Protein AF-0000000076879813 (afdb_homodimer)

Radius of gyration: 28.73 Å; Cα contacts (8 Å, |Δi|>4): 750; chains: 2; bounding box: 64×86×64 Å

InterPro domains:
  IPR000225 Armadillo [PF00514] (30-67)
  IPR000225 Armadillo [PS50176] (39-81)
  IPR000225 Armadillo [SM00185] (28-68)
  IPR000225 Armadillo [SM00185] (69-110)
  IPR011989 Armadillo-like helical [G3DSA:1.25.10.10] (1-270)
  IPR016024 Armadillo-type fold [SSF48371] (11-111)

Secondary structure (DSSP, 8-state):
-HHHHHHHHHHHHHHHHHHHHHHHHHTSHHHHHHHHHTT-HHHHHHHHT-SSHHHHHHHHHHHHHHHTSHHHHHHHHHTTHHHHHHHHHHH-S-HHHHHHHHHHHHHHTSSHHHHHHHHS--SS--HHHHHHHHHHHHHHHHHHHHHHHT--HHHHHHHHHH--HHHHHHHHHHH--GGGGG----HHHHHHHHHHTT-S-HHHHHHHHHHHHHHH-TT-TTHHHHHHHHHHTTHHHHHHHHHH-TTS-HHHHHHHHHHHHHHHHHHHHHH-/-HHHHHHHHHHHHHHHHHHHHHHHHHTSHHHHHHHHHTT-HHHHHHHHT-SSHHHHHHHHHHHHHHHTSHHHHHHHHHTTHHHHHHHHHHH-S-HHHHHHHHHHHHHHTSSHHHHHHHHS--SS--HHHHHHHHHHHHHHHHHHHHHHHT--HHHHHHHHHH--HHHHHHHHHHH--GGGGG----HHHHHHHHHHTT-S-HHHHHHHHHHHHHHH-TT-TTHHHHHHHHHHTTHHHHHHHHHH-TTS-HHHHHHHHHHHHHHHHHHHHH--

Solvent-accessible surface area (backbone atoms only — not comparable to full-atom values): 27813 Å² total; per-residue (Å²): 113,66,66,61,51,50,50,48,50,51,50,48,54,43,50,30,40,47,30,40,18,50,27,58,41,20,74,40,68,72,43,21,55,45,37,46,75,38,48,35,54,62,38,35,52,58,37,39,68,42,88,48,62,69,30,16,32,36,16,23,49,24,48,27,46,28,18,71,38,61,73,38,26,51,49,37,54,73,71,54,35,57,69,52,36,47,46,34,30,73,65,51,90,45,66,65,26,18,49,31,20,36,52,20,50,46,50,44,63,70,56,63,45,59,53,54,57,60,68,47,77,79,68,84,73,64,71,68,57,59,54,48,54,54,48,43,54,54,42,52,52,46,41,42,54,48,60,48,72,51,55,50,68,69,59,50,51,49,22,62,72,62,64,40,69,68,42,44,50,52,51,53,63,61,56,57,56,82,73,47,19,74,56,78,77,53,65,69,54,53,49,47,36,57,55,29,47,69,42,90,50,54,58,50,18,30,50,26,23,49,52,49,31,49,41,34,38,84,86,30,82,37,13,66,61,44,42,52,47,38,59,74,70,50,40,63,62,57,31,53,50,37,41,63,37,84,82,42,50,69,65,22,19,44,30,20,48,47,36,51,53,40,48,52,54,52,54,56,57,71,74,98,114,65,65,60,50,52,50,47,50,52,50,47,54,41,49,32,39,48,31,41,18,50,27,56,42,20,75,40,68,72,42,22,55,44,37,46,75,39,48,35,54,63,39,36,52,57,37,40,66,44,88,48,63,68,30,17,32,35,17,22,49,24,49,26,46,30,17,71,37,62,73,38,25,50,50,38,54,74,72,54,36,56,68,52,36,47,47,34,32,74,65,50,89,46,65,65,26,18,50,31,21,35,52,22,47,46,50,44,64,70,57,64,45,59,54,55,56,59,67,48,74,78,67,81,74,64,69,67,58,59,54,51,55,54,48,43,54,53,42,50,53,47,39,42,52,46,61,47,71,51,56,49,68,68,60,50,51,50,21,62,72,62,66,39,69,68,43,42,49,53,51,54,62,60,56,57,56,84,72,48,19,74,57,79,77,54,65,68,54,53,50,47,36,58,54,29,48,69,41,92,49,55,57,50,17,30,50,25,23,49,51,50,32,50,40,35,39,84,88,30,81,37,13,67,61,44,42,51,46,37,57,73,69,51,40,64,62,57,32,52,48,37,41,63,38,86,83,44,49,70,64,22,19,44,29,21,47,48,36,52,51,39,49,50,53,53,54,56,56,71,73,98

Foldseek 3Di:
DVVVVVVVVVVLVVLLVVLQVLLVQLQDPVSLVVCQVVPVLLSLLVQLQDPDQSRVLSSLSNLLSNLLDLSSLVSCLVNPNLVSLLCQLAPHPQLSSVLSSLNSLLSSQLCPNVVVVVPPDPDDPPPVVVSVVVSNVSSLVSLQVSLCVLDDPVLLVVCLVPVDPVSLVVSLVSLADPCLLVDDDDLVRLVVLLVQCPGPDQSSVLSSLSSLSNNCPPPRPCNLVSLVSCVVVVSLVSLVCSLPPPPHDSNSNSSSSSSNVSSVVSVVVVVD/DVVVVVVVVVVLVVLLVVLQVLLVQLQDPVSLVVCQVVPVLLSLLVQLQDPDQSRVLSSLSNLLSNLLDLSSLVVCLVNPNLVSLLCQLAPHPQLSSVLSSLNSLLSSQLCPNVVVVVPPDPDDPVPVVVSVVVSNVSSLVSLLVNLCVLDDPVLLVVCLVPVDPVSLVVSLVSLADPCLLVDDDDLVSLVVLLVQCPRPDQSSVLSSLSSLSNNQPPPRPCNLVSLVSCVVVVSLVSLVCSLPPPPHDSNSNSSSSSSNVSSVVSVVVVVD

Organism: Aegilops tauschii subsp. strangulata (NCBI:txid200361)

Sequence (544 aa):
VSLAQQCLNASEGLQERAAGALWGLSVSESNSIAIGQEGGVAPLLTMAQSEVEDVHETAAGALWNLAFYSSNAHRIVEEGGVPILVHLCSSSGSKMARFMSALALAYMFDGRMDEAAIVGTSSEGSSKGVNVEGARRMALKHIETFVLTFSDPQVFSMAAASSAPAALSQVAEAVFIQEAGHLRCSGAEIGRFIAMLRNPTPVLRACAAFALLQFSIPGGRHATHHADLLQNVGAARVLRAAAAATSASIEAKVFARIVLRNLEHHQAGTSTVSLAQQCLNASEGLQERAAGALWGLSVSESNSIAIGQEGGVAPLLTMAQSEVEDVHETAAGALWNLAFYSSNAHRIVEEGGVPILVHLCSSSGSKMARFMSALALAYMFDGRMDEAAIVGTSSEGSSKGVNVEGARRMALKHIETFVLTFSDPQVFSMAAASSAPAALSQVAEAVFIQEAGHLRCSGAEIGRFIAMLRNPTPVLRACAAFALLQFSIPGGRHATHHADLLQNVGAARVLRAAAAATSASIEAKVFARIVLRNLEHHQAGTST

Structure (mmCIF, N/CA/C/O backbone):
data_AF-0000000076879813-model_v1
#
loop_
_entity.id
_entity.type
_entity.pdbx_description
1 polymer 'Protein ARABIDILLO 1'
#
loop_
_atom_site.group_PDB
_atom_site.id
_atom_site.type_symbol
_atom_site.label_atom_id
_atom_site.label_alt_id
_atom_site.label_comp_id
_atom_site.label_asym_id
_atom_site.label_entity_id
_atom_site.label_seq_id
_atom_site.pdbx_PDB_ins_code
_atom_site.Cartn_x
_atom_site.Cartn_y
_atom_site.Cartn_z
_atom_site.occupancy
_atom_site.B_iso_or_equiv
_atom_site.auth_seq_id
_atom_site.auth_comp_id
_atom_site.auth_asym_id
_atom_site.auth_atom_id
_atom_site.pdbx_PDB_model_num
ATOM 1 N N . VAL A 1 1 ? -11.578 12.07 -28.984 1 47 1 VAL A N 1
ATOM 2 C CA . VAL A 1 1 ? -11.766 12.922 -27.812 1 47 1 VAL A CA 1
ATOM 3 C C . VAL A 1 1 ? -12.305 12.094 -26.641 1 47 1 VAL A C 1
ATOM 5 O O . VAL A 1 1 ? -11.797 12.188 -25.531 1 47 1 VAL A O 1
ATOM 8 N N . SER A 1 2 ? -13.25 11.133 -26.891 1 60.56 2 SER A N 1
ATOM 9 C CA . SER A 1 2 ? -14.062 10.391 -25.938 1 60.56 2 SER A CA 1
ATOM 10 C C . SER A 1 2 ? -13.258 9.266 -25.297 1 60.56 2 SER A C 1
ATOM 12 O O . SER A 1 2 ? -13.242 9.133 -24.062 1 60.56 2 SER A O 1
ATOM 14 N N . LEU A 1 3 ? -12.359 8.703 -26.188 1 57.25 3 LEU A N 1
ATOM 15 C CA . LEU A 1 3 ? -11.625 7.57 -25.625 1 57.25 3 LEU A CA 1
ATOM 16 C C . LEU A 1 3 ? -10.523 8.047 -24.688 1 57.25 3 LEU A C 1
ATOM 18 O O . LEU A 1 3 ? -10.328 7.473 -23.609 1 57.25 3 LEU A O 1
ATOM 22 N N . ALA A 1 4 ? -9.891 9.234 -25.031 1 62.22 4 ALA A N 1
ATOM 23 C CA . ALA A 1 4 ? -8.836 9.812 -24.203 1 62.22 4 ALA A CA 1
ATOM 24 C C . ALA A 1 4 ? -9.398 10.258 -22.844 1 62.22 4 ALA A C 1
ATOM 26 O O . ALA A 1 4 ? -8.781 10.023 -21.812 1 62.22 4 ALA A O 1
ATOM 27 N N . GLN A 1 5 ? -10.555 10.805 -22.984 1 67.94 5 GLN A N 1
ATOM 28 C CA . GLN A 1 5 ? -11.18 11.289 -21.766 1 67.94 5 GLN A CA 1
ATOM 29 C C . GLN A 1 5 ? -11.594 10.133 -20.859 1 67.94 5 GLN A C 1
ATOM 31 O O . GLN A 1 5 ? -11.438 10.211 -19.641 1 67.94 5 GLN A O 1
ATOM 36 N N . GLN A 1 6 ? -12.094 9.023 -21.516 1 66.56 6 GLN A N 1
ATOM 37 C CA . GLN A 1 6 ? -12.477 7.84 -20.766 1 66.56 6 GLN A CA 1
ATOM 38 C C . GLN A 1 6 ? -11.258 7.195 -20.109 1 66.56 6 GLN A C 1
ATOM 40 O O . GLN A 1 6 ? -11.305 6.797 -18.938 1 66.56 6 GLN A O 1
ATOM 45 N N . CYS A 1 7 ? -10.195 7.266 -20.875 1 65 7 CYS A N 1
ATOM 46 C CA . CYS A 1 7 ? -8.969 6.68 -20.359 1 65 7 CYS A CA 1
ATOM 47 C C . CYS A 1 7 ? -8.414 7.508 -19.203 1 65 7 CYS A C 1
ATOM 49 O O . CYS A 1 7 ? -7.949 6.957 -18.203 1 65 7 CYS A O 1
ATOM 51 N N . LEU A 1 8 ? -8.602 8.766 -19.344 1 68.75 8 LEU A N 1
ATOM 52 C CA . LEU A 1 8 ? -8.109 9.672 -18.312 1 68.75 8 LEU A CA 1
ATOM 53 C C . LEU A 1 8 ? -8.922 9.523 -17.031 1 68.75 8 LEU A C 1
ATOM 55 O O . LEU A 1 8 ? -8.352 9.477 -15.938 1 68.75 8 LEU A O 1
ATOM 59 N N . ASN A 1 9 ? -10.164 9.398 -17.25 1 71.12 9 ASN A N 1
ATOM 60 C CA . ASN A 1 9 ? -11.031 9.242 -16.094 1 71.12 9 ASN A CA 1
ATOM 61 C C . ASN A 1 9 ? -10.773 7.926 -15.367 1 71.12 9 ASN A C 1
ATOM 63 O O . ASN A 1 9 ? -10.719 7.887 -14.133 1 71.12 9 ASN A O 1
ATOM 67 N N . ALA A 1 10 ? -10.633 6.922 -16.172 1 72.38 10 ALA A N 1
ATOM 68 C CA . ALA A 1 10 ? -10.344 5.613 -15.594 1 72.38 10 ALA A CA 1
ATOM 69 C C . ALA A 1 10 ? -9.008 5.621 -14.852 1 72.38 10 ALA A C 1
ATOM 71 O O . ALA A 1 10 ? -8.898 5.062 -13.758 1 72.38 10 ALA A O 1
ATOM 72 N N . SER A 1 11 ? -8.102 6.305 -15.359 1 83 11 SER A N 1
ATOM 73 C CA . SER A 1 11 ? -6.777 6.402 -14.766 1 83 11 SER A CA 1
ATOM 74 C C . SER A 1 11 ? -6.812 7.184 -13.461 1 83 11 SER A C 1
ATOM 76 O O . SER A 1 11 ? -6.152 6.812 -12.484 1 83 11 SER A O 1
ATOM 78 N N . GLU A 1 12 ? -7.727 8.18 -13.43 1 88.5 12 GLU A N 1
ATOM 79 C CA . GLU A 1 12 ? -7.832 8.992 -12.219 1 88.5 12 GLU A CA 1
ATOM 80 C C . GLU A 1 12 ? -8.469 8.203 -11.078 1 88.5 12 GLU A C 1
ATOM 82 O O . GLU A 1 12 ? -8.031 8.305 -9.93 1 88.5 12 GLU A O 1
ATOM 87 N N . GLY A 1 13 ? -9.492 7.48 -11.445 1 89.31 13 GLY A N 1
ATOM 88 C CA . GLY A 1 13 ? -10.125 6.613 -10.461 1 89.31 13 GLY A CA 1
ATOM 89 C C . GLY A 1 13 ? -9.188 5.559 -9.906 1 89.31 13 GLY A C 1
ATOM 90 O O . GLY A 1 13 ? -9.188 5.301 -8.695 1 89.31 13 GLY A O 1
ATOM 91 N N . LEU A 1 14 ? -8.422 5.016 -10.766 1 90.31 14 LEU A N 1
ATOM 92 C CA . LEU A 1 14 ? -7.449 4.012 -10.352 1 90.31 14 LEU A CA 1
ATOM 93 C C . LEU A 1 14 ? -6.395 4.617 -9.43 1 90.31 14 LEU A C 1
ATOM 95 O O . LEU A 1 14 ? -6.035 4.016 -8.414 1 90.31 14 LEU A O 1
ATOM 99 N N . GLN A 1 15 ? -5.926 5.805 -9.734 1 92 15 GLN A N 1
ATOM 100 C CA . GLN A 1 15 ? -4.93 6.477 -8.906 1 92 15 GLN A CA 1
ATOM 101 C C . GLN A 1 15 ? -5.48 6.789 -7.52 1 92 15 GLN A C 1
ATOM 103 O O . GLN A 1 15 ? -4.789 6.609 -6.516 1 92 15 GLN A O 1
ATOM 108 N N . GLU A 1 16 ? -6.715 7.195 -7.5 1 93.56 16 GLU A N 1
ATOM 109 C CA . GLU A 1 16 ? -7.348 7.52 -6.223 1 93.56 16 GLU A CA 1
ATOM 110 C C . GLU A 1 16 ? -7.492 6.277 -5.348 1 93.56 16 GLU A C 1
ATOM 112 O O . GLU A 1 16 ? -7.266 6.332 -4.141 1 93.56 16 GLU A O 1
ATOM 117 N N . ARG A 1 17 ? -7.863 5.176 -5.922 1 91.25 17 ARG A N 1
ATOM 118 C CA . ARG A 1 17 ? -8.047 3.939 -5.168 1 91.25 17 ARG A CA 1
ATOM 119 C C . ARG A 1 17 ? -6.715 3.406 -4.66 1 91.25 17 ARG A C 1
ATOM 121 O O . ARG A 1 17 ? -6.629 2.902 -3.537 1 91.25 17 ARG A O 1
ATOM 128 N N . ALA A 1 18 ? -5.664 3.465 -5.465 1 93.44 18 ALA A N 1
ATOM 129 C CA . ALA A 1 18 ? -4.34 3.045 -5.02 1 93.44 18 ALA A CA 1
ATOM 130 C C . ALA A 1 18 ? -3.846 3.916 -3.865 1 93.44 18 ALA A C 1
ATOM 132 O O . ALA A 1 18 ? -3.342 3.404 -2.863 1 93.44 18 ALA A O 1
ATOM 133 N N . ALA A 1 19 ? -4.008 5.219 -4.012 1 95.25 19 ALA A N 1
ATOM 134 C CA . ALA A 1 19 ? -3.646 6.137 -2.936 1 95.25 19 ALA A CA 1
ATOM 135 C C . ALA A 1 19 ? -4.469 5.863 -1.68 1 95.25 19 ALA A C 1
ATOM 137 O O . ALA A 1 19 ? -3.953 5.945 -0.562 1 95.25 19 ALA A O 1
ATOM 138 N N . GLY A 1 20 ? -5.719 5.566 -1.884 1 95.62 20 GLY A N 1
ATOM 139 C CA . GLY A 1 20 ? -6.594 5.234 -0.769 1 95.62 20 GLY A CA 1
ATOM 140 C C . GLY A 1 20 ? -6.133 4.012 0.005 1 95.62 20 GLY A C 1
ATOM 141 O O . GLY A 1 20 ? -6.145 4.012 1.237 1 95.62 20 GLY A O 1
ATOM 142 N N . ALA A 1 21 ? -5.762 2.979 -0.677 1 94.12 21 ALA A N 1
ATOM 143 C CA . ALA A 1 21 ? -5.25 1.778 -0.02 1 94.12 21 ALA A CA 1
ATOM 144 C C . ALA A 1 21 ? -3.988 2.088 0.779 1 94.12 21 ALA A C 1
ATOM 146 O O . ALA A 1 21 ? -3.855 1.664 1.93 1 94.12 21 ALA A O 1
ATOM 147 N N . LEU A 1 22 ? -3.088 2.838 0.191 1 95.56 22 LEU A N 1
ATOM 148 C CA . LEU A 1 22 ? -1.842 3.195 0.862 1 95.56 22 LEU A CA 1
ATOM 149 C C . LEU A 1 22 ? -2.111 4.078 2.074 1 95.56 22 LEU A C 1
ATOM 151 O O . LEU A 1 22 ? -1.469 3.924 3.115 1 95.56 22 LEU A O 1
ATOM 155 N N . TRP A 1 23 ? -3.055 4.996 1.954 1 95.94 23 TRP A N 1
ATOM 156 C CA . TRP A 1 23 ? -3.441 5.84 3.082 1 95.94 23 TRP A CA 1
ATOM 157 C C . TRP A 1 23 ? -3.988 4.996 4.227 1 95.94 23 TRP A C 1
ATOM 159 O O . TRP A 1 23 ? -3.564 5.148 5.375 1 95.94 23 TRP A O 1
ATOM 169 N N . GLY A 1 24 ? -4.871 4.102 3.908 1 95 24 GLY A N 1
ATOM 170 C CA . GLY A 1 24 ? -5.406 3.213 4.93 1 95 24 GLY A CA 1
ATOM 171 C C . GLY A 1 24 ? -4.336 2.391 5.621 1 95 24 GLY A C 1
ATOM 172 O O . GLY A 1 24 ? -4.395 2.189 6.836 1 95 24 GLY A O 1
ATOM 173 N N . LEU A 1 25 ? -3.369 1.943 4.895 1 94.56 25 LEU A N 1
ATOM 174 C CA . LEU A 1 25 ? -2.287 1.126 5.434 1 94.56 25 LEU A CA 1
ATOM 175 C C . LEU A 1 25 ? -1.337 1.969 6.277 1 94.56 25 LEU A C 1
ATOM 177 O O . LEU A 1 25 ? -0.747 1.472 7.238 1 94.56 25 LEU A O 1
ATOM 181 N N . SER A 1 26 ? -1.176 3.203 5.965 1 96.31 26 SER A N 1
ATOM 182 C CA . SER A 1 26 ? -0.159 4.062 6.566 1 96.31 26 SER A CA 1
ATOM 183 C C . SER A 1 26 ? -0.541 4.461 7.988 1 96.31 26 SER A C 1
ATOM 185 O O . SER A 1 26 ? 0.28 5.012 8.727 1 96.31 26 SER A O 1
ATOM 187 N N . VAL A 1 27 ? -1.766 4.172 8.453 1 94.25 27 VAL A N 1
ATOM 188 C CA . VAL A 1 27 ? -2.24 4.539 9.781 1 94.25 27 VAL A CA 1
ATOM 189 C C . VAL A 1 27 ? -1.438 3.785 10.844 1 94.25 27 VAL A C 1
ATOM 191 O O . VAL A 1 27 ? -1.152 4.328 11.914 1 94.25 27 VAL A O 1
ATOM 194 N N . SER A 1 28 ? -1.031 2.586 10.453 1 92.69 28 SER A N 1
ATOM 195 C CA . SER A 1 28 ? -0.217 1.799 11.367 1 92.69 28 SER A CA 1
ATOM 196 C C . SER A 1 28 ? 1.266 2.115 11.203 1 92.69 28 SER A C 1
ATOM 198 O O . SER A 1 28 ? 1.743 2.318 10.086 1 92.69 28 SER A O 1
ATOM 200 N N . GLU A 1 29 ? 1.949 2.088 12.336 1 93.62 29 GLU A N 1
ATOM 201 C CA . GLU A 1 29 ? 3.379 2.379 12.312 1 93.62 29 GLU A CA 1
ATOM 202 C C . GLU A 1 29 ? 4.129 1.396 11.422 1 93.62 29 GLU A C 1
ATOM 204 O O . GLU A 1 29 ? 4.91 1.805 10.562 1 93.62 29 GLU A O 1
ATOM 209 N N . SER A 1 30 ? 3.898 0.138 11.641 1 93.62 30 SER A N 1
ATOM 210 C CA . SER A 1 30 ? 4.602 -0.896 10.891 1 93.62 30 SER A CA 1
ATOM 211 C C . SER A 1 30 ? 4.352 -0.758 9.391 1 93.62 30 SER A C 1
ATOM 213 O O . SER A 1 30 ? 5.277 -0.882 8.586 1 93.62 30 SER A O 1
ATOM 215 N N . ASN A 1 31 ? 3.109 -0.451 9.016 1 93.94 31 ASN A N 1
ATOM 216 C CA . ASN A 1 31 ? 2.764 -0.294 7.609 1 93.94 31 ASN A CA 1
ATOM 217 C C . ASN A 1 31 ? 3.371 0.976 7.023 1 93.94 31 ASN A C 1
ATOM 219 O O . ASN A 1 31 ? 3.814 0.981 5.871 1 93.94 31 ASN A O 1
ATOM 223 N N . SER A 1 32 ? 3.369 2.008 7.832 1 96.38 32 SER A N 1
ATOM 224 C CA . SER A 1 32 ? 3.963 3.258 7.367 1 96.38 32 SER A CA 1
ATOM 225 C C . SER A 1 32 ? 5.438 3.072 7.023 1 96.38 32 SER A C 1
ATOM 227 O O . SER A 1 32 ? 5.887 3.492 5.953 1 96.38 32 SER A O 1
ATOM 229 N N . ILE A 1 33 ? 6.168 2.49 7.879 1 95.38 33 ILE A N 1
ATOM 230 C CA . ILE A 1 33 ? 7.59 2.242 7.672 1 95.38 33 ILE A CA 1
ATOM 231 C C . ILE A 1 33 ? 7.781 1.349 6.449 1 95.38 33 ILE A C 1
ATOM 233 O O . ILE A 1 33 ? 8.633 1.622 5.602 1 95.38 33 ILE A O 1
ATOM 237 N N . ALA A 1 34 ? 6.945 0.312 6.293 1 94.62 34 ALA A N 1
ATOM 238 C CA . ALA A 1 34 ? 7.043 -0.628 5.176 1 94.62 34 ALA A CA 1
ATOM 239 C C . ALA A 1 34 ? 6.75 0.064 3.85 1 94.62 34 ALA A C 1
ATOM 241 O O . ALA A 1 34 ? 7.375 -0.238 2.832 1 94.62 34 ALA A O 1
ATOM 242 N N . ILE A 1 35 ? 5.77 0.958 3.787 1 96.44 35 ILE A N 1
ATOM 243 C CA . ILE A 1 35 ? 5.445 1.698 2.574 1 96.44 35 ILE A CA 1
ATOM 244 C C . ILE A 1 35 ? 6.672 2.473 2.098 1 96.44 35 ILE A C 1
ATOM 246 O O . ILE A 1 35 ? 7 2.457 0.909 1 96.44 35 ILE A O 1
ATOM 250 N N . GLY A 1 36 ? 7.328 3.146 3.043 1 96.75 36 GLY A N 1
ATOM 251 C CA . GLY A 1 36 ? 8.547 3.855 2.691 1 96.75 36 GLY A CA 1
ATOM 252 C C . GLY A 1 36 ? 9.633 2.943 2.156 1 96.75 36 GLY A C 1
ATOM 253 O O . GLY A 1 36 ? 10.25 3.238 1.129 1 96.75 36 GLY A O 1
ATOM 254 N N . GLN A 1 37 ? 9.852 1.816 2.773 1 94.5 37 GLN A N 1
ATOM 255 C CA . GLN A 1 37 ? 10.914 0.875 2.424 1 94.5 37 GLN A CA 1
ATOM 256 C C . GLN A 1 37 ? 10.648 0.224 1.069 1 94.5 37 GLN A C 1
ATOM 258 O O . GLN A 1 37 ? 11.578 -0.065 0.318 1 94.5 37 GLN A O 1
ATOM 263 N N . GLU A 1 38 ? 9.375 0.068 0.764 1 92 38 GLU A N 1
ATOM 264 C CA . GLU A 1 38 ? 9 -0.646 -0.453 1 92 38 GLU A CA 1
ATOM 265 C C . GLU A 1 38 ? 8.828 0.316 -1.625 1 92 38 GLU A C 1
ATOM 267 O O . GLU A 1 38 ? 8.305 -0.064 -2.674 1 92 38 GLU A O 1
ATOM 272 N N . GLY A 1 39 ? 9.141 1.58 -1.435 1 93.38 39 GLY A N 1
ATOM 273 C CA . GLY A 1 39 ? 9.164 2.535 -2.531 1 93.38 39 GLY A CA 1
ATOM 274 C C . GLY A 1 39 ? 7.824 3.217 -2.754 1 93.38 39 GLY A C 1
ATOM 275 O O . GLY A 1 39 ? 7.523 3.656 -3.865 1 93.38 39 GLY A O 1
ATOM 276 N N . GLY A 1 40 ? 7.023 3.256 -1.794 1 95.75 40 GLY A N 1
ATOM 277 C CA . GLY A 1 40 ? 5.688 3.826 -1.917 1 95.75 40 GLY A CA 1
ATOM 278 C C . GLY A 1 40 ? 5.688 5.344 -1.917 1 95.75 40 GLY A C 1
ATOM 279 O O . GLY A 1 40 ? 4.691 5.965 -2.293 1 95.75 40 GLY A O 1
ATOM 280 N N . VAL A 1 41 ? 6.805 6 -1.592 1 97.12 41 VAL A N 1
ATOM 281 C CA . VAL A 1 41 ? 6.855 7.453 -1.47 1 97.12 41 VAL A CA 1
ATOM 282 C C . VAL A 1 41 ? 6.781 8.094 -2.855 1 97.12 41 VAL A C 1
ATOM 284 O O . VAL A 1 41 ? 5.996 9.016 -3.08 1 97.12 41 VAL A O 1
ATOM 287 N N . ALA A 1 42 ? 7.516 7.59 -3.807 1 95.44 42 ALA A N 1
ATOM 288 C CA . ALA A 1 42 ? 7.609 8.195 -5.133 1 95.44 42 ALA A CA 1
ATOM 289 C C . ALA A 1 42 ? 6.254 8.211 -5.828 1 95.44 42 ALA A C 1
ATOM 291 O O . ALA A 1 42 ? 5.816 9.25 -6.332 1 95.44 42 ALA A O 1
ATOM 292 N N . PRO A 1 43 ? 5.543 7.07 -5.879 1 94.94 43 PRO A N 1
ATOM 293 C CA . PRO A 1 43 ? 4.223 7.133 -6.508 1 94.94 43 PRO A CA 1
ATOM 294 C C . PRO A 1 43 ? 3.258 8.047 -5.754 1 94.94 43 PRO A C 1
ATOM 296 O O . PRO A 1 43 ? 2.441 8.734 -6.375 1 94.94 43 PRO A O 1
ATOM 299 N N . LEU A 1 44 ? 3.295 8.156 -4.48 1 97.81 44 LEU A N 1
ATOM 300 C CA . LEU A 1 44 ? 2.436 9.047 -3.713 1 97.81 44 LEU A CA 1
ATOM 301 C C . LEU A 1 44 ? 2.736 10.508 -4.043 1 97.81 44 LEU A C 1
ATOM 303 O O . LEU A 1 44 ? 1.818 11.32 -4.156 1 97.81 44 LEU A O 1
ATOM 307 N N . LEU A 1 45 ? 4.023 10.836 -4.191 1 98 45 LEU A N 1
ATOM 308 C CA . LEU A 1 45 ? 4.402 12.195 -4.562 1 98 45 LEU A CA 1
ATOM 309 C C . LEU A 1 45 ? 3.891 12.539 -5.957 1 98 45 LEU A C 1
ATOM 311 O O . LEU A 1 45 ? 3.424 13.656 -6.191 1 98 45 LEU A O 1
ATOM 315 N N . THR A 1 46 ? 3.996 11.594 -6.848 1 96.19 46 THR A N 1
ATOM 316 C CA . THR A 1 46 ? 3.461 11.805 -8.188 1 96.19 46 THR A CA 1
ATOM 317 C C . THR A 1 46 ? 1.956 12.055 -8.141 1 96.19 46 THR A C 1
ATOM 319 O O . THR A 1 46 ? 1.446 12.953 -8.805 1 96.19 46 THR A O 1
ATOM 322 N N . MET A 1 47 ? 1.227 11.305 -7.336 1 96.62 47 MET A N 1
ATOM 323 C CA . MET A 1 47 ? -0.22 11.453 -7.203 1 96.62 47 MET A CA 1
ATOM 324 C C . MET A 1 47 ? -0.573 12.766 -6.516 1 96.62 47 MET A C 1
ATOM 326 O O . MET A 1 47 ? -1.61 13.367 -6.805 1 96.62 47 MET A O 1
ATOM 330 N N . ALA A 1 48 ? 0.306 13.234 -5.645 1 97.56 48 ALA A N 1
ATOM 331 C CA . ALA A 1 48 ? 0.098 14.5 -4.949 1 97.56 48 ALA A CA 1
ATOM 332 C C . ALA A 1 48 ? 0.172 15.68 -5.922 1 97.56 48 ALA A C 1
ATOM 334 O O . ALA A 1 48 ? -0.306 16.766 -5.617 1 97.56 48 ALA A O 1
ATOM 335 N N . GLN A 1 49 ? 0.768 15.492 -7.059 1 96.75 49 GLN A N 1
ATOM 336 C CA . GLN A 1 49 ? 0.898 16.531 -8.07 1 96.75 49 GLN A CA 1
ATOM 337 C C . GLN A 1 49 ? -0.258 16.484 -9.062 1 96.75 49 GLN A C 1
ATOM 339 O O . GLN A 1 49 ? -0.321 17.281 -9.992 1 96.75 49 GLN A O 1
ATOM 344 N N . SER A 1 50 ? -1.152 15.562 -8.859 1 94.75 50 SER A N 1
ATOM 345 C CA . SER A 1 50 ? -2.277 15.406 -9.781 1 94.75 50 SER A CA 1
ATOM 346 C C . SER A 1 50 ? -3.154 16.656 -9.797 1 94.75 50 SER A C 1
ATOM 348 O O . SER A 1 50 ? -3.342 17.297 -8.758 1 94.75 50 SER A O 1
ATOM 350 N N . GLU A 1 51 ? -3.779 16.953 -10.852 1 93.69 51 GLU A N 1
ATOM 351 C CA . GLU A 1 51 ? -4.738 18.047 -10.961 1 93.69 51 GLU A CA 1
ATOM 352 C C . GLU A 1 51 ? -6.09 17.672 -10.375 1 93.69 51 GLU A C 1
ATOM 354 O O . GLU A 1 51 ? -6.922 18.531 -10.086 1 93.69 51 GLU A O 1
ATOM 359 N N . VAL A 1 52 ? -6.258 16.375 -10.25 1 93.69 52 VAL A N 1
ATOM 360 C CA . VAL A 1 52 ? -7.512 15.883 -9.688 1 93.69 52 VAL A CA 1
ATOM 361 C C . VAL A 1 52 ? -7.496 16.031 -8.172 1 93.69 52 VAL A C 1
ATOM 363 O O . VAL A 1 52 ? -6.664 15.414 -7.488 1 93.69 52 VAL A O 1
ATOM 366 N N . GLU A 1 53 ? -8.391 16.734 -7.617 1 96 53 GLU A N 1
ATOM 367 C CA . GLU A 1 53 ? -8.414 17.094 -6.203 1 96 53 GLU A CA 1
ATOM 368 C C . GLU A 1 53 ? -8.492 15.867 -5.309 1 96 53 GLU A C 1
ATOM 370 O O . GLU A 1 53 ? -7.77 15.758 -4.32 1 96 53 GLU A O 1
ATOM 375 N N . ASP A 1 54 ? -9.375 14.938 -5.711 1 95 54 ASP A N 1
ATOM 376 C CA . ASP A 1 54 ? -9.547 13.734 -4.898 1 95 54 ASP A CA 1
ATOM 377 C C . ASP A 1 54 ? -8.258 12.914 -4.852 1 95 54 ASP A C 1
ATOM 379 O O . ASP A 1 54 ? -7.926 12.336 -3.814 1 95 54 ASP A O 1
ATOM 383 N N . VAL A 1 55 ? -7.531 12.898 -5.914 1 96.31 55 VAL A N 1
ATOM 384 C CA . VAL A 1 55 ? -6.301 12.117 -5.992 1 96.31 55 VAL A CA 1
ATOM 385 C C . VAL A 1 55 ? -5.223 12.773 -5.129 1 96.31 55 VAL A C 1
ATOM 387 O O . VAL A 1 55 ? -4.625 12.117 -4.273 1 96.31 55 VAL A O 1
ATOM 390 N N . HIS A 1 56 ? -4.973 14.062 -5.273 1 98 56 HIS A N 1
ATOM 391 C CA . HIS A 1 56 ? -3.887 14.672 -4.516 1 98 56 HIS A CA 1
ATOM 392 C C . HIS A 1 56 ? -4.262 14.828 -3.047 1 98 56 HIS A C 1
ATOM 394 O O . HIS A 1 56 ? -3.389 14.812 -2.176 1 98 56 HIS A O 1
ATOM 400 N N . GLU A 1 57 ? -5.613 14.953 -2.727 1 97.75 57 GLU A N 1
ATOM 401 C CA . GLU A 1 57 ? -6.02 14.977 -1.325 1 97.75 57 GLU A CA 1
ATOM 402 C C . GLU A 1 57 ? -5.707 13.656 -0.635 1 97.75 57 GLU A C 1
ATOM 404 O O . GLU A 1 57 ? -5.141 13.641 0.46 1 97.75 57 GLU A O 1
ATOM 409 N N . THR A 1 58 ? -6.066 12.547 -1.331 1 96.94 58 THR A N 1
ATOM 410 C CA . THR A 1 58 ? -5.832 11.211 -0.794 1 96.94 58 THR A CA 1
ATOM 411 C C . THR A 1 58 ? -4.336 10.945 -0.643 1 96.94 58 THR A C 1
ATOM 413 O O . THR A 1 58 ? -3.898 10.391 0.37 1 96.94 58 THR A O 1
ATOM 416 N N . ALA A 1 59 ? -3.562 11.375 -1.609 1 98.19 59 ALA A N 1
ATOM 417 C CA . ALA A 1 59 ? -2.113 11.211 -1.541 1 98.19 59 ALA A CA 1
ATOM 418 C C . ALA A 1 59 ? -1.523 12.031 -0.399 1 98.19 59 ALA A C 1
ATOM 420 O O . ALA A 1 59 ? -0.616 11.578 0.3 1 98.19 59 ALA A O 1
ATOM 421 N N . ALA A 1 60 ? -2.014 13.211 -0.184 1 98.56 60 ALA A N 1
ATOM 422 C CA . ALA A 1 60 ? -1.546 14.078 0.898 1 98.56 60 ALA A CA 1
ATOM 423 C C . ALA A 1 60 ? -1.775 13.422 2.258 1 98.56 60 ALA A C 1
ATOM 425 O O . ALA A 1 60 ? -0.932 13.523 3.152 1 98.56 60 ALA A O 1
ATOM 426 N N . GLY A 1 61 ? -2.949 12.805 2.4 1 98.25 61 GLY A N 1
ATOM 427 C CA . GLY A 1 61 ? -3.23 12.086 3.635 1 98.25 61 GLY A CA 1
ATOM 428 C C . GLY A 1 61 ? -2.221 10.992 3.934 1 98.25 61 GLY A C 1
ATOM 429 O O . GLY A 1 61 ? -1.729 10.891 5.059 1 98.25 61 GLY A O 1
ATOM 430 N N . ALA A 1 62 ? -1.888 10.211 2.949 1 98.25 62 ALA A N 1
ATOM 431 C CA . ALA A 1 62 ? -0.891 9.156 3.121 1 98.25 62 ALA A CA 1
ATOM 432 C C . ALA A 1 62 ? 0.475 9.742 3.465 1 98.25 62 ALA A C 1
ATOM 434 O O . ALA A 1 62 ? 1.166 9.242 4.355 1 98.25 62 ALA A O 1
ATOM 435 N N . LEU A 1 63 ? 0.875 10.797 2.766 1 98.56 63 LEU A N 1
ATOM 436 C CA . LEU A 1 63 ? 2.176 11.43 2.977 1 98.56 63 LEU A CA 1
ATOM 437 C C . LEU A 1 63 ? 2.268 12.031 4.371 1 98.56 63 LEU A C 1
ATOM 439 O O . LEU A 1 63 ? 3.334 12.023 4.988 1 98.56 63 LEU A O 1
ATOM 443 N N . TRP A 1 64 ? 1.171 12.57 4.887 1 98.44 64 TRP A N 1
ATOM 444 C CA . TRP A 1 64 ? 1.13 13.078 6.254 1 98.44 64 TRP A CA 1
ATOM 445 C C . TRP A 1 64 ? 1.445 11.977 7.258 1 98.44 64 TRP A C 1
ATOM 447 O O . TRP A 1 64 ? 2.281 12.156 8.148 1 98.44 64 TRP A O 1
ATOM 457 N N . ASN A 1 65 ? 0.81 10.844 7.086 1 97.88 65 ASN A N 1
ATOM 458 C CA . ASN A 1 65 ? 1.074 9.711 7.969 1 97.88 65 ASN A CA 1
ATOM 459 C C . ASN A 1 65 ? 2.523 9.25 7.863 1 97.88 65 ASN A C 1
ATOM 461 O O . ASN A 1 65 ? 3.158 8.945 8.875 1 97.88 65 ASN A O 1
ATOM 465 N N . LEU A 1 66 ? 3.037 9.211 6.656 1 98 66 LEU A N 1
ATOM 466 C CA . LEU A 1 66 ? 4.402 8.742 6.449 1 98 66 LEU A CA 1
ATOM 467 C C . LEU A 1 66 ? 5.41 9.695 7.082 1 98 66 LEU A C 1
ATOM 469 O O . LEU A 1 66 ? 6.402 9.258 7.664 1 98 66 LEU A O 1
ATOM 473 N N . ALA A 1 67 ? 5.191 10.93 7.016 1 97.81 67 ALA A N 1
ATOM 474 C CA . ALA A 1 67 ? 6.121 11.961 7.477 1 97.81 67 ALA A CA 1
ATOM 475 C C . ALA A 1 67 ? 6.297 11.898 8.992 1 97.81 67 ALA A C 1
ATOM 477 O O . ALA A 1 67 ? 7.246 12.469 9.531 1 97.81 67 ALA A O 1
ATOM 478 N N . PHE A 1 68 ? 5.395 11.258 9.719 1 97.38 68 PHE A N 1
ATOM 479 C CA . PHE A 1 68 ? 5.488 11.141 11.172 1 97.38 68 PHE A CA 1
ATOM 480 C C . PHE A 1 68 ? 6.758 10.406 11.578 1 97.38 68 PHE A C 1
ATOM 482 O O . PHE A 1 68 ? 7.324 10.664 12.641 1 97.38 68 PHE A O 1
ATOM 489 N N . TYR A 1 69 ? 7.223 9.586 10.727 1 95.81 69 TYR A N 1
ATOM 490 C CA . TYR A 1 69 ? 8.398 8.773 11.023 1 95.81 69 TYR A CA 1
ATOM 491 C C . TYR A 1 69 ? 9.641 9.344 10.344 1 95.81 69 TYR A C 1
ATOM 493 O O . TYR A 1 69 ? 9.617 9.625 9.148 1 95.81 69 TYR A O 1
ATOM 501 N N . SER A 1 70 ? 10.734 9.398 11.078 1 94.62 70 SER A N 1
ATOM 502 C CA . SER A 1 70 ? 11.938 10.102 10.633 1 94.62 70 SER A CA 1
ATOM 503 C C . SER A 1 70 ? 12.492 9.5 9.352 1 94.62 70 SER A C 1
ATOM 505 O O . SER A 1 70 ? 12.93 10.219 8.461 1 94.62 70 SER A O 1
ATOM 507 N N . SER A 1 71 ? 12.555 8.18 9.234 1 94.75 71 SER A N 1
ATOM 508 C CA . SER A 1 71 ? 13.07 7.512 8.047 1 94.75 71 SER A CA 1
ATOM 509 C C . SER A 1 71 ? 12.281 7.906 6.801 1 94.75 71 SER A C 1
ATOM 511 O O . SER A 1 71 ? 12.859 8.195 5.754 1 94.75 71 SER A O 1
ATOM 513 N N . ASN A 1 72 ? 10.945 7.941 6.941 1 96.88 72 ASN A N 1
ATOM 514 C CA . ASN A 1 72 ? 10.086 8.328 5.824 1 96.88 72 ASN A CA 1
ATOM 515 C C . ASN A 1 72 ? 10.203 9.812 5.516 1 96.88 72 ASN A C 1
ATOM 517 O O . ASN A 1 72 ? 10.148 10.219 4.352 1 96.88 72 ASN A O 1
ATOM 521 N N . ALA A 1 73 ? 10.305 10.633 6.582 1 96.44 73 ALA A N 1
ATOM 522 C CA . ALA A 1 73 ? 10.5 12.062 6.379 1 96.44 73 ALA A CA 1
ATOM 523 C C . ALA A 1 73 ? 11.742 12.328 5.535 1 96.44 73 ALA A C 1
ATOM 525 O O . ALA A 1 73 ? 11.711 13.148 4.617 1 96.44 73 ALA A O 1
ATOM 526 N N . HIS A 1 74 ? 12.805 11.625 5.805 1 93.69 74 HIS A N 1
ATOM 527 C CA . HIS A 1 74 ? 14.039 11.766 5.035 1 93.69 74 HIS A CA 1
ATOM 528 C C . HIS A 1 74 ? 13.828 11.352 3.582 1 93.69 74 HIS A C 1
ATOM 530 O O . HIS A 1 74 ? 14.312 12.023 2.668 1 93.69 74 HIS A O 1
ATOM 536 N N . ARG A 1 75 ? 13.148 10.312 3.367 1 94.38 75 ARG A N 1
ATOM 537 C CA . ARG A 1 75 ? 12.875 9.828 2.016 1 94.38 75 ARG A CA 1
ATOM 538 C C . ARG A 1 75 ? 12.062 10.844 1.224 1 94.38 75 ARG A C 1
ATOM 540 O O . ARG A 1 75 ? 12.328 11.078 0.043 1 94.38 75 ARG A O 1
ATOM 547 N N . ILE A 1 76 ? 11.055 11.453 1.857 1 96.94 76 ILE A N 1
ATOM 548 C CA . ILE A 1 76 ? 10.219 12.453 1.205 1 96.94 76 ILE A CA 1
ATOM 549 C C . ILE A 1 76 ? 11.078 13.641 0.778 1 96.94 76 ILE A C 1
ATOM 551 O O . ILE A 1 76 ? 10.953 14.141 -0.343 1 96.94 76 ILE A O 1
ATOM 555 N N . VAL A 1 77 ? 12 14.031 1.664 1 94.31 77 VAL A N 1
ATOM 556 C CA . VAL A 1 77 ? 12.883 15.148 1.345 1 94.31 77 VAL A CA 1
ATOM 557 C C . VAL A 1 77 ? 13.797 14.766 0.185 1 94.31 77 VAL A C 1
ATOM 559 O O . VAL A 1 77 ? 13.938 15.523 -0.779 1 94.31 77 VAL A O 1
ATOM 562 N N . GLU A 1 78 ? 14.32 13.594 0.2 1 92.5 78 GLU A N 1
ATOM 563 C CA . GLU A 1 78 ? 15.281 13.125 -0.799 1 92.5 78 GLU A CA 1
ATOM 564 C C . GLU A 1 78 ? 14.617 12.969 -2.166 1 92.5 78 GLU A C 1
ATOM 566 O O . GLU A 1 78 ? 15.25 13.219 -3.197 1 92.5 78 GLU A O 1
ATOM 571 N N . GLU A 1 79 ? 13.383 12.656 -2.102 1 93.69 79 GLU A N 1
ATOM 572 C CA . GLU A 1 79 ? 12.688 12.398 -3.357 1 93.69 79 GLU A CA 1
ATOM 573 C C . GLU A 1 79 ? 12.016 13.664 -3.881 1 93.69 79 GLU A C 1
ATOM 575 O O . GLU A 1 79 ? 11.211 13.602 -4.812 1 93.69 79 GLU A O 1
ATOM 580 N N . GLY A 1 80 ? 12.32 14.766 -3.213 1 94.5 80 GLY A N 1
ATOM 581 C CA . GLY A 1 80 ? 11.828 16.047 -3.705 1 94.5 80 GLY A CA 1
ATOM 582 C C . GLY A 1 80 ? 10.406 16.344 -3.268 1 94.5 80 GLY A C 1
ATOM 583 O O . GLY A 1 80 ? 9.68 17.062 -3.961 1 94.5 80 GLY A O 1
ATOM 584 N N . GLY A 1 81 ? 10.008 15.82 -2.168 1 97.75 81 GLY A N 1
ATOM 585 C CA . GLY A 1 81 ? 8.617 15.938 -1.741 1 97.75 81 GLY A CA 1
ATOM 586 C C . GLY A 1 81 ? 8.289 17.312 -1.169 1 97.75 81 GLY A C 1
ATOM 587 O O . GLY A 1 81 ? 7.125 17.719 -1.155 1 97.75 81 GLY A O 1
ATOM 588 N N . VAL A 1 82 ? 9.258 18.125 -0.684 1 97.56 82 VAL A N 1
ATOM 589 C CA . VAL A 1 82 ? 9 19.391 0.01 1 97.56 82 VAL A CA 1
ATOM 590 C C . VAL A 1 82 ? 8.359 20.391 -0.951 1 97.56 82 VAL A C 1
ATOM 592 O O . VAL A 1 82 ? 7.297 20.938 -0.665 1 97.56 82 VAL A O 1
ATOM 595 N N . PRO A 1 83 ? 8.961 20.625 -2.166 1 97.5 83 PRO A N 1
ATOM 596 C CA . PRO A 1 83 ? 8.305 21.562 -3.076 1 97.5 83 PRO A CA 1
ATOM 597 C C . PRO A 1 83 ? 6.895 21.125 -3.469 1 97.5 83 PRO A C 1
ATOM 599 O O . PRO A 1 83 ? 6.02 21.953 -3.689 1 97.5 83 PRO A O 1
ATOM 602 N N . ILE A 1 84 ? 6.648 19.828 -3.545 1 98.12 84 ILE A N 1
ATOM 603 C CA . ILE A 1 84 ? 5.344 19.297 -3.924 1 98.12 84 ILE A CA 1
ATOM 604 C C . ILE A 1 84 ? 4.328 19.594 -2.822 1 98.12 84 ILE A C 1
ATOM 606 O O . ILE A 1 84 ? 3.234 20.094 -3.098 1 98.12 84 ILE A O 1
ATOM 610 N N . LEU A 1 85 ? 4.664 19.297 -1.61 1 98.56 85 LEU A N 1
ATOM 611 C CA . LEU A 1 85 ? 3.775 19.516 -0.477 1 98.56 85 LEU A CA 1
ATOM 612 C C . LEU A 1 85 ? 3.525 21 -0.267 1 98.56 85 LEU A C 1
ATOM 614 O O . LEU A 1 85 ? 2.418 21.406 0.093 1 98.56 85 LEU A O 1
ATOM 618 N N . VAL A 1 86 ? 4.543 21.797 -0.492 1 98.25 86 VAL A N 1
ATOM 619 C CA . VAL A 1 86 ? 4.418 23.25 -0.404 1 98.25 86 VAL A CA 1
ATOM 620 C C . VAL A 1 86 ? 3.414 23.75 -1.445 1 98.25 86 VAL A C 1
ATOM 622 O O . VAL A 1 86 ? 2.559 24.578 -1.144 1 98.25 86 VAL A O 1
ATOM 625 N N . HIS A 1 87 ? 3.535 23.25 -2.588 1 97.69 87 HIS A N 1
ATOM 626 C CA . HIS A 1 87 ? 2.607 23.641 -3.646 1 97.69 87 HIS A CA 1
ATOM 627 C C . HIS A 1 87 ? 1.174 23.266 -3.285 1 97.69 87 HIS A C 1
ATOM 629 O O . HIS A 1 87 ? 0.253 24.062 -3.467 1 97.69 87 HIS A O 1
ATOM 635 N N . LEU A 1 88 ? 0.953 22.094 -2.781 1 97.69 88 LEU A N 1
ATOM 636 C CA . LEU A 1 88 ? -0.373 21.641 -2.365 1 97.69 88 LEU A CA 1
ATOM 637 C C . LEU A 1 88 ? -0.921 22.531 -1.255 1 97.69 88 LEU A C 1
ATOM 639 O O . LEU A 1 88 ? -2.1 22.891 -1.271 1 97.69 88 LEU A O 1
ATOM 643 N N . CYS A 1 89 ? -0.112 22.812 -0.359 1 96.88 89 CYS A N 1
ATOM 644 C CA . CYS A 1 89 ? -0.478 23.641 0.788 1 96.88 89 CYS A CA 1
ATOM 645 C C . CYS A 1 89 ? -0.973 25.016 0.339 1 96.88 89 CYS A C 1
ATOM 647 O O . CYS A 1 89 ? -1.891 25.578 0.94 1 96.88 89 CYS A O 1
ATOM 649 N N . SER A 1 90 ? -0.465 25.516 -0.75 1 95.44 90 SER A N 1
ATOM 650 C CA . SER A 1 90 ? -0.723 26.891 -1.165 1 95.44 90 SER A CA 1
ATOM 651 C C . SER A 1 90 ? -1.784 26.953 -2.258 1 95.44 90 SER A C 1
ATOM 653 O O . SER A 1 90 ? -2.506 27.953 -2.377 1 95.44 90 SER A O 1
ATOM 655 N N . SER A 1 91 ? -1.922 25.906 -2.992 1 94.75 91 SER A N 1
ATOM 656 C CA . SER A 1 91 ? -2.633 26.109 -4.25 1 94.75 91 SER A CA 1
ATOM 657 C C . SER A 1 91 ? -3.832 25.172 -4.363 1 94.75 91 SER A C 1
ATOM 659 O O . SER A 1 91 ? -4.711 25.375 -5.203 1 94.75 91 SER A O 1
ATOM 661 N N . SER A 1 92 ? -3.918 24.156 -3.555 1 96.38 92 SER A N 1
ATOM 662 C CA . SER A 1 92 ? -5.012 23.203 -3.705 1 96.38 92 SER A CA 1
ATOM 663 C C . SER A 1 92 ? -6.355 23.844 -3.385 1 96.38 92 SER A C 1
ATOM 665 O O . SER A 1 92 ? -6.449 24.688 -2.482 1 96.38 92 SER A O 1
ATOM 667 N N . GLY A 1 93 ? -7.383 23.453 -4.09 1 94.94 93 GLY A N 1
ATOM 668 C CA . GLY A 1 93 ? -8.742 23.859 -3.77 1 94.94 93 GLY A CA 1
ATOM 669 C C . GLY A 1 93 ? -9.32 23.125 -2.574 1 94.94 93 GLY A C 1
ATOM 670 O O . GLY A 1 93 ? -10.289 23.578 -1.963 1 94.94 93 GLY A O 1
ATOM 671 N N . SER A 1 94 ? -8.773 21.969 -2.254 1 95.75 94 SER A N 1
ATOM 672 C CA . SER A 1 94 ? -9.195 21.188 -1.1 1 95.75 94 SER A CA 1
ATOM 673 C C . SER A 1 94 ? -8.555 21.703 0.185 1 95.75 94 SER A C 1
ATOM 675 O O . SER A 1 94 ? -7.344 21.578 0.375 1 95.75 94 SER A O 1
ATOM 677 N N . LYS A 1 95 ? -9.32 22.203 1.126 1 95.62 95 LYS A N 1
ATOM 678 C CA . LYS A 1 95 ? -8.805 22.656 2.416 1 95.62 95 LYS A CA 1
ATOM 679 C C . LYS A 1 95 ? -8.125 21.516 3.166 1 95.62 95 LYS A C 1
ATOM 681 O O . LYS A 1 95 ? -7.129 21.734 3.861 1 95.62 95 LYS A O 1
ATOM 686 N N . MET A 1 96 ? -8.727 20.312 2.959 1 96.69 96 MET A N 1
ATOM 687 C CA . MET A 1 96 ? -8.164 19.125 3.6 1 96.69 96 MET A CA 1
ATOM 688 C C . MET A 1 96 ? -6.762 18.828 3.076 1 96.69 96 MET A C 1
ATOM 690 O O . MET A 1 96 ? -5.855 18.531 3.854 1 96.69 96 MET A O 1
ATOM 694 N N . ALA A 1 97 ? -6.621 18.938 1.789 1 97.88 97 ALA A N 1
ATOM 695 C CA . ALA A 1 97 ? -5.309 18.688 1.188 1 97.88 97 ALA A CA 1
ATOM 696 C C . ALA A 1 97 ? -4.285 19.719 1.681 1 97.88 97 ALA A C 1
ATOM 698 O O . ALA A 1 97 ? -3.143 19.359 1.979 1 97.88 97 ALA A O 1
ATOM 699 N N . ARG A 1 98 ? -4.672 20.953 1.728 1 97.88 98 ARG A N 1
ATOM 700 C CA . ARG A 1 98 ? -3.795 22.016 2.232 1 97.88 98 ARG A CA 1
ATOM 701 C C . ARG A 1 98 ? -3.412 21.75 3.686 1 97.88 98 ARG A C 1
ATOM 703 O O . ARG A 1 98 ? -2.24 21.859 4.051 1 97.88 98 ARG A O 1
ATOM 710 N N . PHE A 1 99 ? -4.438 21.375 4.477 1 98.31 99 PHE A N 1
ATOM 711 C CA . PHE A 1 99 ? -4.246 21.109 5.895 1 98.31 99 PHE A CA 1
ATOM 712 C C . PHE A 1 99 ? -3.277 19.953 6.094 1 98.31 99 PHE A C 1
ATOM 714 O O . PHE A 1 99 ? -2.283 20.078 6.812 1 98.31 99 PHE A O 1
ATOM 721 N N . MET A 1 100 ? -3.494 18.797 5.449 1 98.31 100 MET A N 1
ATOM 722 C CA . MET A 1 100 ? -2.672 17.594 5.598 1 98.31 100 MET A CA 1
ATOM 723 C C . MET A 1 100 ? -1.257 17.844 5.086 1 98.31 100 MET A C 1
ATOM 725 O O . MET A 1 100 ? -0.291 17.328 5.648 1 98.31 100 MET A O 1
ATOM 729 N N . SER A 1 101 ? -1.101 18.672 4.059 1 98.62 101 SER A N 1
ATOM 730 C CA . SER A 1 101 ? 0.223 19.031 3.562 1 98.62 101 SER A CA 1
ATOM 731 C C . SER A 1 101 ? 0.985 19.875 4.586 1 98.62 101 SER A C 1
ATOM 733 O O . SER A 1 101 ? 2.178 19.656 4.809 1 98.62 101 SER A O 1
ATOM 735 N N . ALA A 1 102 ? 0.342 20.781 5.18 1 98.5 102 ALA A N 1
ATOM 736 C CA . ALA A 1 102 ? 0.96 21.609 6.215 1 98.5 102 ALA A CA 1
ATOM 737 C C . ALA A 1 102 ? 1.434 20.75 7.387 1 98.5 102 ALA A C 1
ATOM 739 O O . ALA A 1 102 ? 2.529 20.969 7.914 1 98.5 102 ALA A O 1
ATOM 740 N N . LEU A 1 103 ? 0.573 19.828 7.773 1 98.38 103 LEU A N 1
ATOM 741 C CA . LEU A 1 103 ? 0.925 18.953 8.883 1 98.38 103 LEU A CA 1
ATOM 742 C C . LEU A 1 103 ? 2.121 18.078 8.531 1 98.38 103 LEU A C 1
ATOM 744 O O . LEU A 1 103 ? 3.002 17.859 9.367 1 98.38 103 LEU A O 1
ATOM 748 N N . ALA A 1 104 ? 2.133 17.562 7.324 1 98.38 104 ALA A N 1
ATOM 749 C CA . ALA A 1 104 ? 3.275 16.766 6.883 1 98.38 104 ALA A CA 1
ATOM 750 C C . ALA A 1 104 ? 4.566 17.578 6.953 1 98.38 104 ALA A C 1
ATOM 752 O O . ALA A 1 104 ? 5.582 17.094 7.465 1 98.38 104 ALA A O 1
ATOM 753 N N . LEU A 1 105 ? 4.551 18.812 6.441 1 98.06 105 LEU A N 1
ATOM 754 C CA . LEU A 1 105 ? 5.707 19.703 6.469 1 98.06 105 LEU A CA 1
ATOM 755 C C . LEU A 1 105 ? 6.129 20 7.906 1 98.06 105 LEU A C 1
ATOM 757 O O . LEU A 1 105 ? 7.32 20.016 8.211 1 98.06 105 LEU A O 1
ATOM 761 N N . ALA A 1 106 ? 5.199 20.172 8.781 1 97.88 106 ALA A N 1
ATOM 762 C CA . ALA A 1 106 ? 5.496 20.453 10.188 1 97.88 106 ALA A CA 1
ATOM 763 C C . ALA A 1 106 ? 6.223 19.266 10.828 1 97.88 106 ALA A C 1
ATOM 765 O O . ALA A 1 106 ? 7.188 19.469 11.578 1 97.88 106 ALA A O 1
ATOM 766 N N . TYR A 1 107 ? 5.734 18.078 10.578 1 97 107 TYR A N 1
ATOM 767 C CA . TYR A 1 107 ? 6.398 16.891 11.102 1 97 107 TYR A CA 1
ATOM 768 C C . TYR A 1 107 ? 7.852 16.828 10.641 1 97 107 TYR A C 1
ATOM 770 O O . TYR A 1 107 ? 8.734 16.453 11.406 1 97 107 TYR A O 1
ATOM 778 N N . MET A 1 108 ? 8.102 17.172 9.43 1 96 108 MET A N 1
ATOM 779 C CA . MET A 1 108 ? 9.422 17.016 8.812 1 96 108 MET A CA 1
ATOM 780 C C . MET A 1 108 ? 10.414 18.016 9.398 1 96 108 MET A C 1
ATOM 782 O O . MET A 1 108 ? 11.609 17.734 9.477 1 96 108 MET A O 1
ATOM 786 N N . PHE A 1 109 ? 9.945 19.141 9.883 1 95 109 PHE A N 1
ATOM 787 C CA . PHE A 1 109 ? 10.883 20.203 10.219 1 95 109 PHE A CA 1
ATOM 788 C C . PHE A 1 109 ? 10.648 20.719 11.633 1 95 109 PHE A C 1
ATOM 790 O O . PHE A 1 109 ? 10.891 21.891 11.922 1 95 109 PHE A O 1
ATOM 797 N N . ASP A 1 110 ? 10.07 19.875 12.484 1 92.88 110 ASP A N 1
ATOM 798 C CA . ASP A 1 110 ? 9.859 20.266 13.875 1 92.88 110 ASP A CA 1
ATOM 799 C C . ASP A 1 110 ? 11.109 20 14.711 1 92.88 110 ASP A C 1
ATOM 801 O O . ASP A 1 110 ? 11.086 20.172 15.93 1 92.88 110 ASP A O 1
ATOM 805 N N . GLY A 1 111 ? 12.266 19.625 14.125 1 85.81 111 GLY A N 1
ATOM 806 C CA . GLY A 1 111 ? 13.547 19.484 14.805 1 85.81 111 GLY A CA 1
ATOM 807 C C . GLY A 1 111 ? 14.008 18.047 14.922 1 85.81 111 GLY A C 1
ATOM 808 O O . GLY A 1 111 ? 15.172 17.781 15.234 1 85.81 111 GLY A O 1
ATOM 809 N N . ARG A 1 112 ? 13.242 17.109 14.648 1 76.81 112 ARG A N 1
ATOM 810 C CA . ARG A 1 112 ? 13.594 15.703 14.875 1 76.81 112 ARG A CA 1
ATOM 811 C C . ARG A 1 112 ? 14.453 15.164 13.742 1 76.81 112 ARG A C 1
ATOM 813 O O . ARG A 1 112 ? 15.25 14.242 13.945 1 76.81 112 ARG A O 1
ATOM 820 N N . MET A 1 113 ? 14.18 15.617 12.57 1 68.94 113 MET A N 1
ATOM 821 C CA . MET A 1 113 ? 15 15.141 11.461 1 68.94 113 MET A CA 1
ATOM 822 C C . MET A 1 113 ? 16.453 15.594 11.633 1 68.94 113 MET A C 1
ATOM 824 O O . MET A 1 113 ? 17.375 14.914 11.164 1 68.94 113 MET A O 1
ATOM 828 N N . ASP A 1 114 ? 16.625 16.781 11.953 1 59.16 114 ASP A N 1
ATOM 829 C CA . ASP A 1 114 ? 17.969 17.328 12.156 1 59.16 114 ASP A CA 1
ATOM 830 C C . ASP A 1 114 ? 18.781 16.453 13.109 1 59.16 114 ASP A C 1
ATOM 832 O O . ASP A 1 114 ? 19.984 16.297 12.953 1 59.16 114 ASP A O 1
ATOM 836 N N . GLU A 1 115 ? 18.141 15.922 14 1 52.09 115 GLU A N 1
ATOM 837 C CA . GLU A 1 115 ? 18.875 15.141 14.984 1 52.09 115 GLU A CA 1
ATOM 838 C C . GLU A 1 115 ? 19.391 13.828 14.375 1 52.09 115 GLU A C 1
ATOM 840 O O . GLU A 1 115 ? 20.469 13.367 14.727 1 52.09 115 GLU A O 1
ATOM 845 N N . ALA A 1 116 ? 18.625 13.422 13.469 1 46.19 116 ALA A N 1
ATOM 846 C CA . ALA A 1 116 ? 19.125 12.188 12.867 1 46.19 116 ALA A CA 1
ATOM 847 C C . ALA A 1 116 ? 20.281 12.469 11.906 1 46.19 116 ALA A C 1
ATOM 849 O O . ALA A 1 116 ? 21.172 11.641 11.75 1 46.19 116 ALA A O 1
ATOM 850 N N . ALA A 1 117 ? 20.266 13.562 11.055 1 44.44 117 ALA A N 1
ATOM 851 C CA . ALA A 1 117 ? 21.391 13.961 10.203 1 44.44 117 ALA A CA 1
ATOM 852 C C . ALA A 1 117 ? 22.625 14.266 11.039 1 44.44 117 ALA A C 1
ATOM 854 O O . ALA A 1 117 ? 23.766 14.094 10.578 1 44.44 117 ALA A O 1
ATOM 855 N N . ILE A 1 118 ? 22.359 14.891 12.18 1 41.25 118 ILE A N 1
ATOM 856 C CA . ILE A 1 118 ? 23.531 15.258 12.969 1 41.25 118 ILE A CA 1
ATOM 857 C C . ILE A 1 118 ? 24.25 14 13.453 1 41.25 118 ILE A C 1
ATOM 859 O O . ILE A 1 118 ? 25.469 14 13.648 1 41.25 118 ILE A O 1
ATOM 863 N N . VAL A 1 119 ? 23.469 13.016 13.906 1 40.31 119 VAL A N 1
ATOM 864 C CA . VAL A 1 119 ? 24.25 11.93 14.484 1 40.31 119 VAL A CA 1
ATOM 865 C C . VAL A 1 119 ? 25 11.188 13.383 1 40.31 119 VAL A C 1
ATOM 867 O O . VAL A 1 119 ? 25.891 10.383 13.664 1 40.31 119 VAL A O 1
ATOM 870 N N . GLY A 1 120 ? 24.359 10.906 12.266 1 38.66 120 GLY A N 1
ATOM 871 C CA . GLY A 1 120 ? 25.203 10.156 11.352 1 38.66 120 GLY A CA 1
ATOM 872 C C . GLY A 1 120 ? 26.438 10.93 10.93 1 38.66 120 GLY A C 1
ATOM 873 O O . GLY A 1 120 ? 26.75 11.984 11.492 1 38.66 120 GLY A O 1
ATOM 874 N N . THR A 1 121 ? 26.812 10.938 9.539 1 38.53 121 THR A N 1
ATOM 875 C CA . THR A 1 121 ? 28.125 11.258 9.023 1 38.53 121 THR A CA 1
ATOM 876 C C . THR A 1 121 ? 28.453 12.734 9.227 1 38.53 121 THR A C 1
ATOM 878 O O . THR A 1 121 ? 27.672 13.602 8.805 1 38.53 121 THR A O 1
ATOM 881 N N . SER A 1 122 ? 29.047 13.219 10.242 1 36.75 122 SER A N 1
ATOM 882 C CA . SER A 1 122 ? 29.938 14.375 10.352 1 36.75 122 SER A CA 1
ATOM 883 C C . SER A 1 122 ? 30.609 14.688 9.016 1 36.75 122 SER A C 1
ATOM 885 O O . SER A 1 122 ? 31.406 15.617 8.922 1 36.75 122 SER A O 1
ATOM 887 N N . SER A 1 123 ? 31.047 13.539 8.25 1 38.09 123 SER A N 1
ATOM 888 C CA . SER A 1 123 ? 32.031 13.922 7.262 1 38.09 123 SER A CA 1
ATOM 889 C C . SER A 1 123 ? 31.531 15.031 6.352 1 38.09 123 SER A C 1
ATOM 891 O O . SER A 1 123 ? 30.328 15.336 6.352 1 38.09 123 SER A O 1
ATOM 893 N N . GLU A 1 124 ? 32.25 15.156 5.094 1 37.31 124 GLU A N 1
ATOM 894 C CA . GLU A 1 124 ? 32.562 16.172 4.09 1 37.31 124 GLU A CA 1
ATOM 895 C C . GLU A 1 124 ? 31.297 16.656 3.383 1 37.31 124 GLU A C 1
ATOM 897 O O . GLU A 1 124 ? 31.359 17.547 2.545 1 37.31 124 GLU A O 1
ATOM 902 N N . GLY A 1 125 ? 30.234 15.852 3.115 1 38.12 125 GLY A N 1
ATOM 903 C CA . GLY A 1 125 ? 29.469 16.328 1.973 1 38.12 125 GLY A CA 1
ATOM 904 C C . GLY A 1 125 ? 28.531 17.469 2.314 1 38.12 125 GLY A C 1
ATOM 905 O O . GLY A 1 125 ? 27.484 17.266 2.914 1 38.12 125 GLY A O 1
ATOM 906 N N . SER A 1 126 ? 28.875 18.703 2.572 1 41.88 126 SER A N 1
ATOM 907 C CA . SER A 1 126 ? 28.438 20.094 2.658 1 41.88 126 SER A CA 1
ATOM 908 C C . SER A 1 126 ? 27.203 20.328 1.788 1 41.88 126 SER A C 1
ATOM 910 O O . SER A 1 126 ? 26.391 21.203 2.092 1 41.88 126 SER A O 1
ATOM 912 N N . SER A 1 127 ? 27.109 19.812 0.596 1 43.44 127 SER A N 1
ATOM 913 C CA . SER A 1 127 ? 26.109 20.219 -0.391 1 43.44 127 SER A CA 1
ATOM 914 C C . SER A 1 127 ? 24.734 19.688 -0.031 1 43.44 127 SER A C 1
ATOM 916 O O . SER A 1 127 ? 23.719 20.359 -0.269 1 43.44 127 SER A O 1
ATOM 918 N N . LYS A 1 128 ? 24.641 18.578 0.557 1 48.28 128 LYS A N 1
ATOM 919 C CA . LYS A 1 128 ? 23.344 17.984 0.877 1 48.28 128 LYS A CA 1
ATOM 920 C C . LYS A 1 128 ? 22.672 18.703 2.045 1 48.28 128 LYS A C 1
ATOM 922 O O . LYS A 1 128 ? 21.453 18.672 2.186 1 48.28 128 LYS A O 1
ATOM 927 N N . GLY A 1 129 ? 23.547 19.328 2.969 1 53.75 129 GLY A N 1
ATOM 928 C CA . GLY A 1 129 ? 23.109 20.078 4.133 1 53.75 129 GLY A CA 1
ATOM 929 C C . GLY A 1 129 ? 22.375 21.359 3.775 1 53.75 129 GLY A C 1
ATOM 930 O O . GLY A 1 129 ? 21.422 21.734 4.453 1 53.75 129 GLY A O 1
ATOM 931 N N . VAL A 1 130 ? 22.906 22.141 2.799 1 47.78 130 VAL A N 1
ATOM 932 C CA . VAL A 1 130 ? 22.344 23.391 2.307 1 47.78 130 VAL A CA 1
ATOM 933 C C . VAL A 1 130 ? 20.938 23.141 1.749 1 47.78 130 VAL A C 1
ATOM 935 O O . VAL A 1 130 ? 20.031 23.953 1.94 1 47.78 130 VAL A O 1
ATOM 938 N N . ASN A 1 131 ? 20.688 21.875 1.356 1 71.5 131 ASN A N 1
ATOM 939 C CA . ASN A 1 131 ? 19.422 21.516 0.701 1 71.5 131 ASN A CA 1
ATOM 940 C C . ASN A 1 131 ? 18.312 21.281 1.715 1 71.5 131 ASN A C 1
ATOM 942 O O . ASN A 1 131 ? 17.188 21.734 1.52 1 71.5 131 ASN A O 1
ATOM 946 N N . VAL A 1 132 ? 18.734 21.156 3.01 1 82.19 132 VAL A N 1
ATOM 947 C CA . VAL A 1 132 ? 17.703 20.875 4.008 1 82.19 132 VAL A CA 1
ATOM 948 C C . VAL A 1 132 ? 17.266 22.172 4.672 1 82.19 132 VAL A C 1
ATOM 950 O O . VAL A 1 132 ? 16.078 22.359 4.953 1 82.19 132 VAL A O 1
ATOM 953 N N . GLU A 1 133 ? 18.156 23.125 4.812 1 85.88 133 GLU A N 1
ATOM 954 C CA . GLU A 1 133 ? 17.812 24.406 5.418 1 85.88 133 GLU A CA 1
ATOM 955 C C . GLU A 1 133 ? 16.906 25.234 4.5 1 85.88 133 GLU A C 1
ATOM 957 O O . GLU A 1 133 ? 15.992 25.906 4.969 1 85.88 133 GLU A O 1
ATOM 962 N N . GLY A 1 134 ? 17.266 25.219 3.258 1 89.75 134 GLY A N 1
ATOM 963 C CA . GLY A 1 134 ? 16.391 25.875 2.299 1 89.75 134 GLY A CA 1
ATOM 964 C C . GLY A 1 134 ? 15 25.281 2.254 1 89.75 134 GLY A C 1
ATOM 965 O O . GLY A 1 134 ? 14.008 26.016 2.18 1 89.75 134 GLY A O 1
ATOM 966 N N . ALA A 1 135 ? 14.961 24 2.342 1 91.62 135 ALA A N 1
ATOM 967 C CA . ALA A 1 135 ? 13.688 23.297 2.369 1 91.62 135 ALA A CA 1
ATOM 968 C C . ALA A 1 135 ? 12.891 23.656 3.623 1 91.62 135 ALA A C 1
ATOM 970 O O . ALA A 1 135 ? 11.672 23.844 3.559 1 91.62 135 ALA A O 1
ATOM 971 N N . ARG A 1 136 ? 13.562 23.734 4.707 1 93.56 136 ARG A N 1
ATOM 972 C CA . ARG A 1 136 ? 12.93 24.094 5.973 1 93.56 136 ARG A CA 1
ATOM 973 C C . ARG A 1 136 ? 12.336 25.5 5.914 1 93.56 136 ARG A C 1
ATOM 975 O O . ARG A 1 136 ? 11.188 25.703 6.309 1 93.56 136 ARG A O 1
ATOM 982 N N . ARG A 1 137 ? 13.047 26.438 5.434 1 94.5 137 ARG A N 1
ATOM 983 C CA . ARG A 1 137 ? 12.578 27.812 5.328 1 94.5 137 ARG A CA 1
ATOM 984 C C . ARG A 1 137 ? 11.352 27.906 4.434 1 94.5 137 ARG A C 1
ATOM 986 O O . ARG A 1 137 ? 10.383 28.609 4.762 1 94.5 137 ARG A O 1
ATOM 993 N N . MET A 1 138 ? 11.453 27.219 3.367 1 95.19 138 MET A N 1
ATOM 994 C CA . MET A 1 138 ? 10.328 27.203 2.43 1 95.19 138 MET A CA 1
ATOM 995 C C . MET A 1 138 ? 9.086 26.594 3.076 1 95.19 138 MET A C 1
ATOM 997 O O . MET A 1 138 ? 7.988 27.141 2.943 1 95.19 138 MET A O 1
ATOM 1001 N N . ALA A 1 139 ? 9.266 25.5 3.711 1 96.62 139 ALA A N 1
ATOM 1002 C CA . ALA A 1 139 ? 8.156 24.812 4.375 1 96.62 139 ALA A CA 1
ATOM 1003 C C . ALA A 1 139 ? 7.504 25.719 5.422 1 96.62 139 ALA A C 1
ATOM 1005 O O . ALA A 1 139 ? 6.281 25.859 5.441 1 96.62 139 ALA A O 1
ATOM 1006 N N . LEU A 1 140 ? 8.297 26.344 6.281 1 97 140 LEU A N 1
ATOM 1007 C CA . LEU A 1 140 ? 7.785 27.172 7.363 1 97 140 LEU A CA 1
ATOM 1008 C C . LEU A 1 140 ? 7.039 28.391 6.816 1 97 140 LEU A C 1
ATOM 1010 O O . LEU A 1 140 ? 5.996 28.781 7.348 1 97 140 LEU A O 1
ATOM 1014 N N . LYS A 1 141 ? 7.57 28.938 5.77 1 97.12 141 LYS A N 1
ATOM 1015 C CA . LYS A 1 141 ? 6.926 30.078 5.137 1 97.12 141 LYS A CA 1
ATOM 1016 C C . LYS A 1 141 ? 5.52 29.734 4.66 1 97.12 141 LYS A C 1
ATOM 1018 O O . LYS A 1 141 ? 4.574 30.484 4.875 1 97.12 141 LYS A O 1
ATOM 1023 N N . HIS A 1 142 ? 5.348 28.625 4.078 1 96.81 142 HIS A N 1
ATOM 1024 C CA . HIS A 1 142 ? 4.07 28.266 3.477 1 96.81 142 HIS A CA 1
ATOM 1025 C C . HIS A 1 142 ? 3.102 27.734 4.523 1 96.81 142 HIS A C 1
ATOM 1027 O O . HIS A 1 142 ? 1.884 27.859 4.375 1 96.81 142 HIS A O 1
ATOM 1033 N N . ILE A 1 143 ? 3.609 27.109 5.551 1 97.88 143 ILE A N 1
ATOM 1034 C CA . ILE A 1 143 ? 2.762 26.766 6.688 1 97.88 143 ILE A CA 1
ATOM 1035 C C . ILE A 1 143 ? 2.139 28.031 7.27 1 97.88 143 ILE A C 1
ATOM 1037 O O . ILE A 1 143 ? 0.938 28.078 7.547 1 97.88 143 ILE A O 1
ATOM 1041 N N . GLU A 1 144 ? 2.988 29.016 7.445 1 96.81 144 GLU A N 1
ATOM 1042 C CA . GLU A 1 144 ? 2.51 30.297 7.984 1 96.81 144 GLU A CA 1
ATOM 1043 C C . GLU A 1 144 ? 1.426 30.891 7.094 1 96.81 144 GLU A C 1
ATOM 1045 O O . GLU A 1 144 ? 0.384 31.328 7.586 1 96.81 144 GLU A O 1
ATOM 1050 N N . THR A 1 145 ? 1.732 30.922 5.812 1 95.94 145 THR A N 1
ATOM 1051 C CA . THR A 1 145 ? 0.768 31.453 4.859 1 95.94 145 THR A CA 1
ATOM 1052 C C . THR A 1 145 ? -0.554 30.703 4.941 1 95.94 145 THR A C 1
ATOM 1054 O O . THR A 1 145 ? -1.627 31.297 4.871 1 95.94 145 THR A O 1
ATOM 1057 N N . PHE A 1 146 ? -0.549 29.453 5.059 1 96.69 146 PHE A N 1
ATOM 1058 C CA . PHE A 1 146 ? -1.74 28.609 5.172 1 96.69 146 PHE A CA 1
ATOM 1059 C C . PHE A 1 146 ? -2.553 28.984 6.402 1 96.69 146 PHE A C 1
ATOM 1061 O O . PHE A 1 146 ? -3.76 29.219 6.312 1 96.69 146 PHE A O 1
ATOM 1068 N N . VAL A 1 147 ? -1.915 29.047 7.594 1 95.06 147 VAL A N 1
ATOM 1069 C CA . VAL A 1 147 ? -2.611 29.359 8.836 1 95.06 147 VAL A CA 1
ATOM 1070 C C . VAL A 1 147 ? -3.246 30.734 8.742 1 95.06 147 VAL A C 1
ATOM 1072 O O . VAL A 1 147 ? -4.387 30.938 9.172 1 95.06 147 VAL A O 1
ATOM 1075 N N . LEU A 1 148 ? -2.559 31.609 8.078 1 92.81 148 LEU A N 1
ATOM 1076 C CA . LEU A 1 148 ? -3.006 33 7.996 1 92.81 148 LEU A CA 1
ATOM 1077 C C . LEU A 1 148 ? -4.16 33.156 7.016 1 92.81 148 LEU A C 1
ATOM 1079 O O . LEU A 1 148 ? -4.914 34.125 7.07 1 92.81 148 LEU A O 1
ATOM 1083 N N . THR A 1 149 ? -4.285 32.188 6.109 1 91.62 149 THR A N 1
ATOM 1084 C CA . THR A 1 149 ? -5.387 32.25 5.156 1 91.62 149 THR A CA 1
ATOM 1085 C C . THR A 1 149 ? -6.73 32.188 5.879 1 91.62 149 THR A C 1
ATOM 1087 O O . THR A 1 149 ? -7.734 32.688 5.375 1 91.62 149 THR A O 1
ATOM 1090 N N . PHE A 1 150 ? -6.754 31.672 7.023 1 87.62 150 PHE A N 1
ATOM 1091 C CA . PHE A 1 150 ? -7.973 31.531 7.809 1 87.62 150 PHE A CA 1
ATOM 1092 C C . PHE A 1 150 ? -8.109 32.688 8.797 1 87.62 150 PHE A C 1
ATOM 1094 O O . PHE A 1 150 ? -9.094 32.75 9.531 1 87.62 150 PHE A O 1
ATOM 1101 N N . SER A 1 151 ? -7.121 33.531 8.812 1 87.25 151 SER A N 1
ATOM 1102 C CA . SER A 1 151 ? -7.043 34.531 9.875 1 87.25 151 SER A CA 1
ATOM 1103 C C . SER A 1 151 ? -7.555 35.875 9.406 1 87.25 151 SER A C 1
ATOM 1105 O O . SER A 1 151 ? -7 36.469 8.477 1 87.25 151 SER A O 1
ATOM 1107 N N . ASP A 1 152 ? -8.664 36.25 9.922 1 88.94 152 ASP A N 1
ATOM 1108 C CA . ASP A 1 152 ? -9.125 37.625 9.797 1 88.94 152 ASP A CA 1
ATOM 1109 C C . ASP A 1 152 ? -8.609 38.5 10.953 1 88.94 152 ASP A C 1
ATOM 1111 O O . ASP A 1 152 ? -9.039 38.312 12.102 1 88.94 152 ASP A O 1
ATOM 1115 N N . PRO A 1 153 ? -7.773 39.438 10.648 1 88.75 153 PRO A N 1
ATOM 1116 C CA . PRO A 1 153 ? -7.098 40.188 11.711 1 88.75 153 PRO A CA 1
ATOM 1117 C C . PRO A 1 153 ? -8.07 40.844 12.688 1 88.75 153 PRO A C 1
ATOM 1119 O O . PRO A 1 153 ? -7.812 40.875 13.898 1 88.75 153 PRO A O 1
ATOM 1122 N N . GLN A 1 154 ? -9.164 41.344 12.227 1 89.38 154 GLN A N 1
ATOM 1123 C CA . GLN A 1 154 ? -10.125 4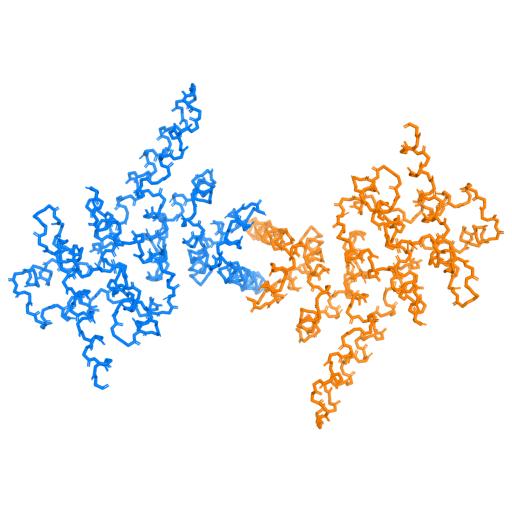2 13.102 1 89.38 154 GLN A CA 1
ATOM 1124 C C . GLN A 1 154 ? -10.773 41 14.055 1 89.38 154 GLN A C 1
ATOM 1126 O O . GLN A 1 154 ? -10.891 41.281 15.258 1 89.38 154 GLN A O 1
ATOM 1131 N N . VAL A 1 155 ? -11.156 39.875 13.547 1 90.94 155 VAL A N 1
ATOM 1132 C CA . VAL A 1 155 ? -11.828 38.844 14.352 1 90.94 155 VAL A CA 1
ATOM 1133 C C . VAL A 1 155 ? -10.859 38.281 15.375 1 90.94 155 VAL A C 1
ATOM 1135 O O . VAL A 1 155 ? -11.219 38.062 16.531 1 90.94 155 VAL A O 1
ATOM 1138 N N . PHE A 1 156 ? -9.625 38.094 14.984 1 93.19 156 PHE A N 1
ATOM 1139 C CA . PHE A 1 156 ? -8.625 37.5 15.867 1 93.19 156 PHE A CA 1
ATOM 1140 C C . PHE A 1 156 ? -8.227 38.5 16.953 1 93.19 156 PHE A C 1
ATOM 1142 O O . PHE A 1 156 ? -8.008 38.125 18.109 1 93.19 156 PHE A O 1
ATOM 1149 N N . SER A 1 157 ? -8.141 39.781 16.547 1 90.12 157 SER A N 1
ATOM 1150 C CA . SER A 1 157 ? -7.812 40.812 17.531 1 90.12 157 SER A CA 1
ATOM 1151 C C . SER A 1 157 ? -8.898 40.938 18.594 1 90.12 157 SER A C 1
ATOM 1153 O O . SER A 1 157 ? -8.602 41.062 19.781 1 90.12 157 SER A O 1
ATOM 1155 N N . MET A 1 158 ? -10.07 40.812 18.172 1 89.38 158 MET A N 1
ATOM 1156 C CA . MET A 1 158 ? -11.188 40.906 19.109 1 89.38 158 MET A CA 1
ATOM 1157 C C . MET A 1 158 ? -11.172 39.688 20.047 1 89.38 158 MET A C 1
ATOM 1159 O O . MET A 1 158 ? -11.383 39.844 21.266 1 89.38 158 MET A O 1
ATOM 1163 N N . ALA A 1 159 ? -10.914 38.531 19.516 1 91.88 159 ALA A N 1
ATOM 1164 C CA . ALA A 1 159 ? -10.891 37.312 20.328 1 91.88 159 ALA A CA 1
ATOM 1165 C C . ALA A 1 159 ? -9.719 37.312 21.297 1 91.88 159 ALA A C 1
ATOM 1167 O O . ALA A 1 159 ? -9.836 36.812 22.422 1 91.88 159 ALA A O 1
ATOM 1168 N N . ALA A 1 160 ? -8.641 37.906 20.828 1 88.5 160 ALA A N 1
ATOM 1169 C CA . ALA A 1 160 ? -7.461 37.969 21.688 1 88.5 160 ALA A CA 1
ATOM 1170 C C . ALA A 1 160 ? -7.684 38.938 22.844 1 88.5 160 ALA A C 1
ATOM 1172 O O . ALA A 1 160 ? -7.195 38.719 23.953 1 88.5 160 ALA A O 1
ATOM 1173 N N . ALA A 1 161 ? -8.414 39.938 22.578 1 86.75 161 ALA A N 1
ATOM 1174 C CA . ALA A 1 161 ? -8.625 40.969 23.578 1 86.75 161 ALA A CA 1
ATOM 1175 C C . ALA A 1 161 ? -9.648 40.562 24.625 1 86.75 161 ALA A C 1
ATOM 1177 O O . ALA A 1 161 ? -9.492 40.844 25.812 1 86.75 161 ALA A O 1
ATOM 1178 N N . SER A 1 162 ? -10.695 39.938 24.203 1 81.5 162 SER A N 1
ATOM 1179 C CA . SER A 1 162 ? -11.805 39.719 25.125 1 81.5 162 SER A CA 1
ATOM 1180 C C . SER A 1 162 ? -11.82 38.281 25.625 1 81.5 162 SER A C 1
ATOM 1182 O O . SER A 1 162 ? -12.32 38 26.719 1 81.5 162 SER A O 1
ATOM 1184 N N . SER A 1 163 ? -11.422 37.406 25.016 1 79.81 163 SER A N 1
ATOM 1185 C CA . SER A 1 163 ? -11.523 35.969 25.281 1 79.81 163 SER A CA 1
ATOM 1186 C C . SER A 1 163 ? -12.961 35.562 25.562 1 79.81 163 SER A C 1
ATOM 1188 O O . SER A 1 163 ? -13.211 34.562 26.25 1 79.81 163 SER A O 1
ATOM 1190 N N . ALA A 1 164 ? -13.883 36.375 25.125 1 87.69 164 ALA A N 1
ATOM 1191 C CA . ALA A 1 164 ? -15.297 36.031 25.312 1 87.69 164 ALA A CA 1
ATOM 1192 C C . ALA A 1 164 ? -15.68 34.812 24.484 1 87.69 164 ALA A C 1
ATOM 1194 O O . ALA A 1 164 ? -15.203 34.625 23.359 1 87.69 164 ALA A O 1
ATOM 1195 N N . PRO A 1 165 ? -16.578 34 25.016 1 89.5 165 PRO A N 1
ATOM 1196 C CA . PRO A 1 165 ? -16.984 32.781 24.344 1 89.5 165 PRO A CA 1
ATOM 1197 C C . PRO A 1 165 ? -17.531 33.031 22.938 1 89.5 165 PRO A C 1
ATOM 1199 O O . PRO A 1 165 ? -17.234 32.281 22 1 89.5 165 PRO A O 1
ATOM 1202 N N . ALA A 1 166 ? -18.219 34.125 22.812 1 91.75 166 ALA A N 1
ATOM 1203 C CA . ALA A 1 166 ? -18.797 34.406 21.516 1 91.75 166 ALA A CA 1
ATOM 1204 C C . ALA A 1 166 ? -17.719 34.75 20.484 1 91.75 166 ALA A C 1
ATOM 1206 O O . ALA A 1 166 ? -17.828 34.375 19.328 1 91.75 166 ALA A O 1
ATOM 1207 N N . ALA A 1 167 ? -16.75 35.5 20.891 1 92.94 167 ALA A N 1
ATOM 1208 C CA . ALA A 1 167 ? -15.648 35.875 20.016 1 92.94 167 ALA A CA 1
ATOM 1209 C C . ALA A 1 167 ? -14.844 34.625 19.609 1 92.94 167 ALA A C 1
ATOM 1211 O O . ALA A 1 167 ? -14.445 34.469 18.453 1 92.94 167 ALA A O 1
ATOM 1212 N N . LEU A 1 168 ? -14.609 33.781 20.531 1 94.69 168 LEU A N 1
ATOM 1213 C CA . LEU A 1 168 ? -13.875 32.531 20.266 1 94.69 168 LEU A CA 1
ATOM 1214 C C . LEU A 1 168 ? -14.656 31.625 19.312 1 94.69 168 LEU A C 1
ATOM 1216 O O . LEU A 1 168 ? -14.078 30.984 18.453 1 94.69 168 LEU A O 1
ATOM 1220 N N . SER A 1 169 ? -16.016 31.594 19.484 1 94 169 SER A N 1
ATOM 1221 C CA . SER A 1 169 ? -16.875 30.797 18.609 1 94 169 SER A CA 1
ATOM 1222 C C . SER A 1 169 ? -16.812 31.297 17.172 1 94 169 SER A C 1
ATOM 1224 O O . SER A 1 169 ? -16.859 30.5 16.234 1 94 169 SER A O 1
ATOM 1226 N N . GLN A 1 170 ? -16.75 32.594 17.062 1 93.06 170 GLN A N 1
ATOM 1227 C CA . GLN A 1 170 ? -16.656 33.188 15.727 1 93.06 170 GLN A CA 1
ATOM 1228 C C . GLN A 1 170 ? -15.375 32.781 15.023 1 93.06 170 GLN A C 1
ATOM 1230 O O . GLN A 1 170 ? -15.383 32.469 13.828 1 93.06 170 GLN A O 1
ATOM 1235 N N . VAL A 1 171 ? -14.258 32.781 15.734 1 94.81 171 VAL A N 1
ATOM 1236 C CA . VAL A 1 171 ? -12.977 32.344 15.172 1 94.81 171 VAL A CA 1
ATOM 1237 C C . VAL A 1 171 ? -13.031 30.875 14.812 1 94.81 171 VAL A C 1
ATOM 1239 O O . VAL A 1 171 ? -12.617 30.469 13.727 1 94.81 171 VAL A O 1
ATOM 1242 N N . ALA A 1 172 ? -13.555 30.031 15.758 1 94.56 172 ALA A N 1
ATOM 1243 C CA . ALA A 1 172 ? -13.641 28.594 15.539 1 94.56 172 ALA A CA 1
ATOM 1244 C C . ALA A 1 172 ? -14.43 28.281 14.266 1 94.56 172 ALA A C 1
ATOM 1246 O O . ALA A 1 172 ? -14.078 27.359 13.523 1 94.56 172 ALA A O 1
ATOM 1247 N N . GLU A 1 173 ? -15.492 29.016 14.008 1 92.88 173 GLU A N 1
ATOM 1248 C CA . GLU A 1 173 ? -16.312 28.812 12.828 1 92.88 173 GLU A CA 1
ATOM 1249 C C . GLU A 1 173 ? -15.578 29.234 11.562 1 92.88 173 GLU A C 1
ATOM 1251 O O . GLU A 1 173 ? -15.711 28.594 10.516 1 92.88 173 GLU A O 1
ATOM 1256 N N . ALA A 1 174 ? -14.836 30.266 11.703 1 92.5 174 ALA A N 1
ATOM 1257 C CA . ALA A 1 174 ? -14.133 30.828 10.547 1 92.5 174 ALA A CA 1
ATOM 1258 C C . ALA A 1 174 ? -13.008 29.906 10.086 1 92.5 174 ALA A C 1
ATOM 1260 O O . ALA A 1 174 ? -12.703 29.828 8.898 1 92.5 174 ALA A O 1
ATOM 1261 N N . VAL A 1 175 ? -12.414 29.203 10.984 1 94.75 175 VAL A N 1
ATOM 1262 C CA . VAL A 1 175 ? -11.227 28.438 10.641 1 94.75 175 VAL A CA 1
ATOM 1263 C C . VAL A 1 175 ? -11.594 26.969 10.461 1 94.75 175 VAL A C 1
ATOM 1265 O O . VAL A 1 175 ? -10.742 26.141 10.141 1 94.75 175 VAL A O 1
ATOM 1268 N N . PHE A 1 176 ? -12.867 26.625 10.609 1 94.25 176 PHE A N 1
ATOM 1269 C CA . PHE A 1 176 ? -13.375 25.266 10.648 1 94.25 176 PHE A CA 1
ATOM 1270 C C . PHE A 1 176 ? -13.188 24.578 9.297 1 94.25 176 PHE A C 1
ATOM 1272 O O . PHE A 1 176 ? -13.602 25.125 8.266 1 94.25 176 PHE A O 1
ATOM 1279 N N . ILE A 1 177 ? -12.523 23.438 9.352 1 95 177 ILE A N 1
ATOM 1280 C CA . ILE A 1 177 ? -12.438 22.562 8.195 1 95 177 ILE A CA 1
ATOM 1281 C C . ILE A 1 177 ? -13.352 21.344 8.406 1 95 177 ILE A C 1
ATOM 1283 O O . ILE A 1 177 ? -13.047 20.453 9.203 1 95 177 ILE A O 1
ATOM 1287 N N . GLN A 1 178 ? -14.43 21.219 7.746 1 88.88 178 GLN A N 1
ATOM 1288 C CA . GLN A 1 178 ? -15.508 20.266 7.957 1 88.88 178 GLN A CA 1
ATOM 1289 C C . GLN A 1 178 ? -14.992 18.828 7.914 1 88.88 178 GLN A C 1
ATOM 1291 O O . GLN A 1 178 ? -15.359 18 8.75 1 88.88 178 GLN A O 1
ATOM 1296 N N . GLU A 1 179 ? -14.078 18.5 7.004 1 91.56 179 GLU A N 1
ATOM 1297 C CA . GLU A 1 179 ? -13.641 17.125 6.777 1 91.56 179 GLU A CA 1
ATOM 1298 C C . GLU A 1 179 ? -12.562 16.734 7.777 1 91.56 179 GLU A C 1
ATOM 1300 O O . GLU A 1 179 ? -12.258 15.539 7.922 1 91.56 179 GLU A O 1
ATOM 1305 N N . ALA A 1 180 ? -12.023 17.688 8.57 1 94.31 180 ALA A N 1
ATOM 1306 C CA . ALA A 1 180 ? -10.906 17.406 9.461 1 94.31 180 ALA A CA 1
ATOM 1307 C C . ALA A 1 180 ? -11.336 16.516 10.625 1 94.31 180 ALA A C 1
ATOM 1309 O O . ALA A 1 180 ? -10.523 15.773 11.188 1 94.31 180 ALA A O 1
ATOM 1310 N N . GLY A 1 181 ? -12.641 16.578 10.953 1 92.12 181 GLY A N 1
ATOM 1311 C CA . GLY A 1 181 ? -13.18 15.773 12.031 1 92.12 181 GLY A CA 1
ATOM 1312 C C . GLY A 1 181 ? -13.117 14.281 11.758 1 92.12 181 GLY A C 1
ATOM 1313 O O . GLY A 1 181 ? -13.242 13.469 12.672 1 92.12 181 GLY A O 1
ATOM 1314 N N . HIS A 1 182 ? -12.922 13.852 10.508 1 92.56 182 HIS A N 1
ATOM 1315 C CA . HIS A 1 182 ? -12.859 12.445 10.117 1 92.56 182 HIS A CA 1
ATOM 1316 C C . HIS A 1 182 ? -11.469 11.875 10.336 1 92.56 182 HIS A C 1
ATOM 1318 O O . HIS A 1 182 ? -11.273 10.656 10.305 1 92.56 182 HIS A O 1
ATOM 1324 N N . LEU A 1 183 ? -10.516 12.742 10.547 1 94.62 183 LEU A N 1
ATOM 1325 C CA . LEU A 1 183 ? -9.148 12.289 10.805 1 94.62 183 LEU A CA 1
ATOM 1326 C C . LEU A 1 183 ? -9 11.805 12.242 1 94.62 183 LEU A C 1
ATOM 1328 O O . LEU A 1 183 ? -9.516 12.438 13.172 1 94.62 183 LEU A O 1
ATOM 1332 N N . ARG A 1 184 ? -8.438 10.664 12.352 1 94.38 184 ARG A N 1
ATOM 1333 C CA . ARG A 1 184 ? -8.188 10.086 13.672 1 94.38 184 ARG A CA 1
ATOM 1334 C C . ARG A 1 184 ? -6.699 10.039 13.977 1 94.38 184 ARG A C 1
ATOM 1336 O O . ARG A 1 184 ? -5.93 9.391 13.266 1 94.38 184 ARG A O 1
ATOM 1343 N N . CYS A 1 185 ? -6.316 10.711 15.078 1 96.25 185 CYS A N 1
ATOM 1344 C CA . CYS A 1 185 ? -4.918 10.734 15.484 1 96.25 185 CYS A CA 1
ATOM 1345 C C . CYS A 1 185 ? -4.652 9.703 16.578 1 96.25 185 CYS A C 1
ATOM 1347 O O . CYS A 1 185 ? -5.539 9.406 17.375 1 96.25 185 CYS A O 1
ATOM 1349 N N . SER A 1 186 ? -3.451 9.18 16.578 1 95.19 186 SER A N 1
ATOM 1350 C CA . SER A 1 186 ? -2.988 8.344 17.688 1 95.19 186 SER A CA 1
ATOM 1351 C C . SER A 1 186 ? -2.551 9.195 18.875 1 95.19 186 SER A C 1
ATOM 1353 O O . SER A 1 186 ? -2.438 10.422 18.766 1 95.19 186 SER A O 1
ATOM 1355 N N . GLY A 1 187 ? -2.336 8.531 20.047 1 96.56 187 GLY A N 1
ATOM 1356 C CA . GLY A 1 187 ? -1.782 9.234 21.188 1 96.56 187 GLY A CA 1
ATOM 1357 C C . GLY A 1 187 ? -0.432 9.867 20.906 1 96.56 187 GLY A C 1
ATOM 1358 O O . GLY A 1 187 ? -0.15 10.969 21.375 1 96.56 187 GLY A O 1
ATOM 1359 N N . ALA A 1 188 ? 0.354 9.156 20.156 1 95.5 188 ALA A N 1
ATOM 1360 C CA . ALA A 1 188 ? 1.68 9.664 19.812 1 95.5 188 ALA A CA 1
ATOM 1361 C C . ALA A 1 188 ? 1.579 10.938 18.969 1 95.5 188 ALA A C 1
ATOM 1363 O O . ALA A 1 188 ? 2.371 11.867 19.141 1 95.5 188 ALA A O 1
ATOM 1364 N N . GLU A 1 189 ? 0.65 10.992 18.062 1 96.06 189 GLU A N 1
ATOM 1365 C CA . GLU A 1 189 ? 0.453 12.156 17.203 1 96.06 189 GLU A CA 1
ATOM 1366 C C . GLU A 1 189 ? -0.005 13.367 18.016 1 96.06 189 GLU A C 1
ATOM 1368 O O . GLU A 1 189 ? 0.514 14.469 17.844 1 96.06 189 GLU A O 1
ATOM 1373 N N . ILE A 1 190 ? -0.971 13.148 18.891 1 97.81 190 ILE A N 1
ATOM 1374 C CA . ILE A 1 190 ? -1.438 14.211 19.766 1 97.81 190 ILE A CA 1
ATOM 1375 C C . ILE A 1 190 ? -0.286 14.703 20.641 1 97.81 190 ILE A C 1
ATOM 1377 O O . ILE A 1 190 ? -0.108 15.914 20.828 1 97.81 190 ILE A O 1
ATOM 1381 N N . GLY A 1 191 ? 0.47 13.734 21.172 1 97.06 191 GLY A N 1
ATOM 1382 C CA . GLY A 1 191 ? 1.641 14.094 21.953 1 97.06 191 GLY A CA 1
ATOM 1383 C C . GLY A 1 191 ? 2.621 14.969 21.188 1 97.06 191 GLY A C 1
ATOM 1384 O O . GLY A 1 191 ? 3.213 15.891 21.75 1 97.06 191 GLY A O 1
ATOM 1385 N N . ARG A 1 192 ? 2.762 14.734 19.984 1 96.5 192 ARG A N 1
ATOM 1386 C CA . ARG A 1 192 ? 3.686 15.508 19.156 1 96.5 192 ARG A CA 1
ATOM 1387 C C . ARG A 1 192 ? 3.188 16.938 18.969 1 96.5 192 ARG A C 1
ATOM 1389 O O . ARG A 1 192 ? 3.977 17.891 19 1 96.5 192 ARG A O 1
ATOM 1396 N N . PHE A 1 193 ? 1.935 17.078 18.703 1 97.81 193 PHE A N 1
ATOM 1397 C CA . PHE A 1 193 ? 1.372 18.422 18.578 1 97.81 193 PHE A CA 1
ATOM 1398 C C . PHE A 1 193 ? 1.548 19.203 19.875 1 97.81 193 PHE A C 1
ATOM 1400 O O . PHE A 1 193 ? 1.84 20.391 19.844 1 97.81 193 PHE A O 1
ATOM 1407 N N . ILE A 1 194 ? 1.374 18.5 20.984 1 97.88 194 ILE A N 1
ATOM 1408 C CA . ILE A 1 194 ? 1.555 19.141 22.281 1 97.88 194 ILE A CA 1
ATOM 1409 C C . ILE A 1 194 ? 3.01 19.578 22.453 1 97.88 194 ILE A C 1
ATOM 1411 O O . ILE A 1 194 ? 3.283 20.688 22.922 1 97.88 194 ILE A O 1
ATOM 1415 N N . ALA A 1 195 ? 3.93 18.719 22.062 1 96.25 195 ALA A N 1
ATOM 1416 C CA . ALA A 1 195 ? 5.348 19.062 22.109 1 96.25 195 ALA A CA 1
ATOM 1417 C C . ALA A 1 195 ? 5.645 20.25 21.203 1 96.25 195 ALA A C 1
ATOM 1419 O O . ALA A 1 195 ? 6.461 21.125 21.547 1 96.25 195 ALA A O 1
ATOM 1420 N N . MET A 1 196 ? 4.984 20.328 20.125 1 96.69 196 MET A N 1
ATOM 1421 C CA . MET A 1 196 ? 5.207 21.375 19.125 1 96.69 196 MET A CA 1
ATOM 1422 C C . MET A 1 196 ? 4.711 22.719 19.641 1 96.69 196 MET A C 1
ATOM 1424 O O . MET A 1 196 ? 5.207 23.766 19.219 1 96.69 196 MET A O 1
ATOM 1428 N N . LEU A 1 197 ? 3.74 22.75 20.547 1 96.94 197 LEU A N 1
ATOM 1429 C CA . LEU A 1 197 ? 3.238 23.984 21.156 1 96.94 197 LEU A CA 1
ATOM 1430 C C . LEU A 1 197 ? 4.336 24.688 21.953 1 96.94 197 LEU A C 1
ATOM 1432 O O . LEU A 1 197 ? 4.234 25.875 22.219 1 96.94 197 LEU A O 1
ATOM 1436 N N . ARG A 1 198 ? 5.367 23.938 22.281 1 94.75 198 ARG A N 1
ATOM 1437 C CA . ARG A 1 198 ? 6.473 24.484 23.062 1 94.75 198 ARG A CA 1
ATOM 1438 C C . ARG A 1 198 ? 7.695 24.719 22.188 1 94.75 198 ARG A C 1
ATOM 1440 O O . ARG A 1 198 ? 8.773 25.031 22.688 1 94.75 198 ARG A O 1
ATOM 1447 N N . ASN A 1 199 ? 7.562 24.469 20.953 1 95.06 199 ASN A N 1
ATOM 1448 C CA . ASN A 1 199 ? 8.68 24.641 20.031 1 95.06 199 ASN A CA 1
ATOM 1449 C C . ASN A 1 199 ? 9.141 26.094 19.969 1 95.06 199 ASN A C 1
ATOM 1451 O O . ASN A 1 199 ? 8.328 27.016 20.062 1 95.06 199 ASN A O 1
ATOM 1455 N N . PRO A 1 200 ? 10.43 26.312 19.812 1 93.5 200 PRO A N 1
ATOM 1456 C CA . PRO A 1 200 ? 10.922 27.688 19.719 1 93.5 200 PRO A CA 1
ATOM 1457 C C . PRO A 1 200 ? 10.453 28.391 18.453 1 93.5 200 PRO A C 1
ATOM 1459 O O . PRO A 1 200 ? 10.484 29.625 18.375 1 93.5 200 PRO A O 1
ATOM 1462 N N . THR A 1 201 ? 10.062 27.703 17.438 1 94.62 201 THR A N 1
ATOM 1463 C CA . THR A 1 201 ? 9.594 28.266 16.172 1 94.62 201 THR A CA 1
ATOM 1464 C C . THR A 1 201 ? 8.117 28.625 16.25 1 94.62 201 THR A C 1
ATOM 1466 O O . THR A 1 201 ? 7.258 27.75 16.344 1 94.62 201 THR A O 1
ATOM 1469 N N . PRO A 1 202 ? 7.699 29.922 16.141 1 95.62 202 PRO A N 1
ATOM 1470 C CA . PRO A 1 202 ? 6.312 30.375 16.328 1 95.62 202 PRO A CA 1
ATOM 1471 C C . PRO A 1 202 ? 5.355 29.75 15.312 1 95.62 202 PRO A C 1
ATOM 1473 O O . PRO A 1 202 ? 4.215 29.422 15.656 1 95.62 202 PRO A O 1
ATOM 1476 N N . VAL A 1 203 ? 5.848 29.578 14.109 1 96.69 203 VAL A N 1
ATOM 1477 C CA . VAL A 1 203 ? 5 29.031 13.055 1 96.69 203 VAL A CA 1
ATOM 1478 C C . VAL A 1 203 ? 4.57 27.609 13.422 1 96.69 203 VAL A C 1
ATOM 1480 O O . VAL A 1 203 ? 3.422 27.219 13.188 1 96.69 203 VAL A O 1
ATOM 1483 N N . LEU A 1 204 ? 5.453 26.828 13.984 1 97.56 204 LEU A N 1
ATOM 1484 C CA . LEU A 1 204 ? 5.145 25.453 14.383 1 97.56 204 LEU A CA 1
ATOM 1485 C C . LEU A 1 204 ? 4.168 25.438 15.547 1 97.56 204 LEU A C 1
ATOM 1487 O O . LEU A 1 204 ? 3.283 24.578 15.609 1 97.56 204 LEU A O 1
ATOM 1491 N N . ARG A 1 205 ? 4.27 26.406 16.453 1 97.56 205 ARG A N 1
ATOM 1492 C CA . ARG A 1 205 ? 3.32 26.531 17.562 1 97.56 205 ARG A CA 1
ATOM 1493 C C . ARG A 1 205 ? 1.917 26.828 17.047 1 97.56 205 ARG A C 1
ATOM 1495 O O . ARG A 1 205 ? 0.945 26.203 17.484 1 97.56 205 ARG A O 1
ATOM 1502 N N . ALA A 1 206 ? 1.87 27.75 16.125 1 97.06 206 ALA A N 1
ATOM 1503 C CA . ALA A 1 206 ? 0.578 28.141 15.562 1 97.06 206 ALA A CA 1
ATOM 1504 C C . ALA A 1 206 ? -0.046 26.969 14.797 1 97.06 206 ALA A C 1
ATOM 1506 O O . ALA A 1 206 ? -1.256 26.75 14.883 1 97.06 206 ALA A O 1
ATOM 1507 N N . CYS A 1 207 ? 0.778 26.281 14.055 1 97.94 207 CYS A N 1
ATOM 1508 C CA . CYS A 1 207 ? 0.304 25.141 13.281 1 97.94 207 CYS A CA 1
ATOM 1509 C C . CYS A 1 207 ? -0.231 24.047 14.195 1 97.94 207 CYS A C 1
ATOM 1511 O O . CYS A 1 207 ? -1.292 23.484 13.93 1 97.94 207 CYS A O 1
ATOM 1513 N N . ALA A 1 208 ? 0.5 23.75 15.25 1 98.25 208 ALA A N 1
ATOM 1514 C CA . ALA A 1 208 ? 0.08 22.734 16.203 1 98.25 208 ALA A CA 1
ATOM 1515 C C . ALA A 1 208 ? -1.241 23.109 16.859 1 98.25 208 ALA A C 1
ATOM 1517 O O . ALA A 1 208 ? -2.137 22.266 17.016 1 98.25 208 ALA A O 1
ATOM 1518 N N . ALA A 1 209 ? -1.377 24.344 17.281 1 98 209 ALA A N 1
ATOM 1519 C CA . ALA A 1 209 ? -2.611 24.812 17.906 1 98 209 ALA A CA 1
ATOM 1520 C C . ALA A 1 209 ? -3.787 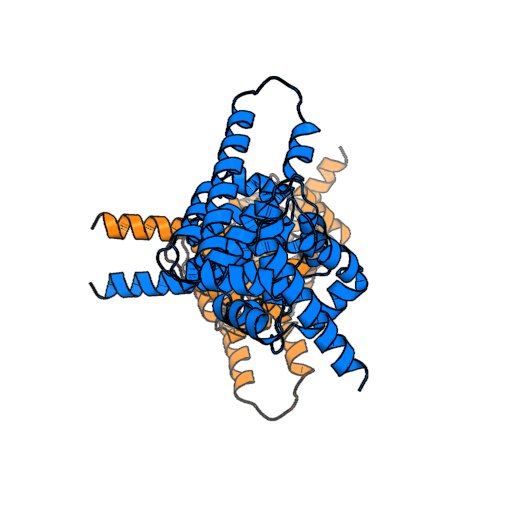24.719 16.938 1 98 209 ALA A C 1
ATOM 1522 O O . ALA A 1 209 ? -4.895 24.344 17.328 1 98 209 ALA A O 1
ATOM 1523 N N . PHE A 1 210 ? -3.533 25.125 15.742 1 98 210 PHE A N 1
ATOM 1524 C CA . PHE A 1 210 ? -4.547 25.047 14.695 1 98 210 PHE A CA 1
ATOM 1525 C C . PHE A 1 210 ? -5.012 23.609 14.508 1 98 210 PHE A C 1
ATOM 1527 O O . PHE A 1 210 ? -6.211 23.344 14.398 1 98 210 PHE A O 1
ATOM 1534 N N . ALA A 1 211 ? -4.055 22.656 14.422 1 98.25 211 ALA A N 1
ATOM 1535 C CA . ALA A 1 211 ? -4.379 21.234 14.258 1 98.25 211 ALA A CA 1
ATOM 1536 C C . ALA A 1 211 ? -5.227 20.734 15.414 1 98.25 211 ALA A C 1
ATOM 1538 O O . ALA A 1 211 ? -6.262 20.094 15.203 1 98.25 211 ALA A O 1
ATOM 1539 N N . LEU A 1 212 ? -4.805 21.016 16.625 1 98.19 212 LEU A N 1
ATOM 1540 C CA . LEU A 1 212 ? -5.512 20.562 17.812 1 98.19 212 LEU A CA 1
ATOM 1541 C C . LEU A 1 212 ? -6.922 21.125 17.859 1 98.19 212 LEU A C 1
ATOM 1543 O O . LEU A 1 212 ? -7.852 20.469 18.328 1 98.19 212 LEU A O 1
ATOM 1547 N N . LEU A 1 213 ? -7.043 22.375 17.422 1 97.56 213 LEU A N 1
ATOM 1548 C CA . LEU A 1 213 ? -8.367 22.984 17.344 1 97.56 213 LEU A CA 1
ATOM 1549 C C . LEU A 1 213 ? -9.273 22.188 16.422 1 97.56 213 LEU A C 1
ATOM 1551 O O . LEU A 1 213 ? -10.398 21.844 16.797 1 97.56 213 LEU A O 1
ATOM 1555 N N . GLN A 1 214 ? -8.805 21.859 15.188 1 97.62 214 GLN A N 1
ATOM 1556 C CA . GLN A 1 214 ? -9.602 21.094 14.25 1 97.62 214 GLN A CA 1
ATOM 1557 C C . GLN A 1 214 ? -10.016 19.75 14.852 1 97.62 214 GLN A C 1
ATOM 1559 O O . GLN A 1 214 ? -11.133 19.281 14.625 1 97.62 214 GLN A O 1
ATOM 1564 N N . PHE A 1 215 ? -9.141 19.078 15.664 1 97.06 215 PHE A N 1
ATOM 1565 C CA . PHE A 1 215 ? -9.344 17.719 16.156 1 97.06 215 PHE A CA 1
ATOM 1566 C C . PHE A 1 215 ? -10.219 17.719 17.391 1 97.06 215 PHE A C 1
ATOM 1568 O O . PHE A 1 215 ? -10.727 16.672 17.797 1 97.06 215 PHE A O 1
ATOM 1575 N N . SER A 1 216 ? -10.453 18.844 17.969 1 95.75 216 SER A N 1
ATOM 1576 C CA . SER A 1 216 ? -11.172 18.891 19.25 1 95.75 216 SER A CA 1
ATOM 1577 C C . SER A 1 216 ? -12.531 19.562 19.094 1 95.75 216 SER A C 1
ATOM 1579 O O . SER A 1 216 ? -13.25 19.734 20.078 1 95.75 216 SER A O 1
ATOM 1581 N N . ILE A 1 217 ? -12.836 20.016 17.906 1 93.69 217 ILE A N 1
ATOM 1582 C CA . ILE A 1 217 ? -14.109 20.688 17.672 1 93.69 217 ILE A CA 1
ATOM 1583 C C . ILE A 1 217 ? -15.258 19.766 18.078 1 93.69 217 ILE A C 1
ATOM 1585 O O . ILE A 1 217 ? -15.336 18.625 17.609 1 93.69 217 ILE A O 1
ATOM 1589 N N . PRO A 1 218 ? -16.219 20.25 18.859 1 90 218 PRO A N 1
ATOM 1590 C CA . PRO A 1 218 ? -17.359 19.422 19.266 1 90 218 PRO A CA 1
ATOM 1591 C C . PRO A 1 218 ? -18.188 18.938 18.078 1 90 218 PRO A C 1
ATOM 1593 O O . PRO A 1 218 ? -18.438 19.703 17.141 1 90 218 PRO A O 1
ATOM 1596 N N . GLY A 1 219 ? -18.609 17.734 18.094 1 88.31 219 GLY A N 1
ATOM 1597 C CA . GLY A 1 219 ? -19.406 17.172 17.016 1 88.31 219 GLY A CA 1
ATOM 1598 C C . GLY A 1 219 ? -18.578 16.406 16 1 88.31 219 GLY A C 1
ATOM 1599 O O . GLY A 1 219 ? -19.125 15.68 15.172 1 88.31 219 GLY A O 1
ATOM 1600 N N . GLY A 1 220 ? -17.297 16.672 16.016 1 90.56 220 GLY A N 1
ATOM 1601 C CA . GLY A 1 220 ? -16.453 15.883 15.148 1 90.56 220 GLY A CA 1
ATOM 1602 C C . GLY A 1 220 ? -16.5 14.398 15.445 1 90.56 220 GLY A C 1
ATOM 1603 O O . GLY A 1 220 ? -16.688 14 16.594 1 90.56 220 GLY A O 1
ATOM 1604 N N . ARG A 1 221 ? -16.328 13.562 14.43 1 93 221 ARG A N 1
ATOM 1605 C CA . ARG A 1 221 ? -16.469 12.117 14.539 1 93 221 ARG A CA 1
ATOM 1606 C C . ARG A 1 221 ? -15.586 11.555 15.641 1 93 221 ARG A C 1
ATOM 1608 O O . ARG A 1 221 ? -15.977 10.617 16.344 1 93 221 ARG A O 1
ATOM 1615 N N . HIS A 1 222 ? -14.336 12.125 15.758 1 94.94 222 HIS A N 1
ATOM 1616 C CA . HIS A 1 222 ? -13.367 11.578 16.703 1 94.94 222 HIS A CA 1
ATOM 1617 C C . HIS A 1 222 ? -13.016 12.594 17.781 1 94.94 222 HIS A C 1
ATOM 1619 O O . HIS A 1 222 ? -11.938 12.516 18.375 1 94.94 222 HIS A O 1
ATOM 1625 N N . ALA A 1 223 ? -13.859 13.539 18 1 94.62 223 ALA A N 1
ATOM 1626 C CA . ALA A 1 223 ? -13.578 14.609 18.953 1 94.62 223 ALA A CA 1
ATOM 1627 C C . ALA A 1 223 ? -13.438 14.062 20.359 1 94.62 223 ALA A C 1
ATOM 1629 O O . ALA A 1 2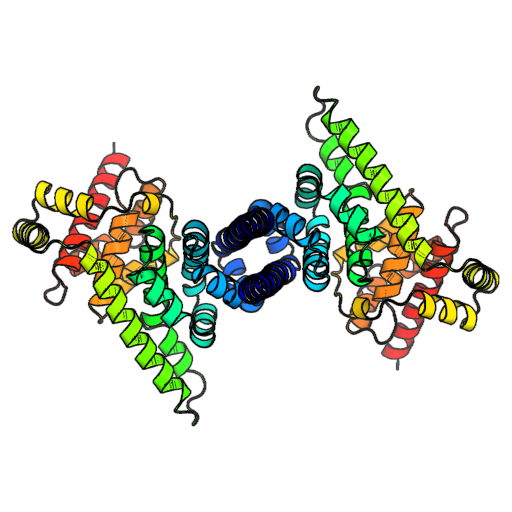23 ? -12.555 14.484 21.125 1 94.62 223 ALA A O 1
ATOM 1630 N N . THR A 1 224 ? -14.312 13.133 20.719 1 95.12 224 THR A N 1
ATOM 1631 C CA . THR A 1 224 ? -14.258 12.562 22.062 1 95.12 224 THR A CA 1
ATOM 1632 C C . THR A 1 224 ? -12.969 11.773 22.266 1 95.12 224 THR A C 1
ATOM 1634 O O . THR A 1 224 ? -12.336 11.875 23.312 1 95.12 224 THR A O 1
ATOM 1637 N N . HIS A 1 225 ? -12.602 11.023 21.297 1 96.25 225 HIS A N 1
ATOM 1638 C CA . HIS A 1 225 ? -11.352 10.273 21.312 1 96.25 225 HIS A CA 1
ATOM 1639 C C . HIS A 1 225 ? -10.156 11.203 21.5 1 96.25 225 HIS A C 1
ATOM 1641 O O . HIS A 1 225 ? -9.305 10.977 22.359 1 96.25 225 HIS A O 1
ATOM 1647 N N . HIS A 1 226 ? -10.109 12.25 20.781 1 97.38 226 HIS A N 1
ATOM 1648 C CA . HIS A 1 226 ? -9 13.203 20.828 1 97.38 226 HIS A CA 1
ATOM 1649 C C . HIS A 1 226 ? -8.984 13.953 22.156 1 97.38 226 HIS A C 1
ATOM 1651 O O . HIS A 1 226 ? -7.91 14.211 22.719 1 97.38 226 HIS A O 1
ATOM 1657 N N . ALA A 1 227 ? -10.141 14.289 22.625 1 96.69 227 ALA A N 1
ATOM 1658 C CA . ALA A 1 227 ? -10.219 14.945 23.922 1 96.69 227 ALA A CA 1
ATOM 1659 C C . ALA A 1 227 ? -9.648 14.062 25.031 1 96.69 227 ALA A C 1
ATOM 1661 O O . ALA A 1 227 ? -8.93 14.547 25.906 1 96.69 227 ALA A O 1
ATOM 1662 N N . ASP A 1 228 ? -9.984 12.805 24.953 1 97.06 228 ASP A N 1
ATOM 1663 C CA . ASP A 1 228 ? -9.453 11.852 25.922 1 97.06 228 ASP A CA 1
ATOM 1664 C C . ASP A 1 228 ? -7.93 11.789 25.844 1 97.06 228 ASP A C 1
ATOM 1666 O O . ASP A 1 228 ? -7.254 11.758 26.891 1 97.06 228 ASP A O 1
ATOM 1670 N N . LEU A 1 229 ? -7.422 11.773 24.688 1 97.5 229 LEU A N 1
ATOM 1671 C CA . LEU A 1 229 ? -5.977 11.719 24.5 1 97.5 229 LEU A CA 1
ATOM 1672 C C . LEU A 1 229 ? -5.312 12.984 25.031 1 97.5 229 LEU A C 1
ATOM 1674 O O . LEU A 1 229 ? -4.262 12.922 25.672 1 97.5 229 LEU A O 1
ATOM 1678 N N . LEU A 1 230 ? -5.934 14.133 24.781 1 97.69 230 LEU A N 1
ATOM 1679 C CA . LEU A 1 230 ? -5.414 15.414 25.234 1 97.69 230 LEU A CA 1
ATOM 1680 C C . LEU A 1 230 ? -5.395 15.484 26.766 1 97.69 230 LEU A C 1
ATOM 1682 O O . LEU A 1 230 ? -4.422 15.953 27.359 1 97.69 230 LEU A O 1
ATOM 1686 N N . GLN A 1 231 ? -6.402 14.992 27.328 1 95.31 231 GLN A N 1
ATOM 1687 C CA . GLN A 1 231 ? -6.477 14.969 28.797 1 95.31 231 GLN A CA 1
ATOM 1688 C C . GLN A 1 231 ? -5.418 14.039 29.375 1 95.31 231 GLN A C 1
ATOM 1690 O O . GLN A 1 231 ? -4.789 14.375 30.391 1 95.31 231 GLN A O 1
ATOM 1695 N N . ASN A 1 232 ? -5.234 12.938 28.734 1 95.38 232 ASN A N 1
ATOM 1696 C CA . ASN A 1 232 ? -4.301 11.93 29.219 1 95.38 232 ASN A CA 1
ATOM 1697 C C . ASN A 1 232 ? -2.865 12.445 29.219 1 95.38 232 ASN A C 1
ATOM 1699 O O . ASN A 1 232 ? -2.053 12.023 30.047 1 95.38 232 ASN A O 1
ATOM 1703 N N . VAL A 1 233 ? -2.578 13.367 28.359 1 95.44 233 VAL A N 1
ATOM 1704 C CA . VAL A 1 233 ? -1.2 13.836 28.266 1 95.44 233 VAL A CA 1
ATOM 1705 C C . VAL A 1 233 ? -1.056 15.172 28.984 1 95.44 233 VAL A C 1
ATOM 1707 O O . VAL A 1 233 ? -0.011 15.82 28.906 1 95.44 233 VAL A O 1
ATOM 1710 N N . GLY A 1 234 ? -2.102 15.617 29.656 1 94.19 234 GLY A N 1
ATOM 1711 C CA . GLY A 1 234 ? -2.047 16.859 30.406 1 94.19 234 GLY A CA 1
ATOM 1712 C C . GLY A 1 234 ? -1.944 18.094 29.516 1 94.19 234 GLY A C 1
ATOM 1713 O O . GLY A 1 234 ? -1.185 19.016 29.812 1 94.19 234 GLY A O 1
ATOM 1714 N N . ALA A 1 235 ? -2.678 18.094 28.484 1 97 235 ALA A N 1
ATOM 1715 C CA . ALA A 1 235 ? -2.572 19.109 27.453 1 97 235 ALA A CA 1
ATOM 1716 C C . ALA A 1 235 ? -3.004 20.484 27.984 1 97 235 ALA A C 1
ATOM 1718 O O . ALA A 1 235 ? -2.545 21.516 27.484 1 97 235 ALA A O 1
ATOM 1719 N N . ALA A 1 236 ? -3.861 20.5 29.016 1 96.75 236 ALA A N 1
ATOM 1720 C CA . ALA A 1 236 ? -4.422 21.75 29.531 1 96.75 236 ALA A CA 1
ATOM 1721 C C . ALA A 1 236 ? -3.318 22.688 30.016 1 96.75 236 ALA A C 1
ATOM 1723 O O . ALA A 1 236 ? -3.367 23.891 29.766 1 96.75 236 ALA A O 1
ATOM 1724 N N . ARG A 1 237 ? -2.381 22.141 30.656 1 97.06 237 ARG A N 1
ATOM 1725 C CA . ARG A 1 237 ? -1.287 22.953 31.188 1 97.06 237 ARG A CA 1
ATOM 1726 C C . ARG A 1 237 ? -0.49 23.594 30.062 1 97.06 237 ARG A C 1
ATOM 1728 O O . ARG A 1 237 ? -0.181 24.781 30.109 1 97.06 237 ARG A O 1
ATOM 1735 N N . VAL A 1 238 ? -0.18 22.828 29.078 1 97.56 238 VAL A N 1
ATOM 1736 C CA . VAL A 1 238 ? 0.616 23.312 27.953 1 97.56 238 VAL A CA 1
ATOM 1737 C C . VAL A 1 238 ? -0.189 24.328 27.156 1 97.56 238 VAL A C 1
ATOM 1739 O O . VAL A 1 238 ? 0.349 25.344 26.719 1 97.56 238 VAL A O 1
ATOM 1742 N N . LEU A 1 239 ? -1.436 24.078 27 1 97.81 239 LEU A N 1
ATOM 1743 C CA . LEU A 1 239 ? -2.314 24.969 26.25 1 97.81 239 LEU A CA 1
ATOM 1744 C C . LEU A 1 239 ? -2.477 26.297 26.969 1 97.81 239 LEU A C 1
ATOM 1746 O O . LEU A 1 239 ? -2.496 27.359 26.328 1 97.81 239 LEU A O 1
ATOM 1750 N N . ARG A 1 240 ? -2.582 26.281 28.281 1 96.94 240 ARG A N 1
ATOM 1751 C CA . ARG A 1 240 ? -2.656 27.516 29.062 1 96.94 240 ARG A CA 1
ATOM 1752 C C . ARG A 1 240 ? -1.381 28.328 28.906 1 96.94 240 ARG A C 1
ATOM 1754 O O . ARG A 1 240 ? -1.437 29.562 28.766 1 96.94 240 ARG A O 1
ATOM 1761 N N . ALA A 1 241 ? -0.315 27.609 28.938 1 96.88 241 ALA A N 1
ATOM 1762 C CA . ALA A 1 241 ? 0.968 28.297 28.766 1 96.88 241 ALA A CA 1
ATOM 1763 C C . ALA A 1 241 ? 1.08 28.906 27.375 1 96.88 241 ALA A C 1
ATOM 1765 O O . ALA A 1 241 ? 1.574 30.031 27.219 1 96.88 241 ALA A O 1
ATOM 1766 N N . ALA A 1 242 ? 0.655 28.219 26.391 1 96 242 ALA A N 1
ATOM 1767 C CA . ALA A 1 242 ? 0.692 28.703 25 1 96 242 ALA A CA 1
ATOM 1768 C C . ALA A 1 242 ? -0.219 29.922 24.828 1 96 242 ALA A C 1
ATOM 1770 O O . ALA A 1 242 ? 0.134 30.859 24.125 1 96 242 ALA A O 1
ATOM 1771 N N . ALA A 1 243 ? -1.375 29.938 25.484 1 94.5 243 ALA A N 1
ATOM 1772 C CA . ALA A 1 243 ? -2.357 31.016 25.375 1 94.5 243 ALA A CA 1
ATOM 1773 C C . ALA A 1 243 ? -1.85 32.281 26.047 1 94.5 243 ALA A C 1
ATOM 1775 O O . ALA A 1 243 ? -2.26 33.375 25.688 1 94.5 243 ALA A O 1
ATOM 1776 N N . ALA A 1 244 ? -0.909 32.031 26.953 1 93.06 244 ALA A N 1
ATOM 1777 C CA . ALA A 1 244 ? -0.431 33.156 27.75 1 93.06 244 ALA A CA 1
ATOM 1778 C C . ALA A 1 244 ? 0.956 33.594 27.281 1 93.06 244 ALA A C 1
ATOM 1780 O O . ALA A 1 244 ? 1.473 34.625 27.75 1 93.06 244 ALA A O 1
ATOM 1781 N N . ALA A 1 245 ? 1.49 32.906 26.422 1 92.69 245 ALA A N 1
ATOM 1782 C CA . ALA A 1 245 ? 2.879 33.156 26.047 1 92.69 245 ALA A CA 1
ATOM 1783 C C . ALA A 1 245 ? 3.014 34.5 25.328 1 92.69 245 ALA A C 1
ATOM 1785 O O . ALA A 1 245 ? 2.305 34.75 24.359 1 92.69 245 ALA A O 1
ATOM 1786 N N . THR A 1 246 ? 3.939 35.281 25.797 1 89.75 246 THR A N 1
ATOM 1787 C CA . THR A 1 246 ? 4.137 36.594 25.234 1 89.75 246 THR A CA 1
ATOM 1788 C C . THR A 1 246 ? 4.758 36.5 23.844 1 89.75 246 THR A C 1
ATOM 1790 O O . THR A 1 246 ? 4.547 37.406 23 1 89.75 246 THR A O 1
ATOM 1793 N N . SER A 1 247 ? 5.492 35.406 23.609 1 89.69 247 SER A N 1
ATOM 1794 C CA . SER A 1 247 ? 6.203 35.25 22.344 1 89.69 247 SER A CA 1
ATOM 1795 C C . SER A 1 247 ? 5.32 34.594 21.297 1 89.69 247 SER A C 1
ATOM 1797 O O . SER A 1 247 ? 5.695 34.5 20.125 1 89.69 247 SER A O 1
ATOM 1799 N N . ALA A 1 248 ? 4.121 34.25 21.672 1 89.94 248 ALA A N 1
ATOM 1800 C CA . ALA A 1 248 ? 3.252 33.5 20.75 1 89.94 248 ALA A CA 1
ATOM 1801 C C . ALA A 1 248 ? 2.488 34.469 19.828 1 89.94 248 ALA A C 1
ATOM 1803 O O . ALA A 1 248 ? 2.172 35.594 20.234 1 89.94 248 ALA A O 1
ATOM 1804 N N . SER A 1 249 ? 2.289 34.062 18.594 1 92.94 249 SER A N 1
ATOM 1805 C CA . SER A 1 249 ? 1.432 34.844 17.688 1 92.94 249 SER A CA 1
ATOM 1806 C C . SER A 1 249 ? 0.004 34.906 18.219 1 92.94 249 SER A C 1
ATOM 1808 O O . SER A 1 249 ? -0.397 34.094 19.062 1 92.94 249 SER A O 1
ATOM 1810 N N . ILE A 1 250 ? -0.746 35.906 17.766 1 94 250 ILE A N 1
ATOM 1811 C CA . ILE A 1 250 ? -2.135 36.062 18.188 1 94 250 ILE A CA 1
ATOM 1812 C C . ILE A 1 250 ? -2.934 34.812 17.812 1 94 250 ILE A C 1
ATOM 1814 O O . ILE A 1 250 ? -3.803 34.375 18.562 1 94 250 ILE A O 1
ATOM 1818 N N . GLU A 1 251 ? -2.625 34.281 16.656 1 94.75 251 GLU A N 1
ATOM 1819 C CA . GLU A 1 251 ? -3.311 33.062 16.188 1 94.75 251 GLU A CA 1
ATOM 1820 C C . GLU A 1 251 ? -3.105 31.906 17.141 1 94.75 251 GLU A C 1
ATOM 1822 O O . GLU A 1 251 ? -4.066 31.25 17.547 1 94.75 251 GLU A O 1
ATOM 1827 N N . ALA A 1 252 ? -1.843 31.656 17.5 1 95.5 252 ALA A N 1
ATOM 1828 C CA . ALA A 1 252 ? -1.521 30.547 18.391 1 95.5 252 ALA A CA 1
ATOM 1829 C C . ALA A 1 252 ? -2.23 30.703 19.734 1 95.5 252 ALA A C 1
ATOM 1831 O O . ALA A 1 252 ? -2.729 29.719 20.297 1 95.5 252 ALA A O 1
ATOM 1832 N N . LYS A 1 253 ? -2.277 31.938 20.234 1 95.31 253 LYS A N 1
ATOM 1833 C CA . LYS A 1 253 ? -2.928 32.188 21.516 1 95.31 253 LYS A CA 1
ATOM 1834 C C . LYS A 1 253 ? -4.426 31.922 21.438 1 95.31 253 LYS A C 1
ATOM 1836 O O . LYS A 1 253 ? -4.977 31.234 22.312 1 95.31 253 LYS A O 1
ATOM 1841 N N . VAL A 1 254 ? -5.031 32.438 20.406 1 96.31 254 VAL A N 1
ATOM 1842 C CA . VAL A 1 254 ? -6.477 32.312 20.25 1 96.31 254 VAL A CA 1
ATOM 1843 C C . VAL A 1 254 ? -6.84 30.828 20.016 1 96.31 254 VAL A C 1
ATOM 1845 O O . VAL A 1 254 ? -7.801 30.328 20.594 1 96.31 254 VAL A O 1
ATOM 1848 N N . PHE A 1 255 ? -6.094 30.156 19.188 1 97.44 255 PHE A N 1
ATOM 1849 C CA . PHE A 1 255 ? -6.348 28.734 18.938 1 97.44 255 PHE A CA 1
ATOM 1850 C C . PHE A 1 255 ? -6.227 27.938 20.234 1 97.44 255 PHE A C 1
ATOM 1852 O O . PHE A 1 255 ? -7.059 27.062 20.5 1 97.44 255 PHE A O 1
ATOM 1859 N N . ALA A 1 256 ? -5.188 28.188 20.984 1 97 256 ALA A N 1
ATOM 1860 C CA . ALA A 1 256 ? -4.984 27.484 22.25 1 97 256 ALA A CA 1
ATOM 1861 C C . ALA A 1 256 ? -6.168 27.688 23.203 1 97 256 ALA A C 1
ATOM 1863 O O . ALA A 1 256 ? -6.609 26.75 23.859 1 97 256 ALA A O 1
ATOM 1864 N N . ARG A 1 257 ? -6.699 28.875 23.266 1 96.81 257 ARG A N 1
ATOM 1865 C CA . ARG A 1 257 ? -7.852 29.172 24.109 1 96.81 257 ARG A CA 1
ATOM 1866 C C . ARG A 1 257 ? -9.078 28.391 23.656 1 96.81 257 ARG A C 1
ATOM 1868 O O . ARG A 1 257 ? -9.859 27.906 24.484 1 96.81 257 ARG A O 1
ATOM 1875 N N . ILE A 1 258 ? -9.234 28.312 22.375 1 96.88 258 ILE A N 1
ATOM 1876 C CA . ILE A 1 258 ? -10.383 27.594 21.844 1 96.88 258 ILE A CA 1
ATOM 1877 C C . ILE A 1 258 ? -10.281 26.125 22.203 1 96.88 258 ILE A C 1
ATOM 1879 O O . ILE A 1 258 ? -11.273 25.5 22.594 1 96.88 258 ILE A O 1
ATOM 1883 N N . VAL A 1 259 ? -9.102 25.531 22.078 1 97.5 259 VAL A N 1
ATOM 1884 C CA . VAL A 1 259 ? -8.906 24.125 22.422 1 97.5 259 VAL A CA 1
ATOM 1885 C C . VAL A 1 259 ? -9.219 23.891 23.906 1 97.5 259 VAL A C 1
ATOM 1887 O O . VAL A 1 259 ? -9.867 22.906 24.266 1 97.5 259 VAL A O 1
ATOM 1890 N N . LEU A 1 260 ? -8.766 24.828 24.766 1 95.75 260 LEU A N 1
ATOM 1891 C CA . LEU A 1 260 ? -9.039 24.75 26.188 1 95.75 260 LEU A CA 1
ATOM 1892 C C . LEU A 1 260 ? -10.539 24.75 26.453 1 95.75 260 LEU A C 1
ATOM 1894 O O . LEU A 1 260 ? -11.023 23.953 27.266 1 95.75 260 LEU A O 1
ATOM 1898 N N . ARG A 1 261 ? -11.188 25.594 25.781 1 94.81 261 ARG A N 1
ATOM 1899 C CA . ARG A 1 261 ? -12.641 25.672 25.922 1 94.81 261 ARG A CA 1
ATOM 1900 C C . ARG A 1 261 ? -13.297 24.359 25.484 1 94.81 261 ARG A C 1
ATOM 1902 O O . ARG A 1 261 ? -14.227 23.875 26.125 1 94.81 261 ARG A O 1
ATOM 1909 N N . ASN A 1 262 ? -12.844 23.828 24.328 1 94.81 262 ASN A N 1
ATOM 1910 C CA . ASN A 1 262 ? -13.391 22.578 23.828 1 94.81 262 ASN A CA 1
ATOM 1911 C C . ASN A 1 262 ? -13.188 21.438 24.828 1 94.81 262 ASN A C 1
ATOM 1913 O O . ASN A 1 262 ? -14.055 20.578 24.984 1 94.81 262 ASN A O 1
ATOM 1917 N N . LEU A 1 263 ? -12.031 21.391 25.484 1 94.56 263 LEU A N 1
ATOM 1918 C CA . LEU A 1 263 ? -11.711 20.344 26.453 1 94.56 263 LEU A CA 1
ATOM 1919 C C . LEU A 1 263 ? -12.609 20.469 27.688 1 94.56 263 LEU A C 1
ATOM 1921 O O . LEU A 1 263 ? -13.016 19.453 28.266 1 94.56 263 LEU A O 1
ATOM 1925 N N . GLU A 1 264 ? -12.891 21.656 28.047 1 90.62 264 GLU A N 1
ATOM 1926 C CA . GLU A 1 264 ? -13.781 21.891 29.188 1 90.62 264 GLU A CA 1
ATOM 1927 C C . GLU A 1 264 ? -15.203 21.422 28.875 1 90.62 264 GLU A C 1
ATOM 1929 O O . GLU A 1 264 ? -15.883 20.875 29.75 1 90.62 264 GLU A O 1
ATOM 1934 N N . HIS A 1 265 ? -15.664 21.688 27.688 1 86.69 265 HIS A N 1
ATOM 1935 C CA . HIS A 1 265 ? -16.969 21.219 27.266 1 86.69 265 HIS A CA 1
ATOM 1936 C C . HIS A 1 265 ? -17.062 19.688 27.297 1 86.69 265 HIS A C 1
ATOM 1938 O O . HIS A 1 265 ? -18.094 19.141 27.672 1 86.69 265 HIS A O 1
ATOM 1944 N N . HIS A 1 266 ? -16.062 19 26.922 1 86.56 266 HIS A N 1
ATOM 1945 C CA . HIS A 1 266 ? -16.016 17.547 26.922 1 86.56 266 HIS A CA 1
ATOM 1946 C C . HIS A 1 266 ? -16.062 16.984 28.328 1 86.56 266 HIS A C 1
ATOM 1948 O O . HIS A 1 266 ? -16.672 15.945 28.578 1 86.56 266 HIS A O 1
ATOM 1954 N N . GLN A 1 267 ? -15.383 17.547 29.25 1 80.06 267 GLN A N 1
ATOM 1955 C CA . GLN A 1 267 ? -15.367 17.109 30.656 1 80.06 267 GLN A CA 1
ATOM 1956 C C . GLN A 1 267 ? -16.75 17.266 31.281 1 80.06 267 GLN A C 1
ATOM 1958 O O . GLN A 1 267 ? -17.156 16.438 32.094 1 80.06 267 GLN A O 1
ATOM 1963 N N . ALA A 1 268 ? -17.406 18.297 30.844 1 72.94 268 ALA A N 1
ATOM 1964 C CA . ALA A 1 268 ? -18.75 18.531 31.406 1 72.94 268 ALA A CA 1
ATOM 1965 C C . ALA A 1 268 ? -19.75 17.516 30.891 1 72.94 268 ALA A C 1
ATOM 1967 O O . ALA A 1 268 ? -20.672 17.109 31.609 1 72.94 268 ALA A O 1
ATOM 1968 N N . GLY A 1 269 ? -19.578 17.094 29.719 1 67.31 269 GLY A N 1
ATOM 1969 C CA . GLY A 1 269 ? -20.484 16.109 29.141 1 67.31 269 GLY A CA 1
ATOM 1970 C C . GLY A 1 269 ? -20.266 14.711 29.688 1 67.31 269 GLY A C 1
ATOM 1971 O O . GLY A 1 269 ? -21.203 13.906 29.75 1 67.31 269 GLY A O 1
ATOM 1972 N N . THR A 1 270 ? -19.078 14.266 30 1 62.56 270 THR A N 1
ATOM 1973 C CA . THR A 1 270 ? -18.812 12.945 30.562 1 62.56 270 THR A CA 1
ATOM 1974 C C . THR A 1 270 ? -19.203 12.898 32.031 1 62.56 270 THR A C 1
ATOM 1976 O O . THR A 1 270 ? -19.422 11.82 32.594 1 62.56 270 THR A O 1
ATOM 1979 N N . SER A 1 271 ? -19.188 14.055 32.75 1 52.72 271 SER A N 1
ATOM 1980 C CA . SER A 1 271 ? -19.562 14.062 34.156 1 52.72 271 SER A CA 1
ATOM 1981 C C . SER A 1 271 ? -21.078 14.008 34.312 1 52.72 271 SER A C 1
ATOM 1983 O O . SER A 1 271 ? -21.578 13.781 35.438 1 52.72 271 SER A O 1
ATOM 1985 N N . THR A 1 272 ? -21.828 14.242 33.281 1 43.16 272 THR A N 1
ATOM 1986 C CA . THR A 1 272 ? -23.266 14.07 33.469 1 43.16 272 THR A CA 1
ATOM 1987 C C . THR A 1 272 ? -23.703 12.688 33 1 43.16 272 THR A C 1
ATOM 1989 O O . THR A 1 272 ? -23.203 12.164 32.031 1 43.16 272 THR A O 1
ATOM 1992 N N . VAL B 1 1 ? -1.33 14.383 -30.109 1 46.66 1 VAL B N 1
ATOM 1993 C CA . VAL B 1 1 ? -0.871 12.992 -30.109 1 46.66 1 VAL B CA 1
ATOM 1994 C C . VAL B 1 1 ? 0.183 12.797 -29.031 1 46.66 1 VAL B C 1
ATOM 1996 O O . VAL B 1 1 ? 0.111 11.844 -28.25 1 46.66 1 VAL B O 1
ATOM 1999 N N . SER B 1 2 ? 1.124 13.766 -28.828 1 59.75 2 SER B N 1
ATOM 2000 C CA . SER B 1 2 ? 2.332 13.703 -28.016 1 59.75 2 SER B CA 1
ATOM 2001 C C . SER B 1 2 ? 2.004 13.852 -26.531 1 59.75 2 SER B C 1
ATOM 2003 O O . SER B 1 2 ? 2.445 13.047 -25.703 1 59.75 2 SER B O 1
ATOM 2005 N N . LEU B 1 3 ? 0.96 14.742 -26.297 1 56.5 3 LEU B N 1
ATOM 2006 C CA . LEU B 1 3 ? 0.655 14.969 -24.891 1 56.5 3 LEU B CA 1
ATOM 2007 C C . LEU B 1 3 ? -0.099 13.789 -24.297 1 56.5 3 LEU B C 1
ATOM 2009 O O . LEU B 1 3 ? 0.19 13.359 -23.188 1 56.5 3 LEU B O 1
ATOM 2013 N N . ALA B 1 4 ? -1.007 13.133 -25.156 1 61.06 4 ALA B N 1
ATOM 2014 C CA . ALA B 1 4 ? -1.768 11.969 -24.719 1 61.06 4 ALA B CA 1
ATOM 2015 C C . ALA B 1 4 ? -0.846 10.781 -24.438 1 61.06 4 ALA B C 1
ATOM 2017 O O . ALA B 1 4 ? -1.006 10.086 -23.438 1 61.06 4 ALA B O 1
ATOM 2018 N N . GLN B 1 5 ? 0.096 10.719 -25.344 1 66.81 5 GLN B N 1
ATOM 2019 C CA . GLN B 1 5 ? 1.026 9.602 -25.203 1 66.81 5 GLN B CA 1
ATOM 2020 C C . GLN B 1 5 ? 1.913 9.773 -23.969 1 66.81 5 GLN B C 1
ATOM 2022 O O . GLN B 1 5 ? 2.184 8.805 -23.25 1 66.81 5 GLN B O 1
ATOM 2027 N N . GLN B 1 6 ? 2.324 11.078 -23.734 1 65.94 6 GLN B N 1
ATOM 2028 C CA . GLN B 1 6 ? 3.131 11.367 -22.562 1 65.94 6 GLN B CA 1
ATOM 2029 C C . GLN B 1 6 ? 2.338 11.133 -21.281 1 65.94 6 GLN B C 1
ATOM 2031 O O . GLN B 1 6 ? 2.857 10.562 -20.312 1 65.94 6 GLN B O 1
ATOM 2036 N N . CYS B 1 7 ? 1.078 11.477 -21.406 1 64.25 7 CYS B N 1
ATOM 2037 C CA . CYS B 1 7 ? 0.217 11.289 -20.234 1 64.25 7 CYS B CA 1
ATOM 2038 C C . CYS B 1 7 ? -0.023 9.812 -19.969 1 64.25 7 CYS B C 1
ATOM 2040 O O . CYS B 1 7 ? -0.01 9.375 -18.828 1 64.25 7 CYS B O 1
ATOM 2042 N N . LEU B 1 8 ? -0.096 9.109 -21.047 1 67.81 8 LEU B N 1
ATOM 2043 C CA . LEU B 1 8 ? -0.331 7.676 -20.922 1 67.81 8 LEU B CA 1
ATOM 2044 C C . LEU B 1 8 ? 0.892 6.969 -20.344 1 67.81 8 LEU B C 1
ATOM 2046 O O . LEU B 1 8 ? 0.763 6.102 -19.484 1 67.81 8 LEU B O 1
ATOM 2050 N N . ASN B 1 9 ? 1.979 7.418 -20.828 1 70.75 9 ASN B N 1
ATOM 2051 C CA . ASN B 1 9 ? 3.213 6.809 -20.344 1 70.75 9 ASN B CA 1
ATOM 2052 C C . ASN B 1 9 ? 3.439 7.117 -18.859 1 70.75 9 ASN B C 1
ATOM 2054 O O . ASN B 1 9 ? 3.83 6.234 -18.094 1 70.75 9 ASN B O 1
ATOM 2058 N N . ALA B 1 10 ? 3.203 8.352 -18.562 1 71.94 10 ALA B N 1
ATOM 2059 C CA . ALA B 1 10 ? 3.35 8.75 -17.156 1 71.94 10 ALA B CA 1
ATOM 2060 C C . ALA B 1 10 ? 2.379 7.988 -16.266 1 71.94 10 ALA B C 1
ATOM 2062 O O . ALA B 1 10 ? 2.752 7.531 -15.188 1 71.94 10 ALA B O 1
ATOM 2063 N N . SER B 1 11 ? 1.25 7.746 -16.766 1 83 11 SER B N 1
ATOM 2064 C CA . SER B 1 11 ? 0.219 7.027 -16.031 1 83 11 SER B CA 1
ATOM 2065 C C . SER B 1 11 ? 0.591 5.559 -15.852 1 83 11 SER B C 1
ATOM 2067 O O . SER B 1 11 ? 0.388 4.988 -14.773 1 83 11 SER B O 1
ATOM 2069 N N . GLU B 1 12 ? 1.299 5.027 -16.875 1 88.44 12 GLU B N 1
ATOM 2070 C CA . GLU B 1 12 ? 1.693 3.623 -16.797 1 88.44 12 GLU B CA 1
ATOM 2071 C C . GLU B 1 12 ? 2.807 3.418 -15.773 1 88.44 12 GLU B C 1
ATOM 2073 O O . GLU B 1 12 ? 2.789 2.445 -15.016 1 88.44 12 GLU B O 1
ATOM 2078 N N . GLY B 1 13 ? 3.748 4.328 -15.812 1 89.19 13 GLY B N 1
ATOM 2079 C CA . GLY B 1 13 ? 4.816 4.289 -14.828 1 89.19 13 GLY B CA 1
ATOM 2080 C C . GLY B 1 13 ? 4.32 4.434 -13.398 1 89.19 13 GLY B C 1
ATOM 2081 O O . GLY B 1 13 ? 4.781 3.727 -12.5 1 89.19 13 GLY B O 1
ATOM 2082 N N . LEU B 1 14 ? 3.389 5.297 -13.242 1 90.19 14 LEU B N 1
ATOM 2083 C CA . LEU B 1 14 ? 2.799 5.512 -11.922 1 90.19 14 LEU B CA 1
ATOM 2084 C C . LEU B 1 14 ? 2.059 4.266 -11.453 1 90.19 14 LEU B C 1
ATOM 2086 O O . LEU B 1 14 ? 2.184 3.865 -10.289 1 90.19 14 LEU B O 1
ATOM 2090 N N . GLN B 1 15 ? 1.327 3.619 -12.328 1 92 15 GLN B N 1
ATOM 2091 C CA . GLN B 1 15 ? 0.591 2.408 -11.984 1 92 15 GLN B CA 1
ATOM 2092 C C . GLN B 1 15 ? 1.54 1.281 -11.594 1 92 15 GLN B C 1
ATOM 2094 O O . GLN B 1 15 ? 1.283 0.556 -10.633 1 92 15 GLN B O 1
ATOM 2099 N N . GLU B 1 16 ? 2.619 1.188 -12.312 1 93.56 16 GLU B N 1
ATOM 2100 C CA . GLU B 1 16 ? 3.602 0.147 -12.016 1 93.56 16 GLU B CA 1
ATOM 2101 C C . GLU B 1 16 ? 4.238 0.36 -10.648 1 93.56 16 GLU B C 1
ATOM 2103 O O . GLU B 1 16 ? 4.445 -0.597 -9.898 1 93.56 16 GLU B O 1
ATOM 2108 N N . ARG B 1 17 ? 4.559 1.577 -10.32 1 91.12 17 ARG B N 1
ATOM 2109 C CA . ARG B 1 17 ? 5.191 1.881 -9.039 1 91.12 17 ARG B CA 1
ATOM 2110 C C . ARG B 1 17 ? 4.223 1.646 -7.883 1 91.12 17 ARG B C 1
ATOM 2112 O O . ARG B 1 17 ? 4.621 1.154 -6.824 1 91.12 17 ARG B O 1
ATOM 2119 N N . ALA B 1 18 ? 2.965 2.021 -8.039 1 93.44 18 ALA B N 1
ATOM 2120 C CA . ALA B 1 18 ? 1.968 1.758 -7 1 93.44 18 ALA B CA 1
ATOM 2121 C C . ALA B 1 18 ? 1.778 0.258 -6.789 1 93.44 18 ALA B C 1
ATOM 2123 O O . ALA B 1 18 ? 1.75 -0.216 -5.652 1 93.44 18 ALA B O 1
ATOM 2124 N N . ALA B 1 19 ? 1.666 -0.476 -7.875 1 95.25 19 ALA B N 1
ATOM 2125 C CA . ALA B 1 19 ? 1.562 -1.931 -7.789 1 95.25 19 ALA B CA 1
ATOM 2126 C C . ALA B 1 19 ? 2.805 -2.531 -7.137 1 95.25 19 ALA B C 1
ATOM 2128 O O . ALA B 1 19 ? 2.707 -3.484 -6.363 1 95.25 19 ALA B O 1
ATOM 2129 N N . GLY B 1 20 ? 3.943 -1.981 -7.488 1 95.62 20 GLY B N 1
ATOM 2130 C CA . GLY B 1 20 ? 5.191 -2.434 -6.895 1 95.62 20 GLY B CA 1
ATOM 2131 C C . GLY B 1 20 ? 5.234 -2.258 -5.387 1 95.62 20 GLY B C 1
ATOM 2132 O O . GLY B 1 20 ? 5.676 -3.154 -4.664 1 95.62 20 GLY B O 1
ATOM 2133 N N . ALA B 1 21 ? 4.816 -1.134 -4.902 1 94.06 21 ALA B N 1
ATOM 2134 C CA . ALA B 1 21 ? 4.762 -0.897 -3.463 1 94.06 21 ALA B CA 1
ATOM 2135 C C . ALA B 1 21 ? 3.826 -1.89 -2.777 1 94.06 21 ALA B C 1
ATOM 2137 O O . ALA B 1 21 ? 4.176 -2.469 -1.746 1 94.06 21 ALA B O 1
ATOM 2138 N N . LEU B 1 22 ? 2.664 -2.111 -3.355 1 95.5 22 LEU B N 1
ATOM 2139 C CA . LEU B 1 22 ? 1.693 -3.037 -2.785 1 95.5 22 LEU B CA 1
ATOM 2140 C C . LEU B 1 22 ? 2.225 -4.469 -2.812 1 95.5 22 LEU B C 1
ATOM 2142 O O . LEU B 1 22 ? 2.021 -5.227 -1.862 1 95.5 22 LEU B O 1
ATOM 2146 N N . TRP B 1 23 ? 2.906 -4.832 -3.877 1 95.88 23 TRP B N 1
ATOM 2147 C CA . TRP B 1 23 ? 3.523 -6.152 -3.963 1 95.88 23 TRP B CA 1
ATOM 2148 C C . TRP B 1 23 ? 4.566 -6.34 -2.865 1 95.88 23 TRP B C 1
ATOM 2150 O O . TRP B 1 23 ? 4.551 -7.344 -2.152 1 95.88 23 TRP B O 1
ATOM 2160 N N . GLY B 1 24 ? 5.414 -5.375 -2.723 1 94.88 24 GLY B N 1
ATOM 2161 C CA . GLY B 1 24 ? 6.406 -5.441 -1.664 1 94.88 24 GLY B CA 1
ATOM 2162 C C . GLY B 1 24 ? 5.797 -5.578 -0.281 1 94.88 24 GLY B C 1
ATOM 2163 O O . GLY B 1 24 ? 6.305 -6.328 0.555 1 94.88 24 GLY B O 1
ATOM 2164 N N . LEU B 1 25 ? 4.719 -4.906 -0.033 1 94.5 25 LEU B N 1
ATOM 2165 C CA . LEU B 1 25 ? 4.043 -4.93 1.259 1 94.5 25 LEU B CA 1
ATOM 2166 C C . LEU B 1 25 ? 3.324 -6.262 1.472 1 94.5 25 LEU B C 1
ATOM 2168 O O . LEU B 1 25 ? 3.199 -6.727 2.605 1 94.5 25 LEU B O 1
ATOM 2172 N N . SER B 1 26 ? 2.877 -6.875 0.436 1 96.25 26 SER B N 1
ATOM 2173 C CA . SER B 1 26 ? 2.012 -8.047 0.517 1 96.25 26 SER B CA 1
ATOM 2174 C C . SER B 1 26 ? 2.799 -9.289 0.928 1 96.25 26 SER B C 1
ATOM 2176 O O . SER B 1 26 ? 2.211 -10.32 1.248 1 96.25 26 SER B O 1
ATOM 2178 N N . VAL B 1 27 ? 4.133 -9.234 0.979 1 94.19 27 VAL B N 1
ATOM 2179 C CA . VAL B 1 27 ? 4.977 -10.375 1.324 1 94.19 27 VAL B CA 1
ATOM 2180 C C . VAL B 1 27 ? 4.73 -10.781 2.775 1 94.19 27 VAL B C 1
ATOM 2182 O O . VAL B 1 27 ? 4.75 -11.969 3.105 1 94.19 27 VAL B O 1
ATOM 2185 N N . SER B 1 28 ? 4.414 -9.758 3.57 1 92.56 28 SER B N 1
ATOM 2186 C CA . SER B 1 28 ? 4.121 -10.039 4.973 1 92.56 28 SER B CA 1
ATOM 2187 C C . SER B 1 28 ? 2.643 -10.367 5.172 1 92.56 28 SER B C 1
ATOM 2189 O O . SER B 1 28 ? 1.777 -9.758 4.535 1 92.56 28 SER B O 1
ATOM 2191 N N . GLU B 1 29 ? 2.42 -11.297 6.094 1 93.62 29 GLU B N 1
ATOM 2192 C CA . GLU B 1 29 ? 1.047 -11.703 6.375 1 93.62 29 GLU B CA 1
ATOM 2193 C C . GLU B 1 29 ? 0.202 -10.516 6.828 1 93.62 29 GLU B C 1
ATOM 2195 O O . GLU B 1 29 ? -0.888 -10.281 6.301 1 93.62 29 GLU B O 1
ATOM 2200 N N . SER B 1 30 ? 0.697 -9.805 7.797 1 93.56 30 SER B N 1
ATOM 2201 C CA . SER B 1 30 ? -0.046 -8.688 8.359 1 93.56 30 SER B CA 1
ATOM 2202 C C . SER B 1 30 ? -0.365 -7.645 7.289 1 93.56 30 SER B C 1
ATOM 2204 O O . SER B 1 30 ? -1.482 -7.125 7.234 1 93.56 30 SER B O 1
ATOM 2206 N N . ASN B 1 31 ? 0.594 -7.375 6.406 1 93.88 31 ASN B N 1
ATOM 2207 C CA . ASN B 1 31 ? 0.392 -6.395 5.344 1 93.88 31 ASN B CA 1
ATOM 2208 C C . ASN B 1 31 ? -0.582 -6.906 4.285 1 93.88 31 ASN B C 1
ATOM 2210 O O . ASN B 1 31 ? -1.395 -6.141 3.762 1 93.88 31 ASN B O 1
ATOM 2214 N N . SER B 1 32 ? -0.453 -8.172 4.012 1 96.38 32 SER B N 1
ATOM 2215 C CA . SER B 1 32 ? -1.367 -8.758 3.037 1 96.38 32 SER B CA 1
ATOM 2216 C C . SER B 1 32 ? -2.818 -8.625 3.486 1 96.38 32 SER B C 1
ATOM 2218 O O . SER B 1 32 ? -3.676 -8.195 2.713 1 96.38 32 SER B O 1
ATOM 2220 N N . ILE B 1 33 ? -3.1 -8.984 4.668 1 95.38 33 ILE B N 1
ATOM 2221 C CA . ILE B 1 33 ? -4.445 -8.891 5.227 1 95.38 33 ILE B CA 1
ATOM 2222 C C . ILE B 1 33 ? -4.906 -7.438 5.23 1 95.38 33 ILE B C 1
ATOM 2224 O O . ILE B 1 33 ? -6.035 -7.141 4.832 1 95.38 33 ILE B O 1
ATOM 2228 N N . ALA B 1 34 ? -4.023 -6.5 5.602 1 94.62 34 ALA B N 1
ATOM 2229 C CA . ALA B 1 34 ? -4.352 -5.078 5.668 1 94.62 34 ALA B CA 1
ATOM 2230 C C . ALA B 1 34 ? -4.66 -4.523 4.277 1 94.62 34 ALA B C 1
ATOM 2232 O O . ALA B 1 34 ? -5.547 -3.682 4.125 1 94.62 34 ALA B O 1
ATOM 2233 N N . ILE B 1 35 ? -3.92 -4.918 3.242 1 96.38 35 ILE B N 1
ATOM 2234 C CA . ILE B 1 35 ? -4.164 -4.473 1.875 1 96.38 35 ILE B CA 1
ATOM 2235 C C . ILE B 1 35 ? -5.59 -4.84 1.463 1 96.38 35 ILE B C 1
ATOM 2237 O O . ILE B 1 35 ? -6.309 -4.016 0.892 1 96.38 35 ILE B O 1
ATOM 2241 N N . GLY B 1 36 ? -5.973 -6.082 1.758 1 96.69 36 GLY B N 1
ATOM 2242 C CA . GLY B 1 36 ? -7.336 -6.496 1.466 1 96.69 36 GLY B CA 1
ATOM 2243 C C . GLY B 1 36 ? -8.383 -5.672 2.197 1 96.69 36 GLY B C 1
ATOM 2244 O O . GLY B 1 36 ? -9.352 -5.219 1.594 1 96.69 36 GLY B O 1
ATOM 2245 N N . GLN B 1 37 ? -8.18 -5.41 3.455 1 94.5 37 GLN B N 1
ATOM 2246 C CA . GLN B 1 37 ? -9.133 -4.699 4.305 1 94.5 37 GLN B CA 1
ATOM 2247 C C . GLN B 1 37 ? -9.25 -3.236 3.891 1 94.5 37 GLN B C 1
ATOM 2249 O O . GLN B 1 37 ? -10.328 -2.648 3.982 1 94.5 37 GLN B O 1
ATOM 2254 N N . GLU B 1 38 ? -8.164 -2.701 3.393 1 92 38 GLU B N 1
ATOM 2255 C CA . GLU B 1 38 ? -8.133 -1.279 3.068 1 92 38 GLU B CA 1
ATOM 2256 C C . GLU B 1 38 ? -8.531 -1.034 1.616 1 92 38 GLU B C 1
ATOM 2258 O O . GLU B 1 38 ? -8.352 0.068 1.094 1 92 38 GLU B O 1
ATOM 2263 N N . GLY B 1 39 ? -8.961 -2.062 0.912 1 93.38 39 GLY B N 1
ATOM 2264 C CA . GLY B 1 39 ? -9.516 -1.899 -0.422 1 93.38 39 GLY B CA 1
ATOM 2265 C C . GLY B 1 39 ? -8.469 -1.975 -1.518 1 93.38 39 GLY B C 1
ATOM 2266 O O . GLY B 1 39 ? -8.648 -1.402 -2.596 1 93.38 39 GLY B O 1
ATOM 2267 N N . GLY B 1 40 ? -7.406 -2.572 -1.271 1 95.75 40 GLY B N 1
ATOM 2268 C CA . GLY B 1 40 ? -6.312 -2.65 -2.225 1 95.75 40 GLY B CA 1
ATOM 2269 C C . GLY B 1 40 ? -6.559 -3.658 -3.332 1 95.75 40 GLY B C 1
ATOM 2270 O O . GLY B 1 40 ? -5.875 -3.639 -4.359 1 95.75 40 GLY B O 1
ATOM 2271 N N . VAL B 1 41 ? -7.578 -4.512 -3.232 1 97.19 41 VAL B N 1
ATOM 2272 C CA . VAL B 1 41 ? -7.816 -5.574 -4.203 1 97.19 41 VAL B CA 1
ATOM 2273 C C . VAL B 1 41 ? -8.344 -4.977 -5.508 1 97.19 41 VAL B C 1
ATOM 2275 O O . VAL B 1 41 ? -7.84 -5.297 -6.586 1 97.19 41 VAL B O 1
ATOM 2278 N N . ALA B 1 42 ? -9.273 -4.066 -5.438 1 95.44 42 ALA B N 1
ATOM 2279 C CA . ALA B 1 42 ? -9.922 -3.518 -6.625 1 95.44 42 ALA B CA 1
ATOM 2280 C C . ALA B 1 42 ? -8.922 -2.801 -7.523 1 95.44 42 ALA B C 1
ATOM 2282 O O . ALA B 1 42 ? -8.859 -3.055 -8.727 1 95.44 42 ALA B O 1
ATOM 2283 N N . PRO B 1 43 ? -8.102 -1.884 -6.957 1 95 43 PRO B N 1
ATOM 2284 C CA . PRO B 1 43 ? -7.113 -1.259 -7.84 1 95 43 PRO B CA 1
ATOM 2285 C C . PRO B 1 43 ? -6.109 -2.262 -8.406 1 95 43 PRO B C 1
ATOM 2287 O O . PRO B 1 43 ? -5.684 -2.133 -9.555 1 95 43 PRO B O 1
ATOM 2290 N N . LEU B 1 44 ? -5.703 -3.27 -7.723 1 97.81 44 LEU B N 1
ATOM 2291 C CA . LEU B 1 44 ? -4.789 -4.285 -8.227 1 97.81 44 LEU B CA 1
ATOM 2292 C C . LEU B 1 44 ? -5.418 -5.062 -9.375 1 97.81 44 LEU B C 1
ATOM 2294 O O . LEU B 1 44 ? -4.742 -5.375 -10.359 1 97.81 44 LEU B O 1
ATOM 2298 N N . LEU B 1 45 ? -6.715 -5.379 -9.258 1 98.06 45 LEU B N 1
ATOM 2299 C CA . LEU B 1 45 ? -7.414 -6.074 -10.336 1 98.06 45 LEU B CA 1
ATOM 2300 C C . LEU B 1 45 ? -7.484 -5.203 -11.586 1 98.06 45 LEU B C 1
ATOM 2302 O O . LEU B 1 45 ? -7.316 -5.699 -12.703 1 98.06 45 LEU B O 1
ATOM 2306 N N . THR B 1 46 ? -7.742 -3.941 -11.375 1 96.19 46 THR B N 1
ATOM 2307 C CA . THR B 1 46 ? -7.754 -3.018 -12.508 1 96.19 46 THR B CA 1
ATOM 2308 C C . THR B 1 46 ? -6.387 -2.98 -13.18 1 96.19 46 THR B C 1
ATOM 2310 O O . THR B 1 46 ? -6.297 -3.012 -14.414 1 96.19 46 THR B O 1
ATOM 2313 N N . MET B 1 47 ? -5.316 -2.939 -12.43 1 96.62 47 MET B N 1
ATOM 2314 C CA . MET B 1 47 ? -3.957 -2.902 -12.961 1 96.62 47 MET B CA 1
ATOM 2315 C C . MET B 1 47 ? -3.604 -4.219 -13.641 1 96.62 47 MET B C 1
ATOM 2317 O O . MET B 1 47 ? -2.84 -4.238 -14.609 1 96.62 47 MET B O 1
ATOM 2321 N N . ALA B 1 48 ? -4.184 -5.312 -13.164 1 97.56 48 ALA B N 1
ATOM 2322 C CA . ALA B 1 48 ? -3.955 -6.629 -13.758 1 97.56 48 ALA B CA 1
ATOM 2323 C C . ALA B 1 48 ? -4.555 -6.707 -15.164 1 97.56 48 ALA B C 1
ATOM 2325 O O . ALA B 1 48 ? -4.184 -7.578 -15.953 1 97.56 48 ALA B O 1
ATOM 2326 N N . GLN B 1 49 ? -5.469 -5.848 -15.477 1 96.75 49 GLN B N 1
ATOM 2327 C CA . GLN B 1 49 ? -6.113 -5.82 -16.781 1 96.75 49 GLN B CA 1
ATOM 2328 C C . GLN B 1 49 ? -5.387 -4.875 -17.734 1 96.75 49 GLN B C 1
ATOM 2330 O O . GLN B 1 49 ? -5.789 -4.719 -18.891 1 96.75 49 GLN B O 1
ATOM 2335 N N . SER B 1 50 ? -4.344 -4.266 -17.266 1 94.81 50 SER B N 1
ATOM 2336 C CA . SER B 1 50 ? -3.6 -3.316 -18.094 1 94.81 50 SER B CA 1
ATOM 2337 C C . SER B 1 50 ? -2.998 -3.994 -19.312 1 94.81 50 SER B 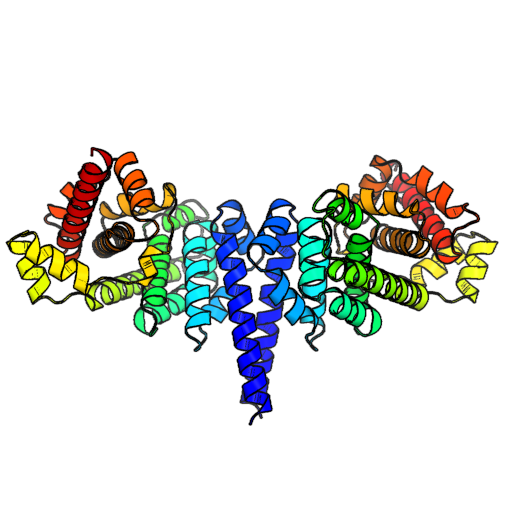C 1
ATOM 2339 O O . SER B 1 50 ? -2.566 -5.148 -19.234 1 94.81 50 SER B O 1
ATOM 2341 N N . GLU B 1 51 ? -2.836 -3.33 -20.391 1 93.81 51 GLU B N 1
ATOM 2342 C CA . GLU B 1 51 ? -2.168 -3.83 -21.578 1 93.81 51 GLU B CA 1
ATOM 2343 C C . GLU B 1 51 ? -0.651 -3.781 -21.438 1 93.81 51 GLU B C 1
ATOM 2345 O O . GLU B 1 51 ? 0.074 -4.434 -22.188 1 93.81 51 GLU B O 1
ATOM 2350 N N . VAL B 1 52 ? -0.245 -2.99 -20.484 1 93.69 52 VAL B N 1
ATOM 2351 C CA . VAL B 1 52 ? 1.188 -2.869 -20.234 1 93.69 52 VAL B CA 1
ATOM 2352 C C . VAL B 1 52 ? 1.681 -4.078 -19.438 1 93.69 52 VAL B C 1
ATOM 2354 O O . VAL B 1 52 ? 1.259 -4.297 -18.297 1 93.69 52 VAL B O 1
ATOM 2357 N N . GLU B 1 53 ? 2.588 -4.812 -19.938 1 96.06 53 GLU B N 1
ATOM 2358 C CA . GLU B 1 53 ? 3.039 -6.086 -19.375 1 96.06 53 GLU B CA 1
ATOM 2359 C C . GLU B 1 53 ? 3.631 -5.906 -17.984 1 96.06 53 GLU B C 1
ATOM 2361 O O . GLU B 1 53 ? 3.32 -6.672 -17.062 1 96.06 53 GLU B O 1
ATOM 2366 N N . ASP B 1 54 ? 4.449 -4.852 -17.844 1 94.94 54 ASP B N 1
ATOM 2367 C CA . ASP B 1 54 ? 5.09 -4.621 -16.562 1 94.94 54 ASP B CA 1
ATOM 2368 C C . ASP B 1 54 ? 4.055 -4.316 -15.477 1 94.94 54 ASP B C 1
ATOM 2370 O O . ASP B 1 54 ? 4.199 -4.746 -14.328 1 94.94 54 ASP B O 1
ATOM 2374 N N . VAL B 1 55 ? 3.012 -3.645 -15.836 1 96.31 55 VAL B N 1
ATOM 2375 C CA . VAL B 1 55 ? 1.976 -3.266 -14.883 1 96.31 55 VAL B CA 1
ATOM 2376 C C . VAL B 1 55 ? 1.174 -4.5 -14.469 1 96.31 55 VAL B C 1
ATOM 2378 O O . VAL B 1 55 ? 1.031 -4.785 -13.281 1 96.31 55 VAL B O 1
ATOM 2381 N N . HIS B 1 56 ? 0.684 -5.281 -15.406 1 98 56 HIS B N 1
ATOM 2382 C CA . HIS B 1 56 ? -0.154 -6.414 -15.023 1 98 56 HIS B CA 1
ATOM 2383 C C . HIS B 1 56 ? 0.678 -7.531 -14.406 1 98 56 HIS B C 1
ATOM 2385 O O . HIS B 1 56 ? 0.178 -8.305 -13.586 1 98 56 HIS B O 1
ATOM 2391 N N . GLU B 1 57 ? 2.016 -7.641 -14.797 1 97.75 57 GLU B N 1
ATOM 2392 C CA . GLU B 1 57 ? 2.879 -8.617 -14.133 1 97.75 57 GLU B CA 1
ATOM 2393 C C . GLU B 1 57 ? 3.047 -8.289 -12.656 1 97.75 57 GLU B C 1
ATOM 2395 O O . GLU B 1 57 ? 2.912 -9.164 -11.797 1 97.75 57 GLU B O 1
ATOM 2400 N N . THR B 1 58 ? 3.316 -6.977 -12.383 1 96.88 58 THR B N 1
ATOM 2401 C CA . THR B 1 58 ? 3.504 -6.516 -11.008 1 96.88 58 THR B CA 1
ATOM 2402 C C . THR B 1 58 ? 2.223 -6.691 -10.203 1 96.88 58 THR B C 1
ATOM 2404 O O . THR B 1 58 ? 2.262 -7.137 -9.055 1 96.88 58 THR B O 1
ATOM 2407 N N . ALA B 1 59 ? 1.104 -6.406 -10.805 1 98.19 59 ALA B N 1
ATOM 2408 C CA . ALA B 1 59 ? -0.182 -6.582 -10.133 1 98.19 59 ALA B CA 1
ATOM 2409 C C . ALA B 1 59 ? -0.46 -8.055 -9.859 1 98.19 59 ALA B C 1
ATOM 2411 O O . ALA B 1 59 ? -0.977 -8.406 -8.797 1 98.19 59 ALA B O 1
ATOM 2412 N N . ALA B 1 60 ? -0.118 -8.914 -10.766 1 98.56 60 ALA B N 1
ATOM 2413 C CA . ALA B 1 60 ? -0.311 -10.352 -10.594 1 98.56 60 ALA B CA 1
ATOM 2414 C C . ALA B 1 60 ? 0.485 -10.875 -9.398 1 98.56 60 ALA B C 1
ATOM 2416 O O . ALA B 1 60 ? 0.004 -11.727 -8.648 1 98.56 60 ALA B O 1
ATOM 2417 N N . GLY B 1 61 ? 1.708 -10.383 -9.281 1 98.25 61 GLY B N 1
ATOM 2418 C CA . GLY B 1 61 ? 2.518 -10.758 -8.133 1 98.25 61 GLY B CA 1
ATOM 2419 C C . GLY B 1 61 ? 1.868 -10.414 -6.809 1 98.25 61 GLY B C 1
ATOM 2420 O O . GLY B 1 61 ? 1.825 -11.242 -5.898 1 98.25 61 GLY B O 1
ATOM 2421 N N . ALA B 1 62 ? 1.348 -9.227 -6.695 1 98.25 62 ALA B N 1
ATOM 2422 C CA . ALA B 1 62 ? 0.66 -8.812 -5.473 1 98.25 62 ALA B CA 1
ATOM 2423 C C . ALA B 1 62 ? -0.574 -9.672 -5.219 1 98.25 62 ALA B C 1
ATOM 2425 O O . ALA B 1 62 ? -0.817 -10.102 -4.09 1 98.25 62 ALA B O 1
ATOM 2426 N N . LEU B 1 63 ? -1.356 -9.922 -6.258 1 98.62 63 LEU B N 1
ATOM 2427 C CA . LEU B 1 63 ? -2.584 -10.703 -6.133 1 98.62 63 LEU B CA 1
ATOM 2428 C C . LEU B 1 63 ? -2.275 -12.141 -5.727 1 98.62 63 LEU B C 1
ATOM 2430 O O . LEU B 1 63 ? -3.041 -12.758 -4.98 1 98.62 63 LEU B O 1
ATOM 2434 N N . TRP B 1 64 ? -1.177 -12.703 -6.203 1 98.5 64 TRP B N 1
ATOM 2435 C CA . TRP B 1 64 ? -0.744 -14.031 -5.789 1 98.5 64 TRP B CA 1
ATOM 2436 C C . TRP B 1 64 ? -0.505 -14.086 -4.281 1 98.5 64 TRP B C 1
ATOM 2438 O O . TRP B 1 64 ? -0.992 -14.984 -3.6 1 98.5 64 TRP B O 1
ATOM 2448 N N . ASN B 1 65 ? 0.202 -13.094 -3.783 1 97.88 65 ASN B N 1
ATOM 2449 C CA . ASN B 1 65 ? 0.451 -13.031 -2.348 1 97.88 65 ASN B CA 1
ATOM 2450 C C . ASN B 1 65 ? -0.847 -12.875 -1.561 1 97.88 65 ASN B C 1
ATOM 2452 O O . ASN B 1 65 ? -1.027 -13.516 -0.522 1 97.88 65 ASN B O 1
ATOM 2456 N N . LEU B 1 66 ? -1.735 -12.047 -2.059 1 98 66 LEU B N 1
ATOM 2457 C CA . LEU B 1 66 ? -2.992 -11.805 -1.359 1 98 66 LEU B CA 1
ATOM 2458 C C . LEU B 1 66 ? -3.852 -13.062 -1.331 1 98 66 LEU B C 1
ATOM 2460 O O . LEU B 1 66 ? -4.492 -13.359 -0.32 1 98 66 LEU B O 1
ATOM 2464 N N . ALA B 1 67 ? -3.879 -13.797 -2.342 1 97.88 67 ALA B N 1
ATOM 2465 C CA . ALA B 1 67 ? -4.742 -14.969 -2.492 1 97.88 67 ALA B CA 1
ATOM 2466 C C . ALA B 1 67 ? -4.359 -16.062 -1.501 1 97.88 67 ALA B C 1
ATOM 2468 O O . ALA B 1 67 ? -5.137 -17 -1.261 1 97.88 67 ALA B O 1
ATOM 2469 N N . PHE B 1 68 ? -3.172 -16.031 -0.924 1 97.44 68 PHE B N 1
ATOM 2470 C CA . PHE B 1 68 ? -2.729 -17.031 0.047 1 97.44 68 PHE B CA 1
ATOM 2471 C C . PHE B 1 68 ? -3.641 -17.047 1.269 1 97.44 68 PHE B C 1
ATOM 2473 O O . PHE B 1 68 ? -3.832 -18.078 1.899 1 97.44 68 PHE B O 1
ATOM 2480 N N . TYR B 1 69 ? -4.219 -15.945 1.537 1 95.81 69 TYR B N 1
ATOM 2481 C CA . TYR B 1 69 ? -5.066 -15.812 2.717 1 95.81 69 TYR B CA 1
ATOM 2482 C C . TYR B 1 69 ? -6.543 -15.891 2.338 1 95.81 69 TYR B C 1
ATOM 2484 O O . TYR B 1 69 ? -6.992 -15.203 1.424 1 95.81 69 TYR B O 1
ATOM 2492 N N . SER B 1 70 ? -7.316 -16.656 3.104 1 94.69 70 SER B N 1
ATOM 2493 C CA . SER B 1 70 ? -8.688 -16.984 2.746 1 94.69 70 SER B CA 1
ATOM 2494 C C . SER B 1 70 ? -9.555 -15.742 2.635 1 94.69 70 SER B C 1
ATOM 2496 O O . SER B 1 70 ? -10.391 -15.633 1.73 1 94.69 70 SER B O 1
ATOM 2498 N N . SER B 1 71 ? -9.438 -14.789 3.559 1 94.81 71 SER B N 1
ATOM 2499 C CA . SER B 1 71 ? -10.227 -13.562 3.525 1 94.81 71 SER B CA 1
ATOM 2500 C C . SER B 1 71 ? -9.992 -12.789 2.23 1 94.81 71 SER B C 1
ATOM 2502 O O . SER B 1 71 ? -10.945 -12.312 1.61 1 94.81 71 SER B O 1
ATOM 2504 N N . ASN B 1 72 ? -8.719 -12.695 1.818 1 96.94 72 ASN B N 1
ATOM 2505 C CA . ASN B 1 72 ? -8.383 -12 0.581 1 96.94 72 ASN B CA 1
ATOM 2506 C C . ASN B 1 72 ? -8.844 -12.781 -0.646 1 96.94 72 ASN B C 1
ATOM 2508 O O . ASN B 1 72 ? -9.266 -12.195 -1.641 1 96.94 72 ASN B O 1
ATOM 2512 N N . ALA B 1 73 ? -8.68 -14.117 -0.586 1 96.44 73 ALA B N 1
ATOM 2513 C CA . ALA B 1 73 ? -9.172 -14.953 -1.68 1 96.44 73 ALA B CA 1
ATOM 2514 C C . ALA B 1 73 ? -10.656 -14.719 -1.933 1 96.44 73 ALA B C 1
ATOM 2516 O O . ALA B 1 73 ? -11.086 -14.586 -3.082 1 96.44 73 ALA B O 1
ATOM 2517 N N . HIS B 1 74 ? -11.43 -14.617 -0.891 1 93.75 74 HIS B N 1
ATOM 2518 C CA . HIS B 1 74 ? -12.859 -14.344 -1.01 1 93.75 74 HIS B CA 1
ATOM 2519 C C . HIS B 1 74 ? -13.117 -12.977 -1.636 1 93.75 74 HIS B C 1
ATOM 2521 O O . HIS B 1 74 ? -13.984 -12.836 -2.494 1 93.75 74 HIS B O 1
ATOM 2527 N N . ARG B 1 75 ? -12.391 -12.016 -1.229 1 94.5 75 ARG B N 1
ATOM 2528 C CA . ARG B 1 75 ? -12.539 -10.672 -1.768 1 94.5 75 ARG B CA 1
ATOM 2529 C C . ARG B 1 75 ? -12.227 -10.641 -3.26 1 94.5 75 ARG B C 1
ATOM 2531 O O . ARG B 1 75 ? -12.93 -9.977 -4.031 1 94.5 75 ARG B O 1
ATOM 2538 N N . ILE B 1 76 ? -11.164 -11.336 -3.688 1 96.94 76 ILE B N 1
ATOM 2539 C CA . ILE B 1 76 ? -10.789 -11.391 -5.094 1 96.94 76 ILE B CA 1
ATOM 2540 C C . ILE B 1 76 ? -11.922 -12.008 -5.914 1 96.94 76 ILE B C 1
ATOM 2542 O O . ILE B 1 76 ? -12.273 -11.5 -6.98 1 96.94 76 ILE B O 1
ATOM 2546 N N . VAL B 1 77 ? -12.523 -13.062 -5.359 1 94.38 77 VAL B N 1
ATOM 2547 C CA . VAL B 1 77 ? -13.633 -13.719 -6.051 1 94.38 77 VAL B CA 1
ATOM 2548 C C . VAL B 1 77 ? -14.82 -12.766 -6.133 1 94.38 77 VAL B C 1
ATOM 2550 O O . VAL B 1 77 ? -15.414 -12.594 -7.203 1 94.38 77 VAL B O 1
ATOM 2553 N N . GLU B 1 78 ? -15.117 -12.094 -5.078 1 92.56 78 GLU B N 1
ATOM 2554 C CA . GLU B 1 78 ? -16.281 -11.211 -4.988 1 92.56 78 GLU B CA 1
ATOM 2555 C C . GLU B 1 78 ? -16.125 -10.008 -5.91 1 92.56 78 GLU B C 1
ATOM 2557 O O . GLU B 1 78 ? -17.109 -9.523 -6.477 1 92.56 78 GLU B O 1
ATOM 2562 N N . GLU B 1 79 ? -14.914 -9.633 -6.074 1 93.69 79 GLU B N 1
ATOM 2563 C CA . GLU B 1 79 ? -14.672 -8.438 -6.871 1 93.69 79 GLU B CA 1
ATOM 2564 C C . GLU B 1 79 ? -14.438 -8.781 -8.336 1 93.69 79 GLU B C 1
ATOM 2566 O O . GLU B 1 79 ? -14.008 -7.934 -9.117 1 93.69 79 GLU B O 1
ATOM 2571 N N . GLY B 1 80 ? -14.656 -10.039 -8.641 1 94.56 80 GLY B N 1
ATOM 2572 C CA . GLY B 1 80 ? -14.586 -10.453 -10.031 1 94.56 80 GLY B CA 1
ATOM 2573 C C . GLY B 1 80 ? -13.172 -10.75 -10.5 1 94.56 80 GLY B C 1
ATOM 2574 O O . GLY B 1 80 ? -12.859 -10.602 -11.68 1 94.56 80 GLY B O 1
ATOM 2575 N N . GLY B 1 81 ? -12.328 -11.141 -9.609 1 97.75 81 GLY B N 1
ATOM 2576 C CA . GLY B 1 81 ? -10.922 -11.312 -9.938 1 97.75 81 GLY B CA 1
ATOM 2577 C C . GLY B 1 81 ? -10.641 -12.578 -10.711 1 97.75 81 GLY B C 1
ATOM 2578 O O . GLY B 1 81 ? -9.625 -12.672 -11.406 1 97.75 81 GLY B O 1
ATOM 2579 N N . VAL B 1 82 ? -11.5 -13.625 -10.688 1 97.56 82 VAL B N 1
ATOM 2580 C CA . VAL B 1 82 ? -11.219 -14.922 -11.289 1 97.56 82 VAL B CA 1
ATOM 2581 C C . VAL B 1 82 ? -11.125 -14.781 -12.805 1 97.56 82 VAL B C 1
ATOM 2583 O O . VAL B 1 82 ? -10.133 -15.18 -13.414 1 97.56 82 VAL B O 1
ATOM 2586 N N . PRO B 1 83 ? -12.148 -14.164 -13.484 1 97.5 83 PRO B N 1
ATOM 2587 C CA . PRO B 1 83 ? -12.016 -14.016 -14.93 1 97.5 83 PRO B CA 1
ATOM 2588 C C . PRO B 1 83 ? -10.781 -13.211 -15.336 1 97.5 83 PRO B C 1
ATOM 2590 O O . PRO B 1 83 ? -10.188 -13.461 -16.391 1 97.5 83 PRO B O 1
ATOM 2593 N N . ILE B 1 84 ? -10.375 -12.258 -14.531 1 98.19 84 ILE B N 1
ATOM 2594 C CA . ILE B 1 84 ? -9.219 -11.414 -14.82 1 98.19 84 ILE B CA 1
ATOM 2595 C C . ILE B 1 84 ? -7.941 -12.25 -14.742 1 98.19 84 ILE B C 1
ATOM 2597 O O . ILE B 1 84 ? -7.109 -12.211 -15.656 1 98.19 84 ILE B O 1
ATOM 2601 N N . LEU B 1 85 ? -7.777 -12.992 -13.695 1 98.56 85 LEU B N 1
ATOM 2602 C CA . LEU B 1 85 ? -6.594 -13.82 -13.508 1 98.56 85 LEU B CA 1
ATOM 2603 C C . LEU B 1 85 ? -6.531 -14.93 -14.555 1 98.56 85 LEU B C 1
ATOM 2605 O O . LEU B 1 85 ? -5.449 -15.281 -15.023 1 98.56 85 LEU B O 1
ATOM 2609 N N . VAL B 1 86 ? -7.676 -15.453 -14.906 1 98.25 86 VAL B N 1
ATOM 2610 C CA . VAL B 1 86 ? -7.766 -16.469 -15.953 1 98.25 86 VAL B CA 1
ATOM 2611 C C . VAL B 1 86 ? -7.285 -15.875 -17.281 1 98.25 86 VAL B C 1
ATOM 2613 O O . VAL B 1 86 ? -6.531 -16.516 -18.016 1 98.25 86 VAL B O 1
ATOM 2616 N N . HIS B 1 87 ? -7.719 -14.734 -17.547 1 97.69 87 HIS B N 1
ATOM 2617 C CA . HIS B 1 87 ? -7.297 -14.062 -18.766 1 97.69 87 HIS B CA 1
ATOM 2618 C C . HIS B 1 87 ? -5.789 -13.852 -18.781 1 97.69 87 HIS B C 1
ATOM 2620 O O . HIS B 1 87 ? -5.133 -14.102 -19.797 1 97.69 87 HIS B O 1
ATOM 2626 N N . LEU B 1 88 ? -5.207 -13.398 -17.719 1 97.69 88 LEU B N 1
ATOM 2627 C CA . LEU B 1 88 ? -3.768 -13.195 -17.625 1 97.69 88 LEU B CA 1
ATOM 2628 C C . LEU B 1 88 ? -3.018 -14.508 -17.812 1 97.69 88 LEU B C 1
ATOM 2630 O O . LEU B 1 88 ? -1.999 -14.555 -18.5 1 97.69 88 LEU B O 1
ATOM 2634 N N . CYS B 1 89 ? -3.5 -15.477 -17.203 1 96.88 89 CYS B N 1
ATOM 2635 C CA . CYS B 1 89 ? -2.895 -16.797 -17.266 1 96.88 89 CYS B CA 1
ATOM 2636 C C . CYS B 1 89 ? -2.818 -17.312 -18.703 1 96.88 89 CYS B C 1
ATOM 2638 O O . CYS B 1 89 ? -1.856 -17.984 -19.078 1 96.88 89 CYS B O 1
ATOM 2640 N N . SER B 1 90 ? -3.752 -16.938 -19.547 1 95.5 90 SER B N 1
ATOM 2641 C CA . SER B 1 90 ? -3.881 -17.516 -20.875 1 95.5 90 SER B CA 1
ATOM 2642 C C . SER B 1 90 ? -3.291 -16.578 -21.938 1 95.5 90 SER B C 1
ATOM 2644 O O . SER B 1 90 ? -2.828 -17.031 -22.984 1 95.5 90 SER B O 1
ATOM 2646 N N . SER B 1 91 ? -3.258 -15.328 -21.641 1 94.88 91 SER B N 1
ATOM 2647 C CA . SER B 1 91 ? -3.072 -14.43 -22.781 1 94.88 91 SER B CA 1
ATOM 2648 C C . SER B 1 91 ? -1.853 -13.531 -22.578 1 94.88 91 SER B C 1
ATOM 2650 O O . SER B 1 91 ? -1.371 -12.914 -23.531 1 94.88 91 SER B O 1
ATOM 2652 N N . SER B 1 92 ? -1.325 -13.445 -21.406 1 96.44 92 SER B N 1
ATOM 2653 C CA . SER B 1 92 ? -0.216 -12.523 -21.188 1 96.44 92 SER B CA 1
ATOM 2654 C C . SER B 1 92 ? 1.033 -12.969 -21.938 1 96.44 92 SER B C 1
ATOM 2656 O O . SER B 1 92 ? 1.306 -14.164 -22.047 1 96.44 92 SER B O 1
ATOM 2658 N N . GLY B 1 93 ? 1.796 -12.023 -22.422 1 95.06 93 GLY B N 1
ATOM 2659 C CA . GLY B 1 93 ? 3.1 -12.305 -23 1 95.06 93 GLY B CA 1
ATOM 2660 C C . GLY B 1 93 ? 4.164 -12.594 -21.969 1 95.06 93 GLY B C 1
ATOM 2661 O O . GLY B 1 93 ? 5.195 -13.195 -22.281 1 95.06 93 GLY B O 1
ATOM 2662 N N . SER B 1 94 ? 3.967 -12.141 -20.75 1 95.75 94 SER B N 1
ATOM 2663 C CA . SER B 1 94 ? 4.887 -12.398 -19.641 1 95.75 94 SER B CA 1
ATOM 2664 C C . SER B 1 94 ? 4.66 -13.781 -19.047 1 95.75 94 SER B C 1
ATOM 2666 O O . SER B 1 94 ? 3.629 -14.039 -18.422 1 95.75 94 SER B O 1
ATOM 2668 N N . LYS B 1 95 ? 5.617 -14.688 -19.125 1 95.62 95 LYS B N 1
ATOM 2669 C CA . LYS B 1 95 ? 5.52 -16 -18.516 1 95.62 95 LYS B CA 1
ATOM 2670 C C . LYS B 1 95 ? 5.34 -15.898 -17 1 95.62 95 LYS B C 1
ATOM 2672 O O . LYS B 1 95 ? 4.633 -16.719 -16.406 1 95.62 95 LYS B O 1
ATOM 2677 N N . MET B 1 96 ? 6.02 -14.852 -16.453 1 96.69 96 MET B N 1
ATOM 2678 C CA . MET B 1 96 ? 5.918 -14.617 -15.016 1 96.69 96 MET B CA 1
ATOM 2679 C C . MET B 1 96 ? 4.484 -14.273 -14.625 1 96.69 96 MET B C 1
ATOM 2681 O O . MET B 1 96 ? 3.975 -14.773 -13.625 1 96.69 96 MET B O 1
ATOM 2685 N N . ALA B 1 97 ? 3.891 -13.414 -15.406 1 97.88 97 ALA B N 1
ATOM 2686 C CA . ALA B 1 97 ? 2.51 -13.031 -15.125 1 97.88 97 ALA B CA 1
ATOM 2687 C C . ALA B 1 97 ? 1.574 -14.227 -15.219 1 97.88 97 ALA B C 1
ATOM 2689 O O . ALA B 1 97 ? 0.683 -14.398 -14.383 1 97.88 97 ALA B O 1
ATOM 2690 N N . ARG B 1 98 ? 1.748 -15.031 -16.234 1 97.88 98 ARG B N 1
ATOM 2691 C CA . ARG B 1 98 ? 0.944 -16.234 -16.391 1 97.88 98 ARG B CA 1
ATOM 2692 C C . ARG B 1 98 ? 1.142 -17.188 -15.219 1 97.88 98 ARG B C 1
ATOM 2694 O O . ARG B 1 98 ? 0.171 -17.703 -14.664 1 97.88 98 ARG B O 1
ATOM 2701 N N . PHE B 1 99 ? 2.414 -17.359 -14.844 1 98.25 99 PHE B N 1
ATOM 2702 C CA . PHE B 1 99 ? 2.781 -18.234 -13.742 1 98.25 99 PHE B CA 1
ATOM 2703 C C . PHE B 1 99 ? 2.145 -17.781 -12.438 1 98.25 99 PHE B C 1
ATOM 2705 O O . PHE B 1 99 ? 1.453 -18.547 -11.773 1 98.25 99 PHE B O 1
ATOM 2712 N N . MET B 1 100 ? 2.311 -16.5 -12.055 1 98.38 100 MET B N 1
ATOM 2713 C CA . MET B 1 100 ? 1.799 -15.945 -10.805 1 98.38 100 MET B CA 1
ATOM 2714 C C . MET B 1 100 ? 0.274 -15.961 -10.789 1 98.38 100 MET B C 1
ATOM 2716 O O . MET B 1 100 ? -0.337 -16.188 -9.742 1 98.38 100 MET B O 1
ATOM 2720 N N . SER B 1 101 ? -0.371 -15.789 -11.938 1 98.62 101 SER B N 1
ATOM 2721 C CA . SER B 1 101 ? -1.824 -15.883 -12.031 1 98.62 101 SER B CA 1
ATOM 2722 C C . SER B 1 101 ? -2.305 -17.312 -11.773 1 98.62 101 SER B C 1
ATOM 2724 O O . SER B 1 101 ? -3.289 -17.516 -11.062 1 98.62 101 SER B O 1
ATOM 2726 N N . ALA B 1 102 ? -1.646 -18.25 -12.312 1 98.5 102 ALA B N 1
ATOM 2727 C CA . ALA B 1 102 ? -1.989 -19.641 -12.086 1 98.5 102 ALA B CA 1
ATOM 2728 C C . ALA B 1 102 ? -1.876 -20.016 -10.609 1 98.5 102 ALA B C 1
ATOM 2730 O O . ALA B 1 102 ? -2.738 -20.703 -10.07 1 98.5 102 ALA B O 1
ATOM 2731 N N . LEU B 1 103 ? -0.796 -19.531 -10.016 1 98.38 103 LEU B N 1
ATOM 2732 C CA . LEU B 1 103 ? -0.589 -19.812 -8.602 1 98.38 103 LEU B CA 1
ATOM 2733 C C . LEU B 1 103 ? -1.676 -19.172 -7.75 1 98.38 103 LEU B C 1
ATOM 2735 O O . LEU B 1 103 ? -2.16 -19.781 -6.789 1 98.38 103 LEU B O 1
ATOM 2739 N N . ALA B 1 104 ? -2.025 -17.953 -8.086 1 98.38 104 ALA B N 1
ATOM 2740 C CA . ALA B 1 104 ? -3.105 -17.281 -7.363 1 98.38 104 ALA B CA 1
ATOM 2741 C C . ALA B 1 104 ? -4.402 -18.078 -7.457 1 98.38 104 ALA B C 1
ATOM 2743 O O . ALA B 1 104 ? -5.078 -18.297 -6.449 1 98.38 104 ALA B O 1
ATOM 2744 N N . LEU B 1 105 ? -4.766 -18.516 -8.656 1 98.06 105 LEU B N 1
ATOM 2745 C CA . LEU B 1 105 ? -5.965 -19.328 -8.883 1 98.06 105 LEU B CA 1
ATOM 2746 C C . LEU B 1 105 ? -5.902 -20.625 -8.102 1 98.06 105 LEU B C 1
ATOM 2748 O O . LEU B 1 105 ? -6.898 -21.062 -7.52 1 98.06 105 LEU B O 1
ATOM 2752 N N . ALA B 1 106 ? -4.762 -21.234 -8.047 1 97.94 106 ALA B N 1
ATOM 2753 C CA . ALA B 1 106 ? -4.59 -22.5 -7.32 1 97.94 106 ALA B CA 1
ATOM 2754 C C . ALA B 1 106 ? -4.844 -22.297 -5.828 1 97.94 106 ALA B C 1
ATOM 2756 O O . ALA B 1 106 ? -5.508 -23.125 -5.191 1 97.94 106 ALA B O 1
ATOM 2757 N N . TYR B 1 107 ? -4.297 -21.234 -5.281 1 97 107 TYR B N 1
ATOM 2758 C CA . TYR B 1 107 ? -4.531 -20.938 -3.871 1 97 107 TYR B CA 1
ATOM 2759 C C . TYR B 1 107 ? -6.02 -20.797 -3.586 1 97 107 TYR B C 1
ATOM 2761 O O . TYR B 1 107 ? -6.504 -21.25 -2.543 1 97 107 TYR B O 1
ATOM 2769 N N . MET B 1 108 ? -6.734 -20.188 -4.457 1 96.06 108 MET B N 1
ATOM 2770 C CA . MET B 1 108 ? -8.141 -19.844 -4.238 1 96.06 108 MET B CA 1
ATOM 2771 C C . MET B 1 108 ? -9.016 -21.094 -4.273 1 96.06 108 MET B C 1
ATOM 2773 O O . MET B 1 108 ? -10.039 -21.156 -3.6 1 96.06 108 MET B O 1
ATOM 2777 N N . PHE B 1 109 ? -8.594 -22.125 -4.977 1 95 109 PHE B N 1
ATOM 2778 C CA . PHE B 1 109 ? -9.516 -23.219 -5.223 1 95 109 PHE B CA 1
ATOM 2779 C C . PHE B 1 109 ? -8.875 -24.562 -4.852 1 95 109 PHE B C 1
ATOM 2781 O O . PHE B 1 109 ? -9.195 -25.594 -5.449 1 95 109 PHE B O 1
ATOM 2788 N N . ASP B 1 110 ? -7.922 -24.531 -3.953 1 92.81 110 ASP B N 1
ATOM 2789 C CA . ASP B 1 110 ? -7.297 -25.766 -3.492 1 92.81 110 ASP B CA 1
ATOM 2790 C C . ASP B 1 110 ? -8.117 -26.406 -2.373 1 92.81 110 ASP B C 1
ATOM 2792 O O . ASP B 1 110 ? -7.695 -27.406 -1.788 1 92.81 110 ASP B O 1
ATOM 2796 N N . GLY B 1 111 ? -9.328 -25.906 -2.035 1 85.62 111 GLY B N 1
ATOM 2797 C CA . GLY B 1 111 ? -10.25 -26.516 -1.088 1 85.62 111 GLY B CA 1
ATOM 2798 C C . GLY B 1 111 ? -10.391 -25.734 0.197 1 85.62 111 GLY B C 1
ATOM 2799 O O . GLY B 1 111 ? -11.305 -25.969 0.985 1 85.62 111 GLY B O 1
ATOM 2800 N N . ARG B 1 112 ? -9.648 -24.781 0.464 1 76.75 112 ARG B N 1
ATOM 2801 C CA . ARG B 1 112 ? -9.656 -24.062 1.74 1 76.75 112 ARG B CA 1
ATOM 2802 C C . ARG B 1 112 ? -10.766 -23.031 1.778 1 76.75 112 ARG B C 1
ATOM 2804 O O . ARG B 1 112 ? -11.281 -22.703 2.85 1 76.75 112 ARG B O 1
ATOM 2811 N N . MET B 1 113 ? -11.008 -22.438 0.649 1 69.12 113 MET B N 1
ATOM 2812 C CA . MET B 1 113 ? -12.078 -21.438 0.64 1 69.12 113 MET B CA 1
ATOM 2813 C C . MET B 1 113 ? -13.43 -22.094 0.913 1 69.12 113 MET B C 1
ATOM 2815 O O . MET B 1 113 ? -14.336 -21.469 1.453 1 69.12 113 MET B O 1
ATOM 2819 N N . ASP B 1 114 ? -13.68 -23.156 0.321 1 59.34 114 ASP B N 1
ATOM 2820 C CA . ASP B 1 114 ? -14.922 -23.875 0.518 1 59.34 114 ASP B CA 1
ATOM 2821 C C . ASP B 1 114 ? -15.188 -24.125 2.002 1 59.34 114 ASP B C 1
ATOM 2823 O O . ASP B 1 114 ? -16.344 -24.109 2.445 1 59.34 114 ASP B O 1
ATOM 2827 N N . GLU B 1 115 ? -14.195 -24.328 2.67 1 52.06 115 GLU B N 1
ATOM 2828 C CA . GLU B 1 115 ? -14.391 -24.641 4.082 1 52.06 115 GLU B CA 1
ATOM 2829 C C . GLU B 1 115 ? -14.859 -23.422 4.863 1 52.06 115 GLU B C 1
ATOM 2831 O O . GLU B 1 115 ? -15.656 -23.531 5.801 1 52.06 115 GLU B O 1
ATOM 2836 N N . ALA B 1 116 ? -14.422 -22.359 4.367 1 46.06 116 ALA B N 1
ATOM 2837 C CA . ALA B 1 116 ? -14.883 -21.172 5.094 1 46.06 116 ALA B CA 1
ATOM 2838 C C . ALA B 1 116 ? -16.328 -20.859 4.754 1 46.06 116 ALA B C 1
ATOM 2840 O O . ALA B 1 116 ? -17.078 -20.328 5.59 1 46.06 116 ALA B O 1
ATOM 2841 N N . ALA B 1 117 ? -16.812 -20.953 3.465 1 44.41 117 ALA B N 1
ATOM 2842 C CA . ALA B 1 117 ? -18.219 -20.766 3.086 1 44.41 117 ALA B CA 1
ATOM 2843 C C . ALA B 1 117 ? -19.109 -21.781 3.799 1 44.41 117 ALA B C 1
ATOM 2845 O O . ALA B 1 117 ? -20.281 -21.5 4.07 1 44.41 117 ALA B O 1
ATOM 2846 N N . ILE B 1 118 ? -18.547 -22.984 3.932 1 41.22 118 ILE B N 1
ATOM 2847 C CA . ILE B 1 118 ? -19.391 -23.984 4.551 1 41.22 118 ILE B CA 1
ATOM 2848 C C . ILE B 1 118 ? -19.672 -23.609 6.004 1 41.22 118 ILE B C 1
ATOM 2850 O O . ILE B 1 118 ? -20.734 -23.922 6.551 1 41.22 118 ILE B O 1
ATOM 2854 N N . VAL B 1 119 ? -18.641 -23.156 6.707 1 40.41 119 VAL B N 1
ATOM 2855 C CA . VAL B 1 119 ? -18.984 -22.969 8.117 1 40.41 119 VAL B CA 1
ATOM 2856 C C . VAL B 1 119 ? -19.938 -21.781 8.266 1 40.41 119 VAL B C 1
ATOM 2858 O O . VAL B 1 119 ? -20.547 -21.609 9.32 1 40.41 119 VAL B O 1
ATOM 2861 N N . GLY B 1 120 ? -19.672 -20.672 7.598 1 38.72 120 GLY B N 1
ATOM 2862 C CA . GLY B 1 120 ? -20.656 -19.656 7.902 1 38.72 120 GLY B CA 1
ATOM 2863 C C . GLY B 1 120 ? -22.078 -20.062 7.516 1 38.72 120 GLY B C 1
ATOM 2864 O O . GLY B 1 120 ? -22.359 -21.234 7.305 1 38.72 120 GLY B O 1
ATOM 2865 N N . THR B 1 121 ? -22.859 -19.156 6.73 1 38.5 121 THR B N 1
ATOM 2866 C CA . THR B 1 121 ? -24.312 -19.203 6.633 1 38.5 121 THR B CA 1
ATOM 2867 C C . THR B 1 121 ? -24.766 -20.422 5.84 1 38.5 121 THR B C 1
ATOM 2869 O O . THR B 1 121 ? -24.359 -20.609 4.695 1 38.5 121 THR B O 1
ATOM 2872 N N . SER B 1 122 ? -25.047 -21.562 6.34 1 36.5 122 SER B N 1
ATOM 2873 C CA . SER B 1 122 ? -26.031 -22.547 5.906 1 36.5 122 SER B CA 1
ATOM 2874 C C . SER B 1 122 ? -27.172 -21.875 5.145 1 36.5 122 SER B C 1
ATOM 2876 O O . SER B 1 122 ? -28.125 -22.531 4.727 1 36.5 122 SER B O 1
ATOM 2878 N N . SER B 1 123 ? -27.594 -20.594 5.652 1 37.72 123 SER B N 1
ATOM 2879 C CA . SER B 1 123 ? -28.922 -20.266 5.152 1 37.72 123 SER B CA 1
ATOM 2880 C C . SER B 1 123 ? -28.969 -20.297 3.629 1 37.72 123 SER B C 1
ATOM 2882 O O . SER B 1 123 ? -27.922 -20.312 2.973 1 37.72 123 SER B O 1
ATOM 2884 N N . GLU B 1 124 ? -30.172 -19.719 3.029 1 37.03 124 GLU B N 1
ATOM 2885 C CA . GLU B 1 124 ? -30.969 -19.766 1.807 1 37.03 124 GLU B CA 1
ATOM 2886 C C . GLU B 1 124 ? -30.156 -19.312 0.597 1 37.03 124 GLU B C 1
ATOM 2888 O O . GLU B 1 124 ? -30.641 -19.344 -0.534 1 37.03 124 GLU B O 1
ATOM 2893 N N . GLY B 1 125 ? -29.219 -18.344 0.645 1 38.56 125 GLY B N 1
ATOM 2894 C CA . GLY B 1 125 ? -29.047 -17.703 -0.648 1 38.56 125 GLY B CA 1
ATOM 2895 C C . GLY B 1 125 ? -28.203 -18.516 -1.615 1 38.56 125 GLY B C 1
ATOM 2896 O O . GLY B 1 125 ? -26.984 -18.594 -1.473 1 38.56 125 GLY B O 1
ATOM 2897 N N . SER B 1 126 ? -28.594 -19.578 -2.281 1 41.75 126 SER B N 1
ATOM 2898 C CA . SER B 1 126 ? -28.359 -20.484 -3.398 1 41.75 126 SER B CA 1
ATOM 2899 C C . SER B 1 126 ? -27.562 -19.797 -4.508 1 41.75 126 SER B C 1
ATOM 2901 O O . SER B 1 126 ? -26.844 -20.469 -5.266 1 41.75 126 SER B O 1
ATOM 2903 N N . SER B 1 127 ? -27.797 -18.578 -4.855 1 43.47 127 SER B N 1
ATOM 2904 C CA . SER B 1 127 ? -27.297 -17.969 -6.078 1 43.47 127 SER B CA 1
ATOM 2905 C C . SER B 1 127 ? -25.797 -17.656 -5.965 1 43.47 127 SER B C 1
ATOM 2907 O O . SER B 1 127 ? -25.062 -17.734 -6.949 1 43.47 127 SER B O 1
ATOM 2909 N N . LYS B 1 128 ? -25.328 -17.328 -4.844 1 48.09 128 LYS B N 1
ATOM 2910 C CA . LYS B 1 128 ? -23.922 -16.953 -4.68 1 48.09 128 LYS B CA 1
ATOM 2911 C C . LYS B 1 128 ? -23.016 -18.172 -4.758 1 48.09 128 LYS B C 1
ATOM 2913 O O . LYS B 1 128 ? -21.828 -18.047 -5.07 1 48.09 128 LYS B O 1
ATOM 2918 N N . GLY B 1 129 ? -23.578 -19.406 -4.363 1 53.47 129 GLY B N 1
ATOM 2919 C CA . GLY B 1 129 ? -22.891 -20.688 -4.387 1 53.47 129 GLY B CA 1
ATOM 2920 C C . GLY B 1 129 ? -22.547 -21.156 -5.789 1 53.47 129 GLY B C 1
ATOM 2921 O O . GLY B 1 129 ? -21.484 -21.75 -6.012 1 53.47 129 GLY B O 1
ATOM 2922 N N . VAL B 1 130 ? -23.516 -21.031 -6.746 1 47.97 130 VAL B N 1
ATOM 2923 C CA . VAL B 1 130 ? -23.359 -21.422 -8.148 1 47.97 130 VAL B CA 1
ATOM 2924 C C . VAL B 1 130 ? -22.234 -20.609 -8.781 1 47.97 130 VAL B C 1
ATOM 2926 O O . VAL B 1 130 ? -21.453 -21.156 -9.578 1 47.97 130 VAL B O 1
ATOM 2929 N N . ASN B 1 131 ? -21.922 -19.438 -8.195 1 71.31 131 ASN B N 1
ATOM 2930 C CA . ASN B 1 131 ? -20.938 -18.531 -8.766 1 71.31 131 ASN B CA 1
ATOM 2931 C C . ASN B 1 131 ? -19.516 -18.922 -8.391 1 71.31 131 ASN B C 1
ATOM 2933 O O . ASN B 1 131 ? -18.609 -18.906 -9.234 1 71.31 131 ASN B O 1
ATOM 2937 N N . VAL B 1 132 ? -19.438 -19.844 -7.379 1 82.06 132 VAL B N 1
ATOM 2938 C CA . VAL B 1 132 ? -18.094 -20.219 -6.949 1 82.06 132 VAL B CA 1
ATOM 2939 C C . VAL B 1 132 ? -17.656 -21.5 -7.664 1 82.06 132 VAL B C 1
ATOM 2941 O O . VAL B 1 132 ? -16.484 -21.641 -8.055 1 82.06 132 VAL B O 1
ATOM 2944 N N . GLU B 1 133 ? -18.594 -22.391 -7.965 1 85.81 133 GLU B N 1
ATOM 2945 C CA . GLU B 1 133 ? -18.266 -23.625 -8.664 1 85.81 133 GLU B CA 1
ATOM 2946 C C . GLU B 1 133 ? -17.891 -23.359 -10.117 1 85.81 133 GLU B C 1
ATOM 2948 O O . GLU B 1 133 ? -16.984 -24 -10.656 1 85.81 133 GLU B O 1
ATOM 2953 N N . GLY B 1 134 ? -18.656 -22.5 -10.719 1 89.75 134 GLY B N 1
ATOM 2954 C CA . GLY B 1 134 ? -18.297 -22.094 -12.07 1 89.75 134 GLY B CA 1
ATOM 2955 C C . GLY B 1 134 ? -16.922 -21.453 -12.156 1 89.75 134 GLY B C 1
ATOM 2956 O O . GLY B 1 134 ? -16.156 -21.719 -13.078 1 89.75 134 GLY B O 1
ATOM 2957 N N . ALA B 1 135 ? -16.656 -20.656 -11.188 1 91.69 135 ALA B N 1
ATOM 2958 C CA . ALA B 1 135 ? -15.352 -20 -11.109 1 91.69 135 ALA B CA 1
ATOM 2959 C C . ALA B 1 135 ? -14.234 -21.016 -10.906 1 91.69 135 ALA B C 1
ATOM 2961 O O . ALA B 1 135 ? -13.172 -20.906 -11.523 1 91.69 135 ALA B O 1
ATOM 2962 N N . ARG B 1 136 ? -14.484 -21.969 -10.094 1 93.62 136 ARG B N 1
ATOM 2963 C CA . ARG B 1 136 ? -13.516 -23.031 -9.836 1 93.62 136 ARG B CA 1
ATOM 2964 C C . ARG B 1 136 ? -13.219 -23.828 -11.102 1 93.62 136 ARG B C 1
ATOM 2966 O O . ARG B 1 136 ? -12.055 -24.078 -11.43 1 93.62 136 ARG B O 1
ATOM 2973 N N . ARG B 1 137 ? -14.195 -24.219 -11.812 1 94.56 137 ARG B N 1
ATOM 2974 C CA . ARG B 1 137 ? -14.031 -24.984 -13.047 1 94.56 137 ARG B CA 1
ATOM 2975 C C . ARG B 1 137 ? -13.227 -24.203 -14.078 1 94.56 137 ARG B C 1
ATOM 2977 O O . ARG B 1 137 ? -12.328 -24.75 -14.727 1 94.56 137 ARG B O 1
ATOM 2984 N N . MET B 1 138 ? -13.578 -22.984 -14.172 1 95.12 138 MET B N 1
ATOM 2985 C CA . MET B 1 138 ? -12.875 -22.109 -15.109 1 95.12 138 MET B CA 1
ATOM 2986 C C . MET B 1 138 ? -11.406 -21.984 -14.727 1 95.12 138 MET B C 1
ATOM 2988 O O . MET B 1 138 ? -10.523 -22.062 -15.578 1 95.12 138 MET B O 1
ATOM 2992 N N . ALA B 1 139 ? -11.164 -21.734 -13.484 1 96.62 139 ALA B N 1
ATOM 2993 C CA . ALA B 1 139 ? -9.797 -21.578 -12.984 1 96.62 139 ALA B CA 1
ATOM 2994 C C . ALA B 1 139 ? -8.977 -22.828 -13.25 1 96.62 139 ALA B C 1
ATOM 2996 O O . ALA B 1 139 ? -7.863 -22.75 -13.781 1 96.62 139 ALA B O 1
ATOM 2997 N N . LEU B 1 140 ? -9.5 -24 -12.922 1 97 140 LEU B N 1
ATOM 2998 C CA . LEU B 1 140 ? -8.781 -25.266 -13.07 1 97 140 LEU B CA 1
ATOM 2999 C C . LEU B 1 140 ? -8.484 -25.547 -14.539 1 97 140 LEU B C 1
ATOM 3001 O O . LEU B 1 140 ? -7.395 -26.031 -14.867 1 97 140 LEU B O 1
ATOM 3005 N N . LYS B 1 141 ? -9.43 -25.25 -15.367 1 97.12 141 LYS B N 1
ATOM 3006 C CA . LYS B 1 141 ? -9.242 -25.453 -16.797 1 97.12 141 LYS B CA 1
ATOM 3007 C C . LYS B 1 141 ? -8.055 -24.641 -17.312 1 97.12 141 LYS B C 1
ATOM 3009 O O . LYS B 1 141 ? -7.23 -25.141 -18.078 1 97.12 141 LYS B O 1
ATOM 3014 N N . HIS B 1 142 ? -7.926 -23.453 -16.922 1 96.81 142 HIS B N 1
ATOM 3015 C CA . HIS B 1 142 ? -6.898 -22.578 -17.453 1 96.81 142 HIS B CA 1
ATOM 3016 C C . HIS B 1 142 ? -5.551 -22.812 -16.781 1 96.81 142 HIS B C 1
ATOM 3018 O O . HIS B 1 142 ? -4.5 -22.609 -17.391 1 96.81 142 HIS B O 1
ATOM 3024 N N . ILE B 1 143 ? -5.562 -23.234 -15.555 1 97.88 143 ILE B N 1
ATOM 3025 C CA . ILE B 1 143 ? -4.324 -23.703 -14.93 1 97.88 143 ILE B CA 1
ATOM 3026 C C . ILE B 1 143 ? -3.748 -24.859 -15.727 1 97.88 143 ILE B C 1
ATOM 3028 O O . ILE B 1 143 ? -2.551 -24.891 -16.016 1 97.88 143 ILE B O 1
ATOM 3032 N N . GLU B 1 144 ? -4.629 -25.797 -16.047 1 96.75 144 GLU B N 1
ATOM 3033 C CA . GLU B 1 144 ? -4.203 -26.953 -16.828 1 96.75 144 GLU B CA 1
ATOM 3034 C C . GLU B 1 144 ? -3.611 -26.531 -18.172 1 96.75 144 GLU B C 1
ATOM 3036 O O . GLU B 1 144 ? -2.551 -27.016 -18.562 1 96.75 144 GLU B O 1
ATOM 3041 N N . THR B 1 145 ? -4.352 -25.656 -18.828 1 95.88 145 THR B N 1
ATOM 3042 C CA . THR B 1 145 ? -3.881 -25.156 -20.109 1 95.88 145 THR B CA 1
ATOM 3043 C C . THR B 1 145 ? -2.512 -24.5 -19.984 1 95.88 145 THR B C 1
ATOM 3045 O O . THR B 1 145 ? -1.645 -24.688 -20.844 1 95.88 145 THR B O 1
ATOM 3048 N N . PHE B 1 146 ? -2.275 -23.766 -19 1 96.75 146 PHE B N 1
ATOM 3049 C CA . PHE B 1 146 ? -1.003 -23.109 -18.75 1 96.75 146 PHE B CA 1
ATOM 3050 C C . PHE B 1 146 ? 0.117 -24.125 -18.578 1 96.75 146 PHE B C 1
ATOM 3052 O O . PHE B 1 146 ? 1.162 -24.016 -19.234 1 96.75 146 PHE B O 1
ATOM 3059 N N . VAL B 1 147 ? -0.059 -25.125 -17.703 1 95.12 147 VAL B N 1
ATOM 3060 C CA . VAL B 1 147 ? 0.969 -26.125 -17.453 1 95.12 147 VAL B CA 1
ATOM 3061 C C . VAL B 1 147 ? 1.295 -26.875 -18.734 1 95.12 147 VAL B C 1
ATOM 3063 O O . VAL B 1 147 ? 2.463 -27.141 -19.031 1 95.12 147 VAL B O 1
ATOM 3066 N N . LEU B 1 148 ? 0.283 -27.078 -19.516 1 92.75 148 LEU B N 1
ATOM 3067 C CA . LEU B 1 148 ? 0.442 -27.875 -20.734 1 92.75 148 LEU B CA 1
ATOM 3068 C C . LEU B 1 148 ? 1.136 -27.062 -21.828 1 92.75 148 LEU B C 1
ATOM 3070 O O . LEU B 1 148 ? 1.688 -27.641 -22.766 1 92.75 148 LEU B O 1
ATOM 3074 N N . THR B 1 149 ? 1.083 -25.766 -21.703 1 91.5 149 THR B N 1
ATOM 3075 C CA . THR B 1 149 ? 1.758 -24.922 -22.688 1 91.5 149 THR B CA 1
ATOM 3076 C C . THR B 1 149 ? 3.258 -25.203 -22.703 1 91.5 149 THR B C 1
ATOM 3078 O O . THR B 1 149 ? 3.922 -25 -23.719 1 91.5 149 THR B O 1
ATOM 3081 N N . PHE B 1 150 ? 3.773 -25.672 -21.656 1 87.38 150 PHE B N 1
ATOM 3082 C CA . PHE B 1 150 ? 5.195 -25.969 -21.531 1 87.38 150 PHE B CA 1
ATOM 3083 C C . PHE B 1 150 ? 5.477 -27.438 -21.844 1 87.38 150 PHE B C 1
ATOM 3085 O O . PHE B 1 150 ? 6.633 -27.875 -21.812 1 87.38 150 PHE B O 1
ATOM 3092 N N . SER B 1 151 ? 4.43 -28.156 -22.109 1 87 151 SER B N 1
ATOM 3093 C CA . SER B 1 151 ? 4.57 -29.609 -22.172 1 87 151 SER B CA 1
A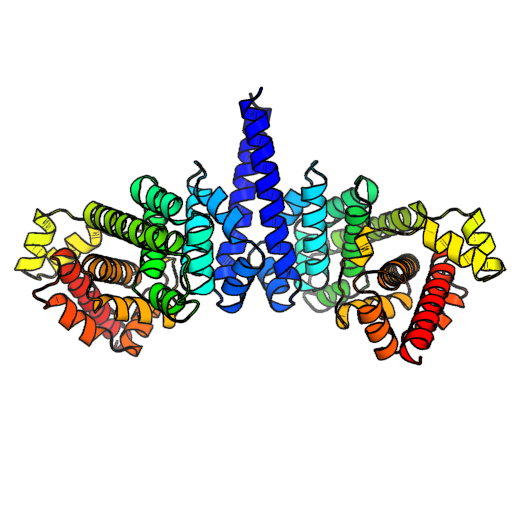TOM 3094 C C . SER B 1 151 ? 4.66 -30.094 -23.609 1 87 151 SER B C 1
ATOM 3096 O O . SER B 1 151 ? 3.73 -29.891 -24.406 1 87 151 SER B O 1
ATOM 3098 N N . ASP B 1 152 ? 5.809 -30.547 -23.969 1 88.88 152 ASP B N 1
ATOM 3099 C CA . ASP B 1 152 ? 5.973 -31.297 -25.203 1 88.88 152 ASP B CA 1
ATOM 3100 C C . ASP B 1 152 ? 5.77 -32.812 -24.953 1 88.88 152 ASP B C 1
ATOM 3102 O O . ASP B 1 152 ? 6.598 -33.438 -24.312 1 88.88 152 ASP B O 1
ATOM 3106 N N . PRO B 1 153 ? 4.727 -33.375 -25.547 1 88.75 153 PRO B N 1
ATOM 3107 C CA . PRO B 1 153 ? 4.359 -34.75 -25.234 1 88.75 153 PRO B CA 1
ATOM 3108 C C . PRO B 1 153 ? 5.5 -35.719 -25.469 1 88.75 153 PRO B C 1
ATOM 3110 O O . PRO B 1 153 ? 5.676 -36.656 -24.688 1 88.75 153 PRO B O 1
ATOM 3113 N N . GLN B 1 154 ? 6.27 -35.531 -26.484 1 89.31 154 GLN B N 1
ATOM 3114 C CA . GLN B 1 154 ? 7.355 -36.469 -26.781 1 89.31 154 GLN B CA 1
ATOM 3115 C C . GLN B 1 154 ? 8.453 -36.406 -25.719 1 89.31 154 GLN B C 1
ATOM 3117 O O . GLN B 1 154 ? 8.938 -37.406 -25.25 1 89.31 154 GLN B O 1
ATOM 3122 N N . VAL B 1 155 ? 8.797 -35.219 -25.344 1 90.81 155 VAL B N 1
ATOM 3123 C CA . VAL B 1 155 ? 9.859 -35 -24.359 1 90.81 155 VAL B CA 1
ATOM 3124 C C . VAL B 1 155 ? 9.414 -35.531 -23 1 90.81 155 VAL B C 1
ATOM 3126 O O . VAL B 1 155 ? 10.195 -36.156 -22.281 1 90.81 155 VAL B O 1
ATOM 3129 N N . PHE B 1 156 ? 8.18 -35.312 -22.672 1 93.12 156 PHE B N 1
ATOM 3130 C CA . PHE B 1 156 ? 7.656 -35.75 -21.375 1 93.12 156 PHE B CA 1
ATOM 3131 C C . PHE B 1 156 ? 7.504 -37.25 -21.312 1 93.12 156 PHE B C 1
ATOM 3133 O O . PHE B 1 156 ? 7.773 -37.875 -20.281 1 93.12 156 PHE B O 1
ATOM 3140 N N . SER B 1 157 ? 7.082 -37.812 -22.453 1 90.19 157 SER B N 1
ATOM 3141 C CA . SER B 1 157 ? 6.961 -39.281 -22.516 1 90.19 157 SER B CA 1
ATOM 3142 C C . SER B 1 157 ? 8.32 -39.938 -22.359 1 90.19 157 SER B C 1
ATOM 3144 O O . SER B 1 157 ? 8.438 -40.969 -21.656 1 90.19 157 SER B O 1
ATOM 3146 N N . MET B 1 158 ? 9.258 -39.375 -22.938 1 89.31 158 MET B N 1
ATOM 3147 C CA . MET B 1 158 ? 10.602 -39.938 -22.828 1 89.31 158 MET B CA 1
ATOM 3148 C C . MET B 1 158 ? 11.117 -39.812 -21.406 1 89.31 158 MET B C 1
ATOM 3150 O O . MET B 1 158 ? 11.711 -40.781 -20.875 1 89.31 158 MET B O 1
ATOM 3154 N N . ALA B 1 159 ? 10.875 -38.719 -20.781 1 91.88 159 ALA B N 1
ATOM 3155 C CA . ALA B 1 159 ? 11.336 -38.5 -19.406 1 91.88 159 ALA B CA 1
ATOM 3156 C C . ALA B 1 159 ? 10.594 -39.406 -18.438 1 91.88 159 ALA B C 1
ATOM 3158 O O . ALA B 1 159 ? 11.18 -39.875 -17.453 1 91.88 159 ALA B O 1
ATOM 3159 N N . ALA B 1 160 ? 9.344 -39.625 -18.75 1 88.56 160 ALA B N 1
ATOM 3160 C CA . ALA B 1 160 ? 8.539 -40.469 -17.875 1 88.56 160 ALA B CA 1
ATOM 3161 C C . ALA B 1 160 ? 9 -41.938 -17.984 1 88.56 160 ALA B C 1
ATOM 3163 O O . ALA B 1 160 ? 8.977 -42.656 -16.984 1 88.56 160 ALA B O 1
ATOM 3164 N N . ALA B 1 161 ? 9.422 -42.281 -19.109 1 86.75 161 ALA B N 1
ATOM 3165 C CA . ALA B 1 161 ? 9.789 -43.688 -19.375 1 86.75 161 ALA B CA 1
ATOM 3166 C C . ALA B 1 161 ? 11.172 -44 -18.812 1 86.75 161 ALA B C 1
ATOM 3168 O O . ALA B 1 161 ? 11.398 -45.062 -18.266 1 86.75 161 ALA B O 1
ATOM 3169 N N . SER B 1 162 ? 12.094 -43.125 -18.969 1 81.62 162 SER B N 1
ATOM 3170 C CA . SER B 1 162 ? 13.477 -43.438 -18.656 1 81.62 162 SER B CA 1
ATOM 3171 C C . SER B 1 162 ? 13.906 -42.844 -17.328 1 81.62 162 SER B C 1
ATOM 3173 O O . SER B 1 162 ? 14.797 -43.375 -16.656 1 81.62 162 SER B O 1
ATOM 3175 N N . SER B 1 163 ? 13.461 -41.875 -16.891 1 79.75 163 SER B N 1
ATOM 3176 C CA . SER B 1 163 ? 13.875 -41.094 -15.727 1 79.75 163 SER B CA 1
ATOM 3177 C C . SER B 1 163 ? 15.367 -40.812 -15.773 1 79.75 163 SER B C 1
ATOM 3179 O O . SER B 1 163 ? 16 -40.594 -14.727 1 79.75 163 SER B O 1
ATOM 3181 N N . ALA B 1 164 ? 15.945 -40.875 -16.938 1 87.38 164 ALA B N 1
ATOM 3182 C CA . ALA B 1 164 ? 17.359 -40.562 -17.094 1 87.38 164 ALA B CA 1
ATOM 3183 C C . ALA B 1 164 ? 17.625 -39.094 -16.812 1 87.38 164 ALA B C 1
ATOM 3185 O O . ALA B 1 164 ? 16.828 -38.219 -17.172 1 87.38 164 ALA B O 1
ATOM 3186 N N . PRO B 1 165 ? 18.781 -38.812 -16.234 1 89.38 165 PRO B N 1
ATOM 3187 C CA . PRO B 1 165 ? 19.109 -37.406 -15.883 1 89.38 165 PRO B CA 1
ATOM 3188 C C . PRO B 1 165 ? 19.078 -36.469 -17.094 1 89.38 165 PRO B C 1
ATOM 3190 O O . PRO B 1 165 ? 18.594 -35.344 -16.969 1 89.38 165 PRO B O 1
ATOM 3193 N N . ALA B 1 166 ? 19.484 -37 -18.188 1 91.56 166 ALA B N 1
ATOM 3194 C CA . ALA B 1 166 ? 19.516 -36.156 -19.375 1 91.56 166 ALA B CA 1
ATOM 3195 C C . ALA B 1 166 ? 18.094 -35.812 -19.828 1 91.56 166 ALA B C 1
ATOM 3197 O O . ALA B 1 166 ? 17.844 -34.688 -20.281 1 91.56 166 ALA B O 1
ATOM 3198 N N . ALA B 1 167 ? 17.234 -36.75 -19.812 1 92.88 167 ALA B N 1
ATOM 3199 C CA . ALA B 1 167 ? 15.844 -36.531 -20.203 1 92.88 167 ALA B CA 1
ATOM 3200 C C . ALA B 1 167 ? 15.164 -35.562 -19.25 1 92.88 167 ALA B C 1
ATOM 3202 O O . ALA B 1 167 ? 14.414 -34.688 -19.688 1 92.88 167 ALA B O 1
ATOM 3203 N N . LEU B 1 168 ? 15.406 -35.688 -18 1 94.62 168 LEU B N 1
ATOM 3204 C CA . LEU B 1 168 ? 14.836 -34.781 -17.016 1 94.62 168 LEU B CA 1
ATOM 3205 C C . LEU B 1 168 ? 15.375 -33.375 -17.172 1 94.62 168 LEU B C 1
ATOM 3207 O O . LEU B 1 168 ? 14.641 -32.406 -17.016 1 94.62 168 LEU B O 1
ATOM 3211 N N . SER B 1 169 ? 16.688 -33.25 -17.547 1 93.81 169 SER B N 1
ATOM 3212 C CA . SER B 1 169 ? 17.312 -31.953 -17.766 1 93.81 169 SER B CA 1
ATOM 3213 C C . SER B 1 169 ? 16.672 -31.25 -18.969 1 93.81 169 SER B C 1
ATOM 3215 O O . SER B 1 169 ? 16.516 -30.031 -18.953 1 93.81 169 SER B O 1
ATOM 3217 N N . GLN B 1 170 ? 16.359 -32.031 -19.938 1 93 170 GLN B N 1
ATOM 3218 C CA . GLN B 1 170 ? 15.727 -31.469 -21.125 1 93 170 GLN B CA 1
ATOM 3219 C C . GLN B 1 170 ? 14.352 -30.891 -20.781 1 93 170 GLN B C 1
ATOM 3221 O O . GLN B 1 170 ? 13.992 -29.812 -21.281 1 93 170 GLN B O 1
ATOM 3226 N N . VAL B 1 171 ? 13.57 -31.578 -19.969 1 94.81 171 VAL B N 1
ATOM 3227 C CA . VAL B 1 171 ? 12.258 -31.094 -19.547 1 94.81 171 VAL B CA 1
ATOM 3228 C C . VAL B 1 171 ? 12.43 -29.844 -18.703 1 94.81 171 VAL B C 1
ATOM 3230 O O . VAL B 1 171 ? 11.727 -28.844 -18.891 1 94.81 171 VAL B O 1
ATOM 3233 N N . ALA B 1 172 ? 13.375 -29.891 -17.719 1 94.5 172 ALA B N 1
ATOM 3234 C CA . ALA B 1 172 ? 13.617 -28.766 -16.828 1 94.5 172 ALA B CA 1
ATOM 3235 C C . ALA B 1 172 ? 13.945 -27.5 -17.625 1 94.5 172 ALA B C 1
ATOM 3237 O O . ALA B 1 172 ? 13.508 -26.406 -17.281 1 94.5 172 ALA B O 1
ATOM 3238 N N . GLU B 1 173 ? 14.719 -27.625 -18.688 1 92.81 173 GLU B N 1
ATOM 3239 C CA . GLU B 1 173 ? 15.102 -26.5 -19.531 1 92.81 173 GLU B CA 1
ATOM 3240 C C . GLU B 1 173 ? 13.898 -25.969 -20.328 1 92.81 173 GLU B C 1
ATOM 3242 O O . GLU B 1 173 ? 13.758 -24.766 -20.516 1 92.81 173 GLU B O 1
ATOM 3247 N N . ALA B 1 174 ? 13.102 -26.875 -20.734 1 92.5 174 ALA B N 1
ATOM 3248 C CA . ALA B 1 174 ? 11.961 -26.531 -21.578 1 92.5 174 ALA B CA 1
ATOM 3249 C C . ALA B 1 174 ? 10.906 -25.766 -20.781 1 92.5 174 ALA B C 1
ATOM 3251 O O . ALA B 1 174 ? 10.227 -24.891 -21.312 1 92.5 174 ALA B O 1
ATOM 3252 N N . VAL B 1 175 ? 10.789 -26.031 -19.531 1 94.69 175 VAL B N 1
ATOM 3253 C CA . VAL B 1 175 ? 9.695 -25.469 -18.75 1 94.69 175 VAL B CA 1
ATOM 3254 C C . VAL B 1 175 ? 10.211 -24.297 -17.922 1 94.69 175 VAL B C 1
ATOM 3256 O O . VAL B 1 175 ? 9.445 -23.641 -17.203 1 94.69 175 VAL B O 1
ATOM 3259 N N . PHE B 1 176 ? 11.492 -23.969 -18.031 1 94.19 176 PHE B N 1
ATOM 3260 C CA . PHE B 1 176 ? 12.195 -23 -17.188 1 94.19 176 PHE B CA 1
ATOM 3261 C C . PHE B 1 176 ? 11.656 -21.594 -17.422 1 94.19 176 PHE B C 1
ATOM 3263 O O . PHE B 1 176 ? 11.586 -21.141 -18.562 1 94.19 176 PHE B O 1
ATOM 3270 N N . ILE B 1 177 ? 11.25 -20.984 -16.312 1 94.88 177 ILE B N 1
ATOM 3271 C CA . ILE B 1 177 ? 10.914 -19.562 -16.312 1 94.88 177 ILE B CA 1
ATOM 3272 C C . ILE B 1 177 ? 12.023 -18.766 -15.633 1 94.88 177 ILE B C 1
ATOM 3274 O O . ILE B 1 177 ? 12.164 -18.812 -14.406 1 94.88 177 ILE B O 1
ATOM 3278 N N . GLN B 1 178 ? 12.812 -18.031 -16.312 1 88.88 178 GLN B N 1
ATOM 3279 C CA . GLN B 1 178 ? 14.039 -17.375 -15.867 1 88.88 178 GLN B CA 1
ATOM 3280 C C . GLN B 1 178 ? 13.773 -16.484 -14.656 1 88.88 178 GLN B C 1
ATOM 3282 O O . GLN B 1 178 ? 14.547 -16.484 -13.695 1 88.88 178 GLN B O 1
ATOM 3287 N N . GLU B 1 179 ? 12.664 -15.742 -14.641 1 91.62 179 GLU B N 1
ATOM 3288 C CA . GLU B 1 179 ? 12.414 -14.742 -13.609 1 91.62 179 GLU B CA 1
ATOM 3289 C C . GLU B 1 179 ? 11.828 -15.367 -12.352 1 91.62 179 GLU B C 1
ATOM 3291 O O . GLU B 1 179 ? 11.773 -14.734 -11.297 1 91.62 179 GLU B O 1
ATOM 3296 N N . ALA B 1 180 ? 11.453 -16.672 -12.406 1 94.38 180 ALA B N 1
ATOM 3297 C CA . ALA B 1 180 ? 10.781 -17.312 -11.281 1 94.38 180 ALA B CA 1
ATOM 3298 C C . ALA B 1 180 ? 11.727 -17.5 -10.102 1 94.38 180 ALA B C 1
ATOM 3300 O O . ALA B 1 180 ? 11.297 -17.547 -8.953 1 94.38 180 ALA B O 1
ATOM 3301 N N . GLY B 1 181 ? 13.031 -17.578 -10.406 1 92.12 181 GLY B N 1
ATOM 3302 C CA . GLY B 1 181 ? 14.047 -17.75 -9.375 1 92.12 181 GLY B CA 1
ATOM 3303 C C . GLY B 1 181 ? 14.133 -16.562 -8.43 1 92.12 181 GLY B C 1
ATOM 3304 O O . GLY B 1 181 ? 14.703 -16.656 -7.344 1 92.12 181 GLY B O 1
ATOM 3305 N N . HIS B 1 182 ? 13.578 -15.398 -8.789 1 92.5 182 HIS B N 1
ATOM 3306 C CA . HIS B 1 182 ? 13.617 -14.188 -7.977 1 92.5 182 HIS B CA 1
ATOM 3307 C C . HIS B 1 182 ? 12.5 -14.18 -6.945 1 92.5 182 HIS B C 1
ATOM 3309 O O . HIS B 1 182 ? 12.508 -13.375 -6.012 1 92.5 182 HIS B O 1
ATOM 3315 N N . LEU B 1 183 ? 11.555 -15.07 -7.113 1 94.62 183 LEU B N 1
ATOM 3316 C CA . LEU B 1 183 ? 10.461 -15.172 -6.156 1 94.62 183 LEU B CA 1
ATOM 3317 C C . LEU B 1 183 ? 10.898 -15.922 -4.902 1 94.62 183 LEU B C 1
ATOM 3319 O O . LEU B 1 183 ? 11.602 -16.938 -4.996 1 94.62 183 LEU B O 1
ATOM 3323 N N . ARG B 1 184 ? 10.617 -15.32 -3.811 1 94.31 184 ARG B N 1
ATOM 3324 C CA . ARG B 1 184 ? 10.945 -15.938 -2.529 1 94.31 184 ARG B CA 1
ATOM 3325 C C . ARG B 1 184 ? 9.68 -16.375 -1.794 1 94.31 184 ARG B C 1
ATOM 3327 O O . ARG B 1 184 ? 8.82 -15.547 -1.479 1 94.31 184 ARG B O 1
ATOM 3334 N N . CYS B 1 185 ? 9.609 -17.688 -1.499 1 96.31 185 CYS B N 1
ATOM 3335 C CA . CYS B 1 185 ? 8.461 -18.219 -0.784 1 96.31 185 CYS B CA 1
ATOM 3336 C C . CYS B 1 185 ? 8.766 -18.391 0.7 1 96.31 185 CYS B C 1
ATOM 3338 O O . CYS B 1 185 ? 9.914 -18.625 1.079 1 96.31 185 CYS B O 1
ATOM 3340 N N . SER B 1 186 ? 7.742 -18.219 1.51 1 95.12 186 SER B N 1
ATOM 3341 C CA . SER B 1 186 ? 7.84 -18.547 2.928 1 95.12 186 SER B CA 1
ATOM 3342 C C . SER B 1 186 ? 7.711 -20.062 3.156 1 95.12 186 SER B C 1
ATOM 3344 O O . SER B 1 186 ? 7.367 -20.797 2.236 1 95.12 186 SER B O 1
ATOM 3346 N N . GLY B 1 187 ? 8.031 -20.5 4.41 1 96.5 187 GLY B N 1
ATOM 3347 C CA . GLY B 1 187 ? 7.809 -21.891 4.766 1 96.5 187 GLY B CA 1
ATOM 3348 C C . GLY B 1 187 ? 6.359 -22.328 4.617 1 96.5 187 GLY B C 1
ATOM 3349 O O . GLY B 1 187 ? 6.082 -23.438 4.18 1 96.5 187 GLY B O 1
ATOM 3350 N N . ALA B 1 188 ? 5.48 -21.438 4.957 1 95.5 188 ALA B N 1
ATOM 3351 C CA . ALA B 1 188 ? 4.055 -21.719 4.848 1 95.5 188 ALA B CA 1
ATOM 3352 C C . ALA B 1 188 ? 3.648 -21.938 3.395 1 95.5 188 ALA B C 1
ATOM 3354 O O . ALA B 1 188 ? 2.83 -22.812 3.096 1 95.5 188 ALA B O 1
ATOM 3355 N N . GLU B 1 189 ? 4.172 -21.172 2.498 1 96.12 189 GLU B N 1
ATOM 3356 C CA . GLU B 1 189 ? 3.867 -21.297 1.075 1 96.12 189 GLU B CA 1
ATOM 3357 C C . GLU B 1 189 ? 4.379 -22.609 0.512 1 96.12 189 GLU B C 1
ATOM 3359 O O . GLU B 1 189 ? 3.66 -23.312 -0.214 1 96.12 189 GLU B O 1
ATOM 3364 N N . ILE B 1 190 ? 5.617 -22.938 0.837 1 97.81 190 ILE B N 1
ATOM 3365 C CA . ILE B 1 190 ? 6.184 -24.219 0.41 1 97.81 190 ILE B CA 1
ATOM 3366 C C . ILE B 1 190 ? 5.344 -25.359 0.968 1 97.81 190 ILE B C 1
ATOM 3368 O O . ILE B 1 190 ? 5.047 -26.328 0.256 1 97.81 190 ILE B O 1
ATOM 3372 N N . GLY B 1 191 ? 4.988 -25.234 2.25 1 97.06 191 GLY B N 1
ATOM 3373 C CA . GLY B 1 191 ? 4.125 -26.234 2.857 1 97.06 191 GLY B CA 1
ATOM 3374 C C . GLY B 1 191 ? 2.812 -26.422 2.119 1 97.06 191 GLY B C 1
ATOM 3375 O O . GLY B 1 191 ? 2.316 -27.531 1.991 1 97.06 191 GLY B O 1
ATOM 3376 N N . ARG B 1 192 ? 2.305 -25.406 1.636 1 96.56 192 ARG B N 1
ATOM 3377 C CA . ARG B 1 192 ? 1.038 -25.469 0.913 1 96.56 192 ARG B CA 1
ATOM 3378 C C . ARG B 1 192 ? 1.199 -26.203 -0.414 1 96.56 192 ARG B C 1
ATOM 3380 O O . ARG B 1 192 ? 0.325 -26.969 -0.812 1 96.56 192 ARG B O 1
ATOM 3387 N N . PHE B 1 193 ? 2.229 -25.891 -1.12 1 97.81 193 PHE B N 1
ATOM 3388 C CA . PHE B 1 193 ? 2.486 -26.594 -2.367 1 97.81 193 PHE B CA 1
ATOM 3389 C C . PHE B 1 193 ? 2.648 -28.094 -2.111 1 97.81 193 PHE B C 1
ATOM 3391 O O . PHE B 1 193 ? 2.176 -28.922 -2.896 1 97.81 193 PHE B O 1
ATOM 3398 N N . ILE B 1 194 ? 3.316 -28.422 -1 1 97.88 194 ILE B N 1
ATOM 3399 C CA . ILE B 1 194 ? 3.498 -29.828 -0.643 1 97.88 194 ILE B CA 1
ATOM 3400 C C . ILE B 1 194 ? 2.143 -30.469 -0.353 1 97.88 194 ILE B C 1
ATOM 3402 O O . ILE B 1 194 ? 1.873 -31.594 -0.789 1 97.88 194 ILE B O 1
ATOM 3406 N N . ALA B 1 195 ? 1.295 -29.75 0.369 1 96.31 195 ALA B N 1
ATOM 3407 C CA . ALA B 1 195 ? -0.053 -30.25 0.636 1 96.31 195 ALA B CA 1
ATOM 3408 C C . ALA B 1 195 ? -0.839 -30.422 -0.66 1 96.31 195 ALA B C 1
ATOM 3410 O O . ALA B 1 195 ? -1.611 -31.375 -0.799 1 96.31 195 ALA B O 1
ATOM 3411 N N . MET B 1 196 ? -0.612 -29.578 -1.569 1 96.69 196 MET B N 1
ATOM 3412 C CA . MET B 1 196 ? -1.333 -29.578 -2.838 1 96.69 196 MET B CA 1
ATOM 3413 C C . MET B 1 196 ? -0.917 -30.766 -3.693 1 96.69 196 MET B C 1
ATOM 3415 O O . MET B 1 196 ? -1.692 -31.25 -4.527 1 96.69 196 MET B O 1
ATOM 3419 N N . LEU B 1 197 ? 0.295 -31.297 -3.521 1 96.94 197 LEU B N 1
ATOM 3420 C CA . LEU B 1 197 ? 0.764 -32.469 -4.242 1 96.94 197 LEU B CA 1
ATOM 3421 C C . LEU B 1 197 ? -0.085 -33.688 -3.902 1 96.94 197 LEU B C 1
ATOM 3423 O O . LEU B 1 197 ? -0.088 -34.688 -4.641 1 96.94 197 LEU B O 1
ATOM 3427 N N . ARG B 1 198 ? -0.801 -33.594 -2.795 1 94.75 198 ARG B N 1
ATOM 3428 C CA . ARG B 1 198 ? -1.637 -34.719 -2.346 1 94.75 198 ARG B CA 1
ATOM 3429 C C . ARG B 1 198 ? -3.111 -34.438 -2.607 1 94.75 198 ARG B C 1
ATOM 3431 O O . ARG B 1 198 ? -3.984 -35.188 -2.16 1 94.75 198 ARG B O 1
ATOM 3438 N N . ASN B 1 199 ? -3.381 -33.344 -3.193 1 95.06 199 ASN B N 1
ATOM 3439 C CA . ASN B 1 199 ? -4.762 -32.969 -3.469 1 95.06 199 ASN B CA 1
ATOM 3440 C C . ASN B 1 199 ? -5.445 -33.938 -4.398 1 95.06 199 ASN B C 1
ATOM 3442 O O . ASN B 1 199 ? -4.812 -34.5 -5.301 1 95.06 199 ASN B O 1
ATOM 3446 N N . PRO B 1 200 ? -6.711 -34.188 -4.188 1 93.5 200 PRO B N 1
ATOM 3447 C CA . PRO B 1 200 ? -7.422 -35.125 -5.07 1 93.5 200 PRO B CA 1
ATOM 3448 C C . PRO B 1 200 ? -7.555 -34.594 -6.496 1 93.5 200 PRO B C 1
ATOM 3450 O O . PRO B 1 200 ? -7.812 -35.375 -7.422 1 93.5 200 PRO B O 1
ATOM 3453 N N . THR B 1 201 ? -7.43 -33.344 -6.738 1 94.62 201 THR B N 1
ATOM 3454 C CA . THR B 1 201 ? -7.531 -32.719 -8.055 1 94.62 201 THR B CA 1
ATOM 3455 C C . THR B 1 201 ? -6.199 -32.781 -8.789 1 94.62 201 THR B C 1
ATOM 3457 O O . THR B 1 201 ? -5.234 -32.125 -8.398 1 94.62 201 THR B O 1
ATOM 3460 N N . PRO B 1 202 ? -6.066 -33.5 -9.945 1 95.69 202 PRO B N 1
ATOM 3461 C CA . PRO B 1 202 ? -4.797 -33.688 -10.641 1 95.69 202 PRO B CA 1
ATOM 3462 C C . PRO B 1 202 ? -4.172 -32.406 -11.125 1 95.69 202 PRO B C 1
ATOM 3464 O O . PRO B 1 202 ? -2.947 -32.25 -11.086 1 95.69 202 PRO B O 1
ATOM 3467 N N . VAL B 1 203 ? -5.023 -31.484 -11.547 1 96.69 203 VAL B N 1
ATOM 3468 C CA . VAL B 1 203 ? -4.523 -30.219 -12.062 1 96.69 203 VAL B CA 1
ATOM 3469 C C . VAL B 1 203 ? -3.768 -29.469 -10.969 1 96.69 203 VAL B C 1
ATOM 3471 O O . VAL B 1 203 ? -2.725 -28.859 -11.227 1 96.69 203 VAL B O 1
ATOM 3474 N N . LEU B 1 204 ? -4.258 -29.5 -9.75 1 97.56 204 LEU B N 1
ATOM 3475 C CA . LEU B 1 204 ? -3.611 -28.828 -8.625 1 97.56 204 LEU B CA 1
ATOM 3476 C C . LEU B 1 204 ? -2.297 -29.5 -8.266 1 97.56 204 LEU B C 1
ATOM 3478 O O . LEU B 1 204 ? -1.32 -28.844 -7.918 1 97.56 204 LEU B O 1
ATOM 3482 N N . ARG B 1 205 ? -2.229 -30.844 -8.406 1 97.56 205 ARG B N 1
ATOM 3483 C CA . ARG B 1 205 ? -0.987 -31.578 -8.18 1 97.56 205 ARG B CA 1
ATOM 3484 C C . ARG B 1 205 ? 0.08 -31.172 -9.195 1 97.56 205 ARG B C 1
ATOM 3486 O O . ARG B 1 205 ? 1.229 -30.922 -8.828 1 97.56 205 ARG B O 1
ATOM 3493 N N . ALA B 1 206 ? -0.347 -31.109 -10.422 1 97.12 206 ALA B N 1
ATOM 3494 C CA . ALA B 1 206 ? 0.586 -30.75 -11.484 1 97.12 206 ALA B CA 1
ATOM 3495 C C . ALA B 1 206 ? 1.082 -29.312 -11.312 1 97.12 206 ALA B C 1
ATOM 3497 O O . ALA B 1 206 ? 2.264 -29.031 -11.516 1 97.12 206 ALA B O 1
ATOM 3498 N N . CYS B 1 207 ? 0.172 -28.438 -10.961 1 97.94 207 CYS B N 1
ATOM 3499 C CA . CYS B 1 207 ? 0.523 -27.047 -10.75 1 97.94 207 CYS B CA 1
ATOM 3500 C C . CYS B 1 207 ? 1.516 -26.891 -9.609 1 97.94 207 CYS B C 1
ATOM 3502 O O . CYS B 1 207 ? 2.496 -26.156 -9.719 1 97.94 207 CYS B O 1
ATOM 3504 N N . ALA B 1 208 ? 1.262 -27.578 -8.508 1 98.25 208 ALA B N 1
ATOM 3505 C CA . ALA B 1 208 ? 2.15 -27.531 -7.352 1 98.25 208 ALA B CA 1
ATOM 3506 C C . ALA B 1 208 ? 3.539 -28.062 -7.703 1 98.25 208 ALA B C 1
ATOM 3508 O O . ALA B 1 208 ? 4.551 -27.453 -7.328 1 98.25 208 ALA B O 1
ATOM 3509 N N . ALA B 1 209 ? 3.604 -29.156 -8.406 1 98 209 ALA B N 1
ATOM 3510 C CA . ALA B 1 209 ? 4.887 -29.719 -8.812 1 98 209 ALA B CA 1
ATOM 3511 C C . ALA B 1 209 ? 5.648 -28.766 -9.727 1 98 209 ALA B C 1
ATOM 3513 O O . ALA B 1 209 ? 6.867 -28.625 -9.609 1 98 209 ALA B O 1
ATOM 3514 N N . PHE B 1 210 ? 4.922 -28.219 -10.641 1 97.94 210 PHE B N 1
ATOM 3515 C CA . PHE B 1 210 ? 5.508 -27.234 -11.539 1 97.94 210 PHE B CA 1
ATOM 3516 C C . PHE B 1 210 ? 6.105 -26.078 -10.766 1 97.94 210 PHE B C 1
ATOM 3518 O O . PHE B 1 210 ? 7.215 -25.625 -11.055 1 97.94 210 PHE B O 1
ATOM 3525 N N . ALA B 1 211 ? 5.344 -25.531 -9.797 1 98.25 211 ALA B N 1
ATOM 3526 C CA . ALA B 1 211 ? 5.812 -24.406 -8.977 1 98.25 211 ALA B CA 1
ATOM 3527 C C . ALA B 1 211 ? 7.086 -24.781 -8.219 1 98.25 211 ALA B C 1
ATOM 3529 O O . ALA B 1 211 ? 8.07 -24.047 -8.25 1 98.25 211 ALA B O 1
ATOM 3530 N N . LEU B 1 212 ? 7.078 -25.906 -7.574 1 98.19 212 LEU B N 1
ATOM 3531 C CA . LEU B 1 212 ? 8.219 -26.359 -6.789 1 98.19 212 LEU B CA 1
ATOM 3532 C C . LEU B 1 212 ? 9.445 -26.562 -7.676 1 98.19 212 LEU B C 1
ATOM 3534 O O . LEU B 1 212 ? 10.57 -26.297 -7.246 1 98.19 212 LEU B O 1
ATOM 3538 N N . LEU B 1 213 ? 9.203 -27.047 -8.883 1 97.56 213 LEU B N 1
ATOM 3539 C CA . LEU B 1 213 ? 10.297 -27.188 -9.836 1 97.56 213 LEU B CA 1
ATOM 3540 C C . LEU B 1 213 ? 10.945 -25.844 -10.125 1 97.56 213 LEU B C 1
ATOM 3542 O O . LEU B 1 213 ? 12.164 -25.703 -10.039 1 97.56 213 LEU B O 1
ATOM 3546 N N . GLN B 1 214 ? 10.125 -24.797 -10.438 1 97.62 214 GLN B N 1
ATOM 3547 C CA . GLN B 1 214 ? 10.656 -23.469 -10.703 1 97.62 214 GLN B CA 1
ATOM 3548 C C . GLN B 1 214 ? 11.469 -22.953 -9.523 1 97.62 214 GLN B C 1
ATOM 3550 O O . GLN B 1 214 ? 12.5 -22.297 -9.703 1 97.62 214 GLN B O 1
ATOM 3555 N N . PHE B 1 215 ? 11.055 -23.234 -8.25 1 97.06 215 PHE B N 1
ATOM 3556 C CA . PHE B 1 215 ? 11.633 -22.656 -7.047 1 97.06 215 PHE B CA 1
ATOM 3557 C C . PHE B 1 215 ? 12.883 -23.422 -6.621 1 97.06 215 PHE B C 1
ATOM 3559 O O . PHE B 1 215 ? 13.664 -22.938 -5.797 1 97.06 215 PHE B O 1
ATOM 3566 N N . SER B 1 216 ? 13.117 -24.562 -7.191 1 95.75 216 SER B N 1
ATOM 3567 C CA . SER B 1 216 ? 14.219 -25.391 -6.723 1 95.75 216 SER B CA 1
ATOM 3568 C C . SER B 1 216 ? 15.312 -25.5 -7.781 1 95.75 216 SER B C 1
ATOM 3570 O O . SER B 1 216 ? 16.297 -26.234 -7.59 1 95.75 216 SER B O 1
ATOM 3572 N N . ILE B 1 217 ? 15.102 -24.891 -8.914 1 93.69 217 ILE B N 1
ATOM 3573 C CA . ILE B 1 217 ? 16.094 -24.984 -9.984 1 93.69 217 ILE B CA 1
ATOM 3574 C C . ILE B 1 217 ? 17.438 -24.469 -9.484 1 93.69 217 ILE B C 1
ATOM 3576 O O . ILE B 1 217 ? 17.547 -23.359 -8.961 1 93.69 217 ILE B O 1
ATOM 3580 N N . PRO B 1 218 ? 18.531 -25.219 -9.711 1 90 218 PRO B N 1
ATOM 3581 C CA . PRO B 1 218 ? 19.844 -24.781 -9.266 1 90 218 PRO B CA 1
ATOM 3582 C C . PRO B 1 218 ? 20.281 -23.453 -9.898 1 90 218 PRO B C 1
ATOM 3584 O O . PRO B 1 218 ? 20.062 -23.25 -11.094 1 90 218 PRO B O 1
ATOM 3587 N N . GLY B 1 219 ? 20.891 -22.609 -9.148 1 88.31 219 GLY B N 1
ATOM 3588 C CA . GLY B 1 219 ? 21.344 -21.312 -9.648 1 88.31 219 GLY B CA 1
ATOM 3589 C C . GLY B 1 219 ? 20.344 -20.203 -9.406 1 88.31 219 GLY B C 1
ATOM 3590 O O . GLY B 1 219 ? 20.688 -19.016 -9.547 1 88.31 219 GLY B O 1
ATOM 3591 N N . GLY B 1 220 ? 19.109 -20.594 -9.141 1 90.69 220 GLY B N 1
ATOM 3592 C CA . GLY B 1 220 ? 18.156 -19.562 -8.781 1 90.69 220 GLY B CA 1
ATOM 3593 C C . GLY B 1 220 ? 18.547 -18.781 -7.547 1 90.69 220 GLY B C 1
ATOM 3594 O O . GLY B 1 220 ? 19.172 -19.328 -6.637 1 90.69 220 GLY B O 1
ATOM 3595 N N . ARG B 1 221 ? 18.156 -17.516 -7.465 1 93.12 221 ARG B N 1
ATOM 3596 C CA . ARG B 1 221 ? 18.562 -16.609 -6.398 1 93.12 221 ARG B CA 1
ATOM 3597 C C . ARG B 1 221 ? 18.219 -17.172 -5.031 1 93.12 221 ARG B C 1
ATOM 3599 O O . ARG B 1 221 ? 18.969 -17.016 -4.07 1 93.12 221 ARG B O 1
ATOM 3606 N N . HIS B 1 222 ? 17.016 -17.844 -4.945 1 94.94 222 HIS B N 1
ATOM 3607 C CA . HIS B 1 222 ? 16.531 -18.312 -3.65 1 94.94 222 HIS B CA 1
ATOM 3608 C C . HIS B 1 222 ? 16.422 -19.844 -3.631 1 94.94 222 HIS B C 1
ATOM 3610 O O . HIS B 1 222 ? 15.648 -20.391 -2.848 1 94.94 222 HIS B O 1
ATOM 3616 N N . ALA B 1 223 ? 17.125 -20.484 -4.492 1 94.69 223 ALA B N 1
ATOM 3617 C CA . ALA B 1 223 ? 17.016 -21.938 -4.617 1 94.69 223 ALA B CA 1
ATOM 3618 C C . ALA B 1 223 ? 17.484 -22.625 -3.336 1 94.69 223 ALA B C 1
ATOM 3620 O O . ALA B 1 223 ? 16.859 -23.594 -2.891 1 94.69 223 ALA B O 1
ATOM 3621 N N . THR B 1 224 ? 18.562 -22.141 -2.764 1 95.12 224 THR B N 1
ATOM 3622 C CA . THR B 1 224 ? 19.078 -22.75 -1.541 1 95.12 224 THR B CA 1
ATOM 3623 C C . THR B 1 224 ? 18.078 -22.578 -0.395 1 95.12 224 THR B C 1
ATOM 3625 O O . THR B 1 224 ? 17.844 -23.516 0.372 1 95.12 224 THR B O 1
ATOM 3628 N N . HIS B 1 225 ? 17.531 -21.422 -0.291 1 96.19 225 HIS B N 1
ATOM 3629 C CA . HIS B 1 225 ? 16.5 -21.141 0.713 1 96.19 225 HIS B CA 1
ATOM 3630 C C . HIS B 1 225 ? 15.312 -22.078 0.562 1 96.19 225 HIS B C 1
ATOM 3632 O O . HIS B 1 225 ? 14.875 -22.688 1.538 1 96.19 225 HIS B O 1
ATOM 3638 N N . HIS B 1 226 ? 14.852 -22.266 -0.606 1 97.38 226 HIS B N 1
ATOM 3639 C CA . HIS B 1 226 ? 13.695 -23.109 -0.874 1 97.38 226 HIS B CA 1
ATOM 3640 C C . HIS B 1 226 ? 14.016 -24.578 -0.635 1 97.38 226 HIS B C 1
ATOM 3642 O O . HIS B 1 226 ? 13.18 -25.328 -0.121 1 97.38 226 HIS B O 1
ATOM 3648 N N . ALA B 1 227 ? 15.188 -24.969 -1.023 1 96.69 227 ALA B N 1
ATOM 3649 C CA . ALA B 1 227 ? 15.609 -26.344 -0.769 1 96.69 227 ALA B CA 1
ATOM 3650 C C . ALA B 1 227 ? 15.609 -26.641 0.726 1 96.69 227 ALA B C 1
ATOM 3652 O O . ALA B 1 227 ? 15.18 -27.719 1.144 1 96.69 227 ALA B O 1
ATOM 3653 N N . ASP B 1 228 ? 16.109 -25.703 1.488 1 97.06 228 ASP B N 1
ATOM 3654 C CA . ASP B 1 228 ? 16.109 -25.859 2.939 1 97.06 228 ASP B CA 1
ATOM 3655 C C . ASP B 1 228 ? 14.688 -26 3.482 1 97.06 228 ASP B C 1
ATOM 3657 O O . ASP B 1 228 ? 14.43 -26.844 4.344 1 97.06 228 ASP B O 1
ATOM 3661 N N . LEU B 1 229 ? 13.82 -25.219 2.975 1 97.44 229 LEU B N 1
ATOM 3662 C CA . LEU B 1 229 ? 12.438 -25.281 3.416 1 97.44 229 LEU B CA 1
ATOM 3663 C C . LEU B 1 229 ? 11.805 -26.609 3.039 1 97.44 229 LEU B C 1
ATOM 3665 O O . LEU B 1 229 ? 11.07 -27.203 3.836 1 97.44 229 LEU B O 1
ATOM 3669 N N . LEU B 1 230 ? 12.094 -27.094 1.838 1 97.69 230 LEU B N 1
ATOM 3670 C CA . LEU B 1 230 ? 11.562 -28.359 1.356 1 97.69 230 LEU B CA 1
ATOM 3671 C C . LEU B 1 230 ? 12.062 -29.516 2.209 1 97.69 230 LEU B C 1
ATOM 3673 O O . LEU B 1 230 ? 11.297 -30.422 2.557 1 97.69 230 LEU B O 1
ATOM 3677 N N . GLN B 1 231 ? 13.281 -29.453 2.547 1 95.31 231 GLN B N 1
ATOM 3678 C CA . GLN B 1 231 ? 13.859 -30.5 3.396 1 95.31 231 GLN B CA 1
ATOM 3679 C C . GLN B 1 231 ? 13.242 -30.469 4.789 1 95.31 231 GLN B C 1
ATOM 3681 O O . GLN B 1 231 ? 12.953 -31.531 5.363 1 95.31 231 GLN B O 1
ATOM 3686 N N . ASN B 1 232 ? 13.023 -29.297 5.277 1 95.38 232 ASN B N 1
ATOM 3687 C CA . ASN B 1 232 ? 12.492 -29.141 6.625 1 95.38 232 ASN B CA 1
ATOM 3688 C C . ASN B 1 232 ? 11.086 -29.703 6.754 1 95.38 232 ASN B C 1
ATOM 3690 O O . ASN B 1 232 ? 10.695 -30.172 7.824 1 95.38 232 ASN B O 1
ATOM 3694 N N . VAL B 1 233 ? 10.375 -29.734 5.676 1 95.44 233 VAL B N 1
ATOM 3695 C CA . VAL B 1 233 ? 8.992 -30.203 5.762 1 95.44 233 VAL B CA 1
ATOM 3696 C C . VAL B 1 233 ? 8.891 -31.641 5.262 1 95.44 233 VAL B C 1
ATOM 3698 O O . VAL B 1 233 ? 7.789 -32.156 5.094 1 95.44 233 VAL B O 1
ATOM 3701 N N . GLY B 1 234 ? 10.031 -32.25 4.977 1 94.25 234 GLY B N 1
ATOM 3702 C CA . GLY B 1 234 ? 10.039 -33.625 4.527 1 94.25 234 GLY B CA 1
ATOM 3703 C C . GLY B 1 234 ? 9.43 -33.812 3.146 1 94.25 234 GLY B C 1
ATOM 3704 O O . GLY B 1 234 ? 8.688 -34.781 2.91 1 94.25 234 GLY B O 1
ATOM 3705 N N . ALA B 1 235 ? 9.742 -32.938 2.281 1 97.06 235 ALA B N 1
ATOM 3706 C CA . ALA B 1 235 ? 9.117 -32.906 0.962 1 97.06 235 ALA B CA 1
ATOM 3707 C C . ALA B 1 235 ? 9.477 -34.125 0.131 1 97.06 235 ALA B C 1
ATOM 3709 O O . ALA B 1 235 ? 8.719 -34.531 -0.75 1 97.06 235 ALA B O 1
ATOM 3710 N N . ALA B 1 236 ? 10.633 -34.75 0.431 1 96.69 236 ALA B N 1
ATOM 3711 C CA . ALA B 1 236 ? 11.125 -35.875 -0.378 1 96.69 236 ALA B CA 1
ATOM 3712 C C . ALA B 1 236 ? 10.125 -37.031 -0.388 1 96.69 236 ALA B C 1
ATOM 3714 O O . ALA B 1 236 ? 9.883 -37.625 -1.431 1 96.69 236 ALA B O 1
ATOM 3715 N N . ARG B 1 237 ? 9.57 -37.281 0.714 1 97.06 237 ARG B N 1
ATOM 3716 C CA . ARG B 1 237 ? 8.609 -38.375 0.819 1 97.06 237 ARG B CA 1
ATOM 3717 C C . ARG B 1 237 ? 7.375 -38.125 -0.036 1 97.06 237 ARG B C 1
ATOM 3719 O O . ARG B 1 237 ? 6.918 -39 -0.765 1 97.06 237 ARG B O 1
ATOM 3726 N N . VAL B 1 238 ? 6.875 -36.938 0.067 1 97.56 238 VAL B N 1
ATOM 3727 C CA . VAL B 1 238 ? 5.668 -36.562 -0.667 1 97.56 238 VAL B CA 1
ATOM 3728 C C . VAL B 1 238 ? 5.965 -36.531 -2.164 1 97.56 238 VAL B C 1
ATOM 3730 O O . VAL B 1 238 ? 5.148 -36.969 -2.977 1 97.56 238 VAL B O 1
ATOM 3733 N N . LEU B 1 239 ? 7.105 -36.062 -2.518 1 97.81 239 LEU B N 1
ATOM 3734 C CA . LEU B 1 239 ? 7.512 -35.969 -3.916 1 97.81 239 LEU B CA 1
ATOM 3735 C C . LEU B 1 239 ? 7.695 -37.344 -4.52 1 97.81 239 LEU B C 1
ATOM 3737 O O . LEU B 1 239 ? 7.316 -37.594 -5.668 1 97.81 239 LEU B O 1
ATOM 3741 N N . ARG B 1 240 ? 8.25 -38.281 -3.766 1 96.94 240 ARG B N 1
ATOM 3742 C CA . ARG B 1 240 ? 8.391 -39.656 -4.234 1 96.94 240 ARG B CA 1
ATOM 3743 C C . ARG B 1 240 ? 7.023 -40.281 -4.473 1 96.94 240 ARG B C 1
ATOM 3745 O O . ARG B 1 240 ? 6.824 -41 -5.469 1 96.94 240 ARG B O 1
ATOM 3752 N N . ALA B 1 241 ? 6.168 -40 -3.559 1 96.88 241 ALA B N 1
ATOM 3753 C CA . ALA B 1 241 ? 4.812 -40.531 -3.701 1 96.88 241 ALA B CA 1
ATOM 3754 C C . ALA B 1 241 ? 4.121 -39.938 -4.93 1 96.88 241 ALA B C 1
ATOM 3756 O O . ALA B 1 241 ? 3.432 -40.656 -5.66 1 96.88 241 ALA B O 1
ATOM 3757 N N . ALA B 1 242 ? 4.281 -38.719 -5.156 1 96 242 ALA B N 1
ATOM 3758 C CA . ALA B 1 242 ? 3.688 -38.031 -6.305 1 96 242 ALA B CA 1
ATOM 3759 C C . ALA B 1 242 ? 4.266 -38.562 -7.617 1 96 242 ALA B C 1
ATOM 3761 O O . ALA B 1 242 ? 3.537 -38.719 -8.594 1 96 242 ALA B O 1
ATOM 3762 N N . ALA B 1 243 ? 5.559 -38.844 -7.664 1 94.5 243 ALA B N 1
ATOM 3763 C CA . ALA B 1 243 ? 6.246 -39.344 -8.859 1 94.5 243 ALA B CA 1
ATOM 3764 C C . ALA B 1 243 ? 5.809 -40.75 -9.203 1 94.5 243 ALA B C 1
ATOM 3766 O O . ALA B 1 243 ? 5.875 -41.156 -10.367 1 94.5 243 ALA B O 1
ATOM 3767 N N . ALA B 1 244 ? 5.297 -41.406 -8.156 1 93.06 244 ALA B N 1
ATOM 3768 C CA . ALA B 1 244 ? 4.949 -42.812 -8.336 1 93.06 244 ALA B CA 1
ATOM 3769 C C . ALA B 1 244 ? 3.438 -43 -8.445 1 93.06 244 ALA B C 1
ATOM 3771 O O . ALA B 1 244 ? 2.959 -44.094 -8.734 1 93.06 244 ALA B O 1
ATOM 3772 N N . ALA B 1 245 ? 2.758 -41.969 -8.25 1 92.75 245 ALA B N 1
ATOM 3773 C CA . ALA B 1 245 ? 1.303 -42.094 -8.172 1 92.75 245 ALA B CA 1
ATOM 3774 C C . ALA B 1 245 ? 0.712 -42.469 -9.523 1 92.75 245 ALA B C 1
ATOM 3776 O O . ALA B 1 245 ? 0.975 -41.812 -10.531 1 92.75 245 ALA B O 1
ATOM 3777 N N . THR B 1 246 ? -0.1 -43.469 -9.484 1 89.81 246 THR B N 1
ATOM 3778 C CA . THR B 1 246 ? -0.688 -44 -10.719 1 89.81 246 THR B CA 1
ATOM 3779 C C . THR B 1 246 ? -1.733 -43.031 -11.258 1 89.81 246 THR B C 1
ATOM 3781 O O . THR B 1 246 ? -1.967 -42.969 -12.469 1 89.81 246 THR B O 1
ATOM 3784 N N . SER B 1 247 ? -2.316 -42.219 -10.336 1 89.94 247 SER B N 1
ATOM 3785 C CA . SER B 1 247 ? -3.391 -41.312 -10.727 1 89.94 247 SER B CA 1
ATOM 3786 C C . SER B 1 247 ? -2.84 -39.969 -11.164 1 89.94 247 SER B C 1
ATOM 3788 O O . SER B 1 247 ? -3.582 -39.125 -11.664 1 89.94 247 SER B O 1
ATOM 3790 N N . ALA B 1 248 ? -1.541 -39.812 -11.102 1 90.12 248 ALA B N 1
ATOM 3791 C CA . ALA B 1 248 ? -0.948 -38.531 -11.414 1 90.12 248 ALA B CA 1
ATOM 3792 C C . ALA B 1 248 ? -0.709 -38.375 -12.914 1 90.12 248 ALA B C 1
ATOM 3794 O O . ALA B 1 248 ? -0.454 -39.375 -13.609 1 90.12 248 ALA B O 1
ATOM 3795 N N . SER B 1 249 ? -0.898 -37.156 -13.43 1 93.06 249 SER B N 1
ATOM 3796 C CA . SER B 1 249 ? -0.545 -36.875 -14.82 1 93.06 249 SER B CA 1
ATOM 3797 C C . SER B 1 249 ? 0.945 -37.094 -15.062 1 93.06 249 SER B C 1
ATOM 3799 O O . SER B 1 249 ? 1.739 -37.094 -14.117 1 93.06 249 SER B O 1
ATOM 3801 N N . ILE B 1 250 ? 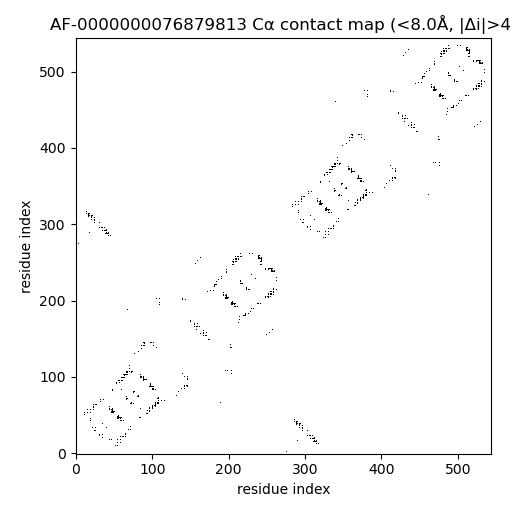1.311 -37.312 -16.312 1 94 250 ILE B N 1
ATOM 3802 C CA . ILE B 1 250 ? 2.713 -37.5 -16.672 1 94 250 ILE B CA 1
ATOM 3803 C C . ILE B 1 250 ? 3.518 -36.25 -16.266 1 94 250 ILE B C 1
ATOM 3805 O O . ILE B 1 250 ? 4.656 -36.375 -15.805 1 94 250 ILE B O 1
ATOM 3809 N N . GLU B 1 251 ? 2.91 -35.094 -16.438 1 94.75 251 GLU B N 1
ATOM 3810 C CA . GLU B 1 2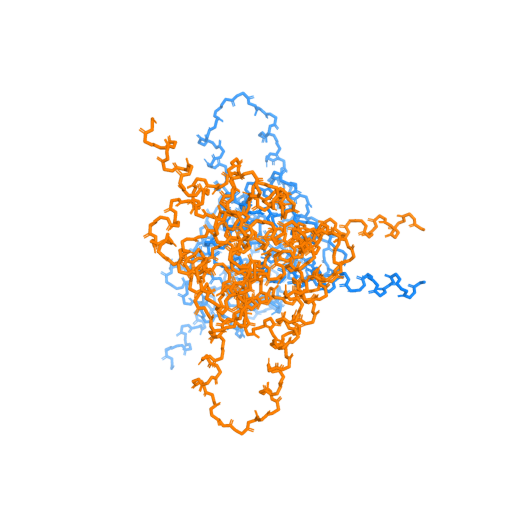51 ? 3.576 -33.844 -16.078 1 94.75 251 GLU B CA 1
ATOM 3811 C C . GLU B 1 251 ? 3.912 -33.812 -14.594 1 94.75 251 GLU B C 1
ATOM 3813 O O . GLU B 1 251 ? 5.047 -33.5 -14.219 1 94.75 251 GLU B O 1
ATOM 3818 N N . ALA B 1 252 ? 2.924 -34.094 -13.766 1 95.56 252 ALA B N 1
ATOM 3819 C CA . ALA B 1 252 ? 3.119 -34.062 -12.32 1 95.56 252 ALA B CA 1
ATOM 3820 C C . ALA B 1 252 ? 4.219 -35.031 -11.898 1 95.56 252 ALA B C 1
ATOM 3822 O O . ALA B 1 252 ? 5.035 -34.719 -11.031 1 95.56 252 ALA B O 1
ATOM 3823 N N . LYS B 1 253 ? 4.23 -36.219 -12.508 1 95.31 253 LYS B N 1
ATOM 3824 C CA . LYS B 1 253 ? 5.234 -37.219 -12.188 1 95.31 253 LYS B CA 1
ATOM 3825 C C . LYS B 1 253 ? 6.637 -36.75 -12.547 1 95.31 253 LYS B C 1
ATOM 3827 O O . LYS B 1 253 ? 7.562 -36.844 -11.734 1 95.31 253 LYS B O 1
ATOM 3832 N N . VAL B 1 254 ? 6.746 -36.219 -13.75 1 96.31 254 VAL B N 1
ATOM 3833 C CA . VAL B 1 254 ? 8.047 -35.812 -14.25 1 96.31 254 VAL B CA 1
ATOM 3834 C C . VAL B 1 254 ? 8.539 -34.594 -13.445 1 96.31 254 VAL B C 1
ATOM 3836 O O . VAL B 1 254 ? 9.719 -34.531 -13.078 1 96.31 254 VAL B O 1
ATOM 3839 N N . PHE B 1 255 ? 7.672 -33.656 -13.18 1 97.44 255 PHE B N 1
ATOM 3840 C CA . PHE B 1 255 ? 8.055 -32.5 -12.383 1 97.44 255 PHE B CA 1
ATOM 3841 C C . PHE B 1 255 ? 8.523 -32.906 -11 1 97.44 255 PHE B C 1
ATOM 3843 O O . PHE B 1 255 ? 9.531 -32.406 -10.5 1 97.44 255 PHE B O 1
ATOM 3850 N N . ALA B 1 256 ? 7.797 -33.812 -10.367 1 97 256 ALA B N 1
ATOM 3851 C CA . ALA B 1 256 ? 8.164 -34.281 -9.039 1 97 256 ALA B CA 1
ATOM 3852 C C . ALA B 1 256 ? 9.555 -34.938 -9.055 1 97 256 ALA B C 1
ATOM 3854 O O . ALA B 1 256 ? 10.344 -34.719 -8.133 1 97 256 ALA B O 1
ATOM 3855 N N . ARG B 1 257 ? 9.867 -35.688 -10.062 1 96.81 257 ARG B N 1
ATOM 3856 C CA . ARG B 1 257 ? 11.18 -36.312 -10.195 1 96.81 257 ARG B CA 1
ATOM 3857 C C . ARG B 1 257 ? 12.281 -35.25 -10.32 1 96.81 257 ARG B C 1
ATOM 3859 O O . ARG B 1 257 ? 13.367 -35.438 -9.758 1 96.81 257 ARG B O 1
ATOM 3866 N N . ILE B 1 258 ? 11.984 -34.281 -11.07 1 96.81 258 ILE B N 1
ATOM 3867 C CA . ILE B 1 258 ? 12.977 -33.219 -11.266 1 96.81 258 ILE B CA 1
ATOM 3868 C C . ILE B 1 258 ? 13.25 -32.5 -9.938 1 96.81 258 ILE B C 1
ATOM 3870 O O . ILE B 1 258 ? 14.406 -32.219 -9.609 1 96.81 258 ILE B O 1
ATOM 3874 N N . VAL B 1 259 ? 12.211 -32.219 -9.164 1 97.5 259 VAL B N 1
ATOM 3875 C CA . VAL B 1 259 ? 12.383 -31.562 -7.875 1 97.5 259 VAL B CA 1
ATOM 3876 C C . VAL B 1 259 ? 13.219 -32.438 -6.953 1 97.5 259 VAL B C 1
ATOM 3878 O O . VAL B 1 259 ? 14.109 -31.953 -6.25 1 97.5 259 VAL B O 1
ATOM 3881 N N . LEU B 1 260 ? 12.961 -33.75 -6.977 1 95.75 260 LEU B N 1
ATOM 3882 C CA . LEU B 1 260 ? 13.727 -34.719 -6.168 1 95.75 260 LEU B CA 1
ATOM 3883 C C . LEU B 1 260 ? 15.203 -34.656 -6.535 1 95.75 260 LEU B C 1
ATOM 3885 O O . LEU B 1 260 ? 16.062 -34.625 -5.656 1 95.75 260 LEU B O 1
ATOM 3889 N N . ARG B 1 261 ? 15.43 -34.625 -7.781 1 94.75 261 ARG B N 1
ATOM 3890 C CA . ARG B 1 261 ? 16.797 -34.531 -8.258 1 94.75 261 ARG B CA 1
ATOM 3891 C C . ARG B 1 261 ? 17.469 -33.25 -7.793 1 94.75 261 ARG B C 1
ATOM 3893 O O . ARG B 1 261 ? 18.625 -33.25 -7.387 1 94.75 261 ARG B O 1
ATOM 3900 N N . ASN B 1 262 ? 16.734 -32.125 -7.934 1 94.88 262 ASN B N 1
ATOM 3901 C CA . ASN B 1 262 ? 17.266 -30.859 -7.5 1 94.88 262 ASN B CA 1
ATOM 3902 C C . ASN B 1 262 ? 17.625 -30.859 -6.016 1 94.88 262 ASN B C 1
ATOM 3904 O O . ASN B 1 262 ? 18.609 -30.25 -5.602 1 94.88 262 ASN B O 1
ATOM 3908 N N . LEU B 1 263 ? 16.797 -31.484 -5.191 1 94.56 263 LEU B N 1
ATOM 3909 C CA . LEU B 1 263 ? 17.016 -31.547 -3.75 1 94.56 263 LEU B CA 1
ATOM 3910 C C . LEU B 1 263 ? 18.25 -32.375 -3.426 1 94.56 263 LEU B C 1
ATOM 3912 O O . LEU B 1 263 ? 18.984 -32.062 -2.494 1 94.56 263 LEU B O 1
ATOM 3916 N N . GLU B 1 264 ? 18.438 -33.375 -4.188 1 90.56 264 GLU B N 1
ATOM 3917 C CA . GLU B 1 264 ? 19.609 -34.219 -4 1 90.56 264 GLU B CA 1
ATOM 3918 C C . GLU B 1 264 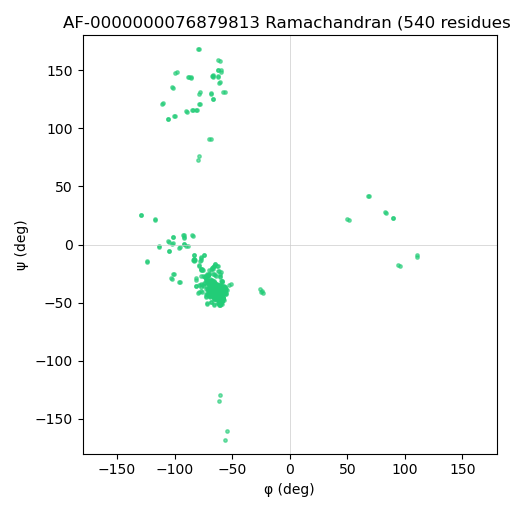? 20.891 -33.469 -4.34 1 90.56 264 GLU B C 1
ATOM 3920 O O . GLU B 1 264 ? 21.922 -33.625 -3.668 1 90.56 264 GLU B O 1
ATOM 3925 N N . HIS B 1 265 ? 20.859 -32.688 -5.391 1 86.88 265 HIS B N 1
ATOM 3926 C CA . HIS B 1 265 ? 22 -31.859 -5.762 1 86.88 265 HIS B CA 1
ATOM 3927 C C . HIS B 1 265 ? 22.344 -30.859 -4.656 1 86.88 265 HIS B C 1
ATOM 3929 O O . HIS B 1 265 ? 23.516 -30.594 -4.406 1 86.88 265 HIS B O 1
ATOM 3935 N N . HIS B 1 266 ? 21.406 -30.297 -4.023 1 86.5 266 HIS B N 1
ATOM 3936 C CA . HIS B 1 266 ? 21.594 -29.328 -2.949 1 86.5 266 HIS B CA 1
ATOM 3937 C C . HIS B 1 266 ? 22.219 -29.984 -1.726 1 86.5 266 HIS B C 1
ATOM 3939 O O . HIS B 1 266 ? 23.062 -29.375 -1.052 1 86.5 266 HIS B O 1
ATOM 3945 N N . GLN B 1 267 ? 21.844 -31.156 -1.359 1 79.88 267 GLN B N 1
ATOM 3946 C CA . GLN B 1 267 ? 22.391 -31.875 -0.219 1 79.88 267 GLN B CA 1
ATOM 3947 C C . GLN B 1 267 ? 23.859 -32.25 -0.45 1 79.88 267 GLN B C 1
ATOM 3949 O O . GLN B 1 267 ? 24.672 -32.219 0.483 1 79.88 267 GLN B O 1
ATOM 3954 N N . ALA B 1 268 ? 24.141 -32.531 -1.677 1 73.75 268 ALA B N 1
ATOM 3955 C CA . ALA B 1 268 ? 25.516 -32.875 -1.999 1 73.75 268 ALA B CA 1
ATOM 3956 C C . ALA B 1 268 ? 26.438 -31.656 -1.931 1 73.75 268 ALA B C 1
ATOM 3958 O O . ALA B 1 268 ? 27.609 -31.781 -1.587 1 73.75 268 ALA B O 1
ATOM 3959 N N . GLY B 1 269 ? 25.922 -30.5 -2.23 1 66.88 269 GLY B N 1
ATOM 3960 C CA . GLY B 1 269 ? 26.719 -29.297 -2.174 1 66.88 269 GLY B CA 1
ATOM 3961 C C . GLY B 1 269 ? 26.938 -28.781 -0.76 1 66.88 269 GLY B C 1
ATOM 3962 O O . GLY B 1 269 ? 27.953 -28.141 -0.476 1 66.88 269 GLY B O 1
ATOM 3963 N N . THR B 1 270 ? 26.031 -28.906 0.162 1 61.5 270 THR B N 1
ATOM 3964 C CA . THR B 1 270 ? 26.203 -28.469 1.544 1 61.5 270 THR B CA 1
ATOM 3965 C C . THR B 1 270 ? 27.078 -29.453 2.316 1 61.5 270 THR B C 1
ATOM 3967 O O . THR B 1 270 ? 27.656 -29.109 3.354 1 61.5 270 THR B O 1
ATOM 3970 N N . SER B 1 271 ? 27.109 -30.766 1.906 1 52.44 271 SER B N 1
ATOM 3971 C CA . SER B 1 271 ? 27.953 -31.734 2.592 1 52.44 271 SER B CA 1
ATOM 3972 C C . SER B 1 271 ? 29.422 -31.578 2.189 1 52.44 271 SER B C 1
ATOM 3974 O O . SER B 1 271 ? 30.312 -32.125 2.834 1 52.44 271 SER B O 1
ATOM 3976 N N . THR B 1 272 ? 29.734 -30.844 1.129 1 42.75 272 THR B N 1
ATOM 3977 C CA . THR B 1 272 ? 31.156 -30.656 0.857 1 42.75 272 THR B CA 1
ATOM 3978 C C . THR B 1 272 ? 31.641 -29.328 1.442 1 42.75 272 THR B C 1
ATOM 3980 O O . THR B 1 272 ? 30.906 -28.344 1.44 1 42.75 272 THR B O 1
#

Nearest PDB structures (foldseek):
  9cpc-assembly1_1B  TM=6.497E-01  e=1.179E-03  Sus scrofa
  7ycj-assembly1_A  TM=4.841E-01  e=3.256E-04  Saccharomyces cerevisiae
  8j07-assembly1_u7  TM=3.846E-01  e=1.114E-04  Homo sapiens
  7rro-assembly1_H8  TM=3.891E-01  e=1.130E-03  Bos taurus
  7rro-assembly1_H7  TM=3.876E-01  e=8.016E-04  Bos taurus

pLDDT: mean 89.44, std 14.66, range [36.5, 98.62]